Protein AF-0000000076643632 (afdb_homodimer)

Radius of gyration: 28.56 Å; Cα contacts (8 Å, |Δi|>4): 1925; chains: 2; bounding box: 53×102×61 Å

Structure (mmCIF, N/CA/C/O backbone):
data_AF-0000000076643632-model_v1
#
loop_
_entity.id
_entity.type
_entity.pdbx_description
1 polymer 'N5-carboxyaminoimidazole ribonucleotide synthase'
#
loop_
_atom_site.group_PDB
_atom_site.id
_atom_site.type_symbol
_atom_site.label_atom_id
_atom_site.label_alt_id
_atom_site.label_comp_id
_atom_site.label_asym_id
_atom_site.label_entity_id
_atom_site.label_seq_id
_atom_site.pdbx_PDB_ins_code
_atom_site.Cartn_x
_atom_site.Cartn_y
_atom_site.Cartn_z
_atom_site.occupancy
_atom_site.B_iso_or_equiv
_atom_site.auth_seq_id
_atom_site.auth_comp_id
_atom_site.auth_asym_id
_atom_site.auth_atom_id
_atom_site.pdbx_PDB_model_num
ATOM 1 N N . MET A 1 1 ? 15.383 3.119 -27.422 1 45 1 MET A N 1
ATOM 2 C CA . MET A 1 1 ? 15.836 2.93 -26.047 1 45 1 MET A CA 1
ATOM 3 C C . MET A 1 1 ? 14.664 2.641 -25.109 1 45 1 MET A C 1
ATOM 5 O O . MET A 1 1 ? 13.586 3.215 -25.281 1 45 1 MET A O 1
ATOM 9 N N . SER A 1 2 ? 14.633 1.534 -24.312 1 74.94 2 SER A N 1
ATOM 10 C CA . SER A 1 2 ? 13.508 1.12 -23.484 1 74.94 2 SER A CA 1
ATOM 11 C C . SER A 1 2 ? 13.109 2.215 -22.5 1 74.94 2 SER A C 1
ATOM 13 O O . SER A 1 2 ? 13.961 2.984 -22.047 1 74.94 2 SER A O 1
ATOM 15 N N . LYS A 1 3 ? 11.977 2.602 -22.516 1 87.62 3 LYS A N 1
ATOM 16 C CA . LYS A 1 3 ? 11.398 3.605 -21.641 1 87.62 3 LYS A CA 1
ATOM 17 C C . LYS A 1 3 ? 11.797 3.357 -20.188 1 87.62 3 LYS A C 1
ATOM 19 O O . LYS A 1 3 ? 11.82 2.211 -19.719 1 87.62 3 LYS A O 1
ATOM 24 N N . ASN A 1 4 ? 12.297 4.414 -19.5 1 95.31 4 ASN A N 1
ATOM 25 C CA . ASN A 1 4 ? 12.562 4.344 -18.062 1 95.31 4 ASN A CA 1
ATOM 26 C C . ASN A 1 4 ? 11.344 3.844 -17.297 1 95.31 4 ASN A C 1
ATOM 28 O O . ASN A 1 4 ? 10.281 4.461 -17.344 1 95.31 4 ASN A O 1
ATOM 32 N N . PRO A 1 5 ? 11.484 2.789 -16.672 1 96.81 5 PRO A N 1
ATOM 33 C CA . PRO A 1 5 ? 10.312 2.205 -16.031 1 96.81 5 PRO A CA 1
ATOM 34 C C . PRO A 1 5 ? 9.828 3.021 -14.828 1 96.81 5 PRO A C 1
ATOM 36 O O . PRO A 1 5 ? 8.734 2.779 -14.312 1 96.81 5 PRO A O 1
ATOM 39 N N . LEU A 1 6 ? 10.625 3.908 -14.344 1 97.5 6 LEU A N 1
ATOM 40 C CA . LEU A 1 6 ? 10.234 4.785 -13.25 1 97.5 6 LEU A CA 1
ATOM 41 C C . LEU A 1 6 ? 9.906 6.184 -13.766 1 97.5 6 LEU A C 1
ATOM 43 O O . LEU A 1 6 ? 10.453 7.176 -13.273 1 97.5 6 LEU A O 1
ATOM 47 N N . SER A 1 7 ? 9.016 6.195 -14.727 1 96.75 7 SER A N 1
ATOM 48 C CA . SER A 1 7 ? 8.477 7.422 -15.305 1 96.75 7 SER A CA 1
ATOM 49 C C . SER A 1 7 ? 6.98 7.547 -15.047 1 96.75 7 SER A C 1
ATOM 51 O O . SER A 1 7 ? 6.258 6.547 -15.055 1 96.75 7 SER A O 1
ATOM 53 N N . ALA A 1 8 ? 6.551 8.742 -14.914 1 94.12 8 ALA A N 1
ATOM 54 C CA . ALA A 1 8 ? 5.16 8.992 -14.547 1 94.12 8 ALA A CA 1
ATOM 55 C C . ALA A 1 8 ? 4.207 8.547 -15.648 1 94.12 8 ALA A C 1
ATOM 57 O O . ALA A 1 8 ? 3.029 8.297 -15.398 1 94.12 8 ALA A O 1
ATOM 58 N N . ASN A 1 9 ? 4.715 8.469 -16.875 1 94.19 9 ASN A N 1
ATOM 59 C CA . ASN A 1 9 ? 3.852 8.086 -17.984 1 94.19 9 ASN A CA 1
ATOM 60 C C . ASN A 1 9 ? 4.023 6.609 -18.344 1 94.19 9 ASN A C 1
ATOM 62 O O . ASN A 1 9 ? 3.523 6.156 -19.375 1 94.19 9 ASN A O 1
ATOM 66 N N . PHE A 1 10 ? 4.867 5.887 -17.578 1 97.88 10 PHE A N 1
ATOM 67 C CA . PHE A 1 10 ? 4.984 4.445 -17.75 1 97.88 10 PHE A CA 1
ATOM 68 C C . PHE A 1 10 ? 3.721 3.734 -17.297 1 97.88 10 PHE A C 1
ATOM 70 O O . PHE A 1 10 ? 3.197 4.031 -16.219 1 97.88 10 PHE A O 1
ATOM 77 N N . ARG A 1 11 ? 3.219 2.842 -18.125 1 98.38 11 ARG A N 1
ATOM 78 C CA . ARG A 1 11 ? 1.981 2.154 -17.75 1 98.38 11 ARG A CA 1
ATOM 79 C C . ARG A 1 11 ? 2.182 0.643 -17.734 1 98.38 11 ARG A C 1
ATOM 81 O O . ARG A 1 11 ? 2.543 0.044 -18.75 1 98.38 11 ARG A O 1
ATOM 88 N N . LEU A 1 12 ? 1.945 0.018 -16.562 1 98.75 12 LEU A N 1
ATOM 89 C CA . LEU A 1 12 ? 1.89 -1.43 -16.391 1 98.75 12 LEU A CA 1
ATOM 90 C C . LEU A 1 12 ? 0.476 -1.951 -16.625 1 98.75 12 LEU A C 1
ATOM 92 O O . LEU A 1 12 ? -0.462 -1.547 -15.938 1 98.75 12 LEU A O 1
ATOM 96 N N . GLY A 1 13 ? 0.336 -2.838 -17.578 1 98.75 13 GLY A N 1
ATOM 97 C CA . GLY A 1 13 ? -0.968 -3.406 -17.875 1 98.75 13 GLY A CA 1
ATOM 98 C C . GLY A 1 13 ? -1.181 -4.777 -17.266 1 98.75 13 GLY A C 1
ATOM 99 O O . GLY A 1 13 ? -0.26 -5.594 -17.219 1 98.75 13 GLY A O 1
ATOM 100 N N . PHE A 1 14 ? -2.383 -4.988 -16.797 1 98.44 14 PHE A N 1
ATOM 101 C CA . PHE A 1 14 ? -2.783 -6.293 -16.281 1 98.44 14 PHE A CA 1
ATOM 102 C C . PHE A 1 14 ? -3.814 -6.945 -17.188 1 98.44 14 PHE A C 1
ATOM 104 O O . PHE A 1 14 ? -4.812 -6.324 -17.547 1 98.44 14 PHE A O 1
ATOM 111 N N . LEU A 1 15 ? -3.568 -8.141 -17.578 1 97.88 15 LEU A N 1
ATOM 112 C CA . LEU A 1 15 ? -4.602 -8.977 -18.188 1 97.88 15 LEU A CA 1
ATOM 113 C C . LEU A 1 15 ? -5.418 -9.695 -17.109 1 97.88 15 LEU A C 1
ATOM 115 O O . LEU A 1 15 ? -4.996 -10.734 -16.594 1 97.88 15 LEU A O 1
ATOM 119 N N . GLY A 1 16 ? -6.566 -9.18 -16.859 1 96.19 16 GLY A N 1
ATOM 120 C CA . GLY A 1 16 ? -7.367 -9.555 -15.703 1 96.19 16 GLY A CA 1
ATOM 121 C C . GLY A 1 16 ? -7.418 -8.477 -14.641 1 96.19 16 GLY A C 1
ATOM 122 O O . GLY A 1 16 ? -6.422 -7.793 -14.391 1 96.19 16 GLY A O 1
ATOM 123 N N . GLY A 1 17 ? -8.508 -8.305 -13.961 1 95.25 17 GLY A N 1
ATOM 124 C CA . GLY A 1 17 ? -8.695 -7.191 -13.055 1 95.25 17 GLY A CA 1
ATOM 125 C C . GLY A 1 17 ? -9.086 -7.621 -11.648 1 95.25 17 GLY A C 1
ATOM 126 O O . GLY A 1 17 ? -9.742 -6.871 -10.922 1 95.25 17 GLY A O 1
ATOM 127 N N . GLY A 1 18 ? -8.727 -8.828 -11.227 1 94.69 18 GLY A N 1
ATOM 128 C CA . GLY A 1 18 ? -9.117 -9.375 -9.938 1 94.69 18 GLY A CA 1
ATOM 129 C C . GLY A 1 18 ? -8.242 -8.883 -8.789 1 94.69 18 GLY A C 1
ATOM 130 O O . GLY A 1 18 ? -7.648 -7.812 -8.875 1 94.69 18 GLY A O 1
ATOM 131 N N . GLN A 1 19 ? -8.25 -9.633 -7.684 1 95.31 19 GLN A N 1
ATOM 132 C CA . GLN A 1 19 ? -7.617 -9.203 -6.441 1 95.31 19 GLN A CA 1
ATOM 133 C C . GLN A 1 19 ? -6.098 -9.18 -6.574 1 95.31 19 GLN A C 1
ATOM 135 O O . GLN A 1 19 ? -5.426 -8.359 -5.945 1 95.31 19 GLN A O 1
ATOM 140 N N . LEU A 1 20 ? -5.516 -10.109 -7.359 1 96.94 20 LEU A N 1
ATOM 141 C CA . LEU A 1 20 ? -4.062 -10.156 -7.492 1 96.94 20 LEU A CA 1
ATOM 142 C C . LEU A 1 20 ? -3.551 -8.945 -8.266 1 96.94 20 LEU A C 1
ATOM 144 O O . LEU A 1 20 ? -2.549 -8.336 -7.887 1 96.94 20 LEU A O 1
ATOM 148 N N . ALA A 1 21 ? -4.293 -8.609 -9.359 1 97.12 21 ALA A N 1
ATOM 149 C CA . ALA A 1 21 ? -3.977 -7.387 -10.086 1 97.12 21 ALA A CA 1
ATOM 150 C C . ALA A 1 21 ? -4.137 -6.16 -9.188 1 97.12 21 ALA A C 1
ATOM 152 O O . ALA A 1 21 ? -3.324 -5.234 -9.242 1 97.12 21 ALA A O 1
ATOM 153 N N . ARG A 1 22 ? -5.148 -6.211 -8.391 1 97.25 22 ARG A N 1
ATOM 154 C CA . ARG A 1 22 ? -5.41 -5.102 -7.48 1 97.25 22 ARG A CA 1
ATOM 155 C C . ARG A 1 22 ? -4.238 -4.883 -6.531 1 97.25 22 ARG A C 1
ATOM 157 O O . ARG A 1 22 ? -3.727 -3.77 -6.414 1 97.25 22 ARG A O 1
ATOM 164 N N . MET A 1 23 ? -3.781 -5.906 -5.848 1 98.06 23 MET A N 1
ATOM 165 C CA . MET A 1 23 ? -2.707 -5.781 -4.867 1 98.06 23 MET A CA 1
ATOM 166 C C . MET A 1 23 ? -1.382 -5.457 -5.547 1 98.06 23 MET A C 1
ATOM 168 O O . MET A 1 23 ? -0.56 -4.723 -4.996 1 98.06 23 MET A O 1
ATOM 172 N N . SER A 1 24 ? -1.145 -5.93 -6.773 1 98.44 24 SER A N 1
ATOM 173 C CA . SER A 1 24 ? 0.034 -5.551 -7.547 1 98.44 24 SER A CA 1
ATOM 174 C C . SER A 1 24 ? -0.033 -4.09 -7.98 1 98.44 24 SER A C 1
ATOM 176 O O . SER A 1 24 ? 0.979 -3.389 -7.969 1 98.44 24 SER A O 1
ATOM 178 N N . ALA A 1 25 ? -1.226 -3.648 -8.367 1 98.38 25 ALA A N 1
ATOM 179 C CA . ALA A 1 25 ? -1.423 -2.266 -8.789 1 98.38 25 ALA A CA 1
ATOM 180 C C . ALA A 1 25 ? -1.061 -1.293 -7.672 1 98.38 25 ALA A C 1
ATOM 182 O O . ALA A 1 25 ? -0.483 -0.233 -7.922 1 98.38 25 ALA A O 1
ATOM 183 N N . LEU A 1 26 ? -1.394 -1.642 -6.461 1 98.19 26 LEU A N 1
ATOM 184 C CA . LEU A 1 26 ? -1.053 -0.796 -5.324 1 98.19 26 LEU A CA 1
ATOM 185 C C . LEU A 1 26 ? 0.45 -0.544 -5.262 1 98.19 26 LEU A C 1
ATOM 187 O O . LEU A 1 26 ? 0.886 0.565 -4.945 1 98.19 26 LEU A O 1
ATOM 191 N N . GLN A 1 27 ? 1.232 -1.574 -5.602 1 98.38 27 GLN A N 1
ATOM 192 C CA . GLN A 1 27 ? 2.686 -1.436 -5.582 1 98.38 27 GLN A CA 1
ATOM 193 C C . GLN A 1 27 ? 3.176 -0.637 -6.789 1 98.38 27 GLN A C 1
ATOM 195 O O . GLN A 1 27 ? 4.137 0.13 -6.68 1 98.38 27 GLN A O 1
ATOM 200 N N . ALA A 1 28 ? 2.529 -0.811 -7.906 1 98.44 28 ALA A N 1
ATOM 201 C CA . ALA A 1 28 ? 2.869 -0.026 -9.094 1 98.44 28 ALA A CA 1
ATOM 202 C C . ALA A 1 28 ? 2.674 1.466 -8.836 1 98.44 28 ALA A C 1
ATOM 204 O O . ALA A 1 28 ? 3.539 2.279 -9.172 1 98.44 28 ALA A O 1
ATOM 205 N N . PHE A 1 29 ? 1.564 1.8 -8.203 1 98.12 29 PHE A N 1
ATOM 206 C CA . PHE A 1 29 ? 1.277 3.189 -7.867 1 98.12 29 PHE A CA 1
ATOM 207 C C . PHE A 1 29 ? 2.354 3.762 -6.953 1 98.12 29 PHE A C 1
ATOM 209 O O . PHE A 1 29 ? 2.719 4.934 -7.07 1 98.12 29 PHE A O 1
ATOM 216 N N . ARG A 1 30 ? 2.861 2.98 -6.062 1 97.56 30 ARG A N 1
ATOM 217 C CA . ARG A 1 30 ? 3.914 3.424 -5.156 1 97.56 30 ARG A CA 1
ATOM 218 C C . ARG A 1 30 ? 5.152 3.865 -5.93 1 97.56 30 ARG A C 1
ATOM 220 O O . ARG A 1 30 ? 5.867 4.773 -5.5 1 97.56 30 ARG A O 1
ATOM 227 N N . TYR A 1 31 ? 5.355 3.285 -7.078 1 97.75 31 TYR A N 1
ATOM 228 C CA . TYR A 1 31 ? 6.516 3.617 -7.902 1 97.75 31 TYR A CA 1
ATOM 229 C C . TYR A 1 31 ? 6.184 4.734 -8.883 1 97.75 31 TYR A C 1
ATOM 231 O O . TYR A 1 31 ? 6.961 5.02 -9.797 1 97.75 31 TYR A O 1
ATOM 239 N N . GLY A 1 32 ? 5 5.301 -8.75 1 96.81 32 GLY A N 1
ATOM 240 C CA . GLY A 1 32 ? 4.645 6.504 -9.484 1 96.81 32 GLY A CA 1
ATOM 241 C C . GLY A 1 32 ? 4.207 6.23 -10.906 1 96.81 32 GLY A C 1
ATOM 242 O O . GLY A 1 32 ? 4.137 7.145 -11.727 1 96.81 32 GLY A O 1
ATOM 243 N N . ILE A 1 33 ? 3.941 4.969 -11.25 1 97.44 33 ILE A N 1
ATOM 244 C CA . ILE A 1 33 ? 3.59 4.648 -12.633 1 97.44 33 ILE A CA 1
ATOM 245 C C . ILE A 1 33 ? 2.084 4.418 -12.742 1 97.44 33 ILE A C 1
ATOM 247 O O . ILE A 1 33 ? 1.38 4.387 -11.727 1 97.44 33 ILE A O 1
ATOM 251 N N . GLN A 1 34 ? 1.634 4.344 -13.953 1 97.69 34 GLN A N 1
ATOM 252 C CA . GLN A 1 34 ? 0.212 4.16 -14.227 1 97.69 34 GLN A CA 1
ATOM 253 C C . GLN A 1 34 ? -0.124 2.686 -14.43 1 97.69 34 GLN A C 1
ATOM 255 O O . GLN A 1 34 ? 0.771 1.862 -14.633 1 97.69 34 GLN A O 1
ATOM 260 N N . VAL A 1 35 ? -1.426 2.381 -14.305 1 98.31 35 VAL A N 1
ATOM 261 C CA . VAL A 1 35 ? -1.893 1.002 -14.406 1 98.31 35 VAL A CA 1
ATOM 262 C C . VAL A 1 35 ? -3.006 0.912 -15.453 1 98.31 35 VAL A C 1
ATOM 264 O O . VAL A 1 35 ? -3.883 1.777 -15.508 1 98.31 35 VAL A O 1
ATOM 267 N N . GLY A 1 36 ? -2.914 -0.024 -16.328 1 98.12 36 GLY A N 1
ATOM 268 C CA . GLY A 1 36 ? -3.996 -0.414 -17.219 1 98.12 36 GLY A CA 1
ATOM 269 C C . GLY A 1 36 ? -4.555 -1.791 -16.906 1 98.12 36 GLY A C 1
ATOM 270 O O . GLY A 1 36 ? -3.842 -2.652 -16.391 1 98.12 36 GLY A O 1
ATOM 271 N N . VAL A 1 37 ? -5.84 -1.998 -17.266 1 98 37 VAL A N 1
ATOM 272 C CA . VAL A 1 37 ? -6.434 -3.301 -16.984 1 98 37 VAL A CA 1
ATOM 273 C C . VAL A 1 37 ? -7.301 -3.746 -18.156 1 98 37 VAL A C 1
ATOM 275 O O . VAL A 1 37 ? -8.023 -2.938 -18.75 1 98 37 VAL A O 1
ATOM 278 N N . PHE A 1 38 ? -7.125 -4.945 -18.562 1 97.69 38 PHE A N 1
ATOM 279 C CA . PHE A 1 38 ? -7.969 -5.613 -19.547 1 97.69 38 PHE A CA 1
ATOM 280 C C . PHE A 1 38 ? -8.859 -6.652 -18.875 1 97.69 38 PHE A C 1
ATOM 282 O O . PHE A 1 38 ? -8.383 -7.504 -18.125 1 97.69 38 PHE A O 1
ATOM 289 N N . SER A 1 39 ? -10.125 -6.539 -19.109 1 95.56 39 SER A N 1
ATOM 290 C CA . SER A 1 39 ? -11.078 -7.465 -18.5 1 95.56 39 SER A CA 1
ATOM 291 C C . SER A 1 39 ? -12.039 -8.031 -19.547 1 95.56 39 SER A C 1
ATOM 293 O O . SER A 1 39 ? -12.406 -7.332 -20.5 1 95.56 39 SER A O 1
ATOM 295 N N . ASP A 1 40 ? -12.406 -9.258 -19.359 1 94.19 40 ASP A N 1
ATOM 296 C CA . ASP A 1 40 ? -13.398 -9.859 -20.25 1 94.19 40 ASP A CA 1
ATOM 297 C C . ASP A 1 40 ? -14.789 -9.828 -19.609 1 94.19 40 ASP A C 1
ATOM 299 O O . ASP A 1 40 ? -15.727 -10.453 -20.125 1 94.19 40 ASP A O 1
ATOM 303 N N . ARG A 1 41 ? -14.914 -9.188 -18.5 1 91.25 41 ARG A N 1
ATOM 304 C CA . ARG A 1 41 ? -16.172 -9.156 -17.766 1 91.25 41 ARG A CA 1
ATOM 305 C C . ARG A 1 41 ? -16.953 -7.883 -18.062 1 91.25 41 ARG A C 1
ATOM 307 O O . ARG A 1 41 ? -16.359 -6.816 -18.234 1 91.25 41 ARG A O 1
ATOM 314 N N . PRO A 1 42 ? -18.234 -8.055 -18.016 1 86 42 PRO A N 1
ATOM 315 C CA . PRO A 1 42 ? -19.062 -6.855 -18.203 1 86 42 PRO A CA 1
ATOM 316 C C . PRO A 1 42 ? -19.078 -5.957 -16.969 1 86 42 PRO A C 1
ATOM 318 O O . PRO A 1 42 ? -19.125 -4.73 -17.094 1 86 42 PRO A O 1
ATOM 321 N N . GLU A 1 43 ? -19.125 -6.645 -15.836 1 85.69 43 GLU A N 1
ATOM 322 C CA . GLU A 1 43 ? -19.094 -5.875 -14.602 1 85.69 43 GLU A CA 1
ATOM 323 C C . GLU A 1 43 ? -17.656 -5.496 -14.227 1 85.69 43 GLU A C 1
ATOM 325 O O . GLU A 1 43 ? -16.719 -6.246 -14.508 1 85.69 43 GLU A O 1
ATOM 330 N N . ASN A 1 44 ? -17.594 -4.379 -13.5 1 87 44 ASN A N 1
ATOM 331 C CA . ASN A 1 44 ? -16.266 -3.922 -13.109 1 87 44 ASN A CA 1
ATOM 332 C C . ASN A 1 44 ? -15.633 -4.852 -12.078 1 87 44 ASN A C 1
ATOM 334 O O . ASN A 1 44 ? -16.266 -5.203 -11.086 1 87 44 ASN A O 1
ATOM 338 N N . GLU A 1 45 ? -14.445 -5.164 -12.398 1 92.06 45 GLU A N 1
ATOM 339 C CA . GLU A 1 45 ? -13.609 -5.91 -11.469 1 92.06 45 GLU A CA 1
ATOM 340 C C . GLU A 1 45 ? -12.859 -4.973 -10.531 1 92.06 45 GLU A C 1
ATOM 342 O O . GLU A 1 45 ? -12.844 -3.756 -10.742 1 92.06 45 GLU A O 1
ATOM 347 N N . PRO A 1 46 ? -12.297 -5.469 -9.5 1 92.31 46 PRO A N 1
ATOM 348 C CA . PRO A 1 46 ? -11.711 -4.656 -8.43 1 92.31 46 PRO A CA 1
ATOM 349 C C . PRO A 1 46 ? -10.75 -3.592 -8.953 1 92.31 46 PRO A C 1
ATOM 351 O O . PRO A 1 46 ? -10.828 -2.432 -8.547 1 92.31 46 PRO A O 1
ATOM 354 N N . VAL A 1 47 ? -9.914 -3.842 -9.914 1 94.44 47 VAL A N 1
ATOM 355 C CA . VAL A 1 47 ? -8.875 -2.914 -10.352 1 94.44 47 VAL A CA 1
ATOM 356 C C . VAL A 1 47 ? -9.492 -1.798 -11.188 1 94.44 47 VAL A C 1
ATOM 358 O O . VAL A 1 47 ? -8.945 -0.698 -11.273 1 94.44 47 VAL A O 1
ATOM 361 N N . GLN A 1 48 ? -10.602 -2.096 -11.773 1 94.56 48 GLN A N 1
ATOM 362 C CA . GLN A 1 48 ? -11.211 -1.107 -12.656 1 94.56 48 GLN A CA 1
ATOM 363 C C . GLN A 1 48 ? -11.703 0.106 -11.875 1 94.56 48 GLN A C 1
ATOM 365 O O . GLN A 1 48 ? -11.945 1.168 -12.453 1 94.56 48 GLN A O 1
ATOM 370 N N . PHE A 1 49 ? -11.82 -0.057 -10.609 1 95.12 49 PHE A N 1
ATOM 371 C CA . PHE A 1 49 ? -12.18 1.068 -9.758 1 95.12 49 PHE A CA 1
ATOM 372 C C . PHE A 1 49 ? -10.938 1.845 -9.336 1 95.12 49 PHE A C 1
ATOM 374 O O . PHE A 1 49 ? -11.039 2.863 -8.648 1 95.12 49 PHE A O 1
ATOM 381 N N . MET A 1 50 ? -9.742 1.412 -9.805 1 97.12 50 MET A N 1
ATOM 382 C CA . MET A 1 50 ? -8.484 1.996 -9.352 1 97.12 50 MET A CA 1
ATOM 383 C C . MET A 1 50 ? -7.691 2.568 -10.523 1 97.12 50 MET A C 1
ATOM 385 O O . MET A 1 50 ? -6.488 2.809 -10.414 1 97.12 50 MET A O 1
ATOM 389 N N . THR A 1 51 ? -8.25 2.707 -11.703 1 97 51 THR A N 1
ATOM 390 C CA . THR A 1 51 ? -7.566 3.281 -12.859 1 97 51 THR A CA 1
ATOM 391 C C . THR A 1 51 ? -8.578 3.789 -13.883 1 97 51 THR A C 1
ATOM 393 O O . THR A 1 51 ? -9.625 3.17 -14.094 1 97 51 THR A O 1
ATOM 396 N N . PRO A 1 52 ? -8.266 4.895 -14.578 1 95.56 52 PRO A N 1
ATOM 397 C CA . PRO A 1 52 ? -9.102 5.324 -15.703 1 95.56 52 PRO A CA 1
ATOM 398 C C . PRO A 1 52 ? -8.781 4.57 -16.984 1 95.56 52 PRO A C 1
ATOM 400 O O . PRO A 1 52 ? -9.445 4.785 -18.016 1 95.56 52 PRO A O 1
ATOM 403 N N . HIS A 1 53 ? -7.73 3.707 -17 1 96.44 53 HIS A N 1
ATOM 404 C CA . HIS A 1 53 ? -7.266 3 -18.188 1 96.44 53 HIS A CA 1
ATOM 405 C C . HIS A 1 53 ? -7.742 1.553 -18.188 1 96.44 53 HIS A C 1
ATOM 407 O O . HIS A 1 53 ? -6.965 0.638 -17.906 1 96.44 53 HIS A O 1
ATOM 413 N N . SER A 1 54 ? -9 1.378 -18.531 1 95.88 54 SER A N 1
ATOM 414 C CA . SER A 1 54 ? -9.617 0.057 -18.578 1 95.88 54 SER A CA 1
ATOM 415 C C . SER A 1 54 ? -10.164 -0.26 -19.969 1 95.88 54 SER A C 1
ATOM 417 O O . SER A 1 54 ? -10.711 0.615 -20.625 1 95.88 54 SER A O 1
ATOM 419 N N . GLN A 1 55 ? -9.93 -1.439 -20.422 1 95.62 55 GLN A N 1
ATOM 420 C CA . GLN A 1 55 ? -10.477 -1.924 -21.688 1 95.62 55 GLN A CA 1
ATOM 421 C C . GLN A 1 55 ? -11.141 -3.285 -21.516 1 95.62 55 GLN A C 1
ATOM 423 O O . GLN A 1 55 ? -10.68 -4.113 -20.734 1 95.62 55 GLN A O 1
ATOM 428 N N . THR A 1 56 ? -12.195 -3.496 -22.219 1 95.12 56 THR A N 1
ATOM 429 C CA . THR A 1 56 ? -12.906 -4.77 -22.203 1 95.12 56 THR A CA 1
ATOM 430 C C . THR A 1 56 ? -12.773 -5.48 -23.547 1 95.12 56 THR A C 1
ATOM 432 O O . THR A 1 56 ? -12.781 -4.84 -24.609 1 95.12 56 THR A O 1
ATOM 435 N N . GLY A 1 57 ? -12.664 -6.758 -23.531 1 96.06 57 GLY A N 1
ATOM 436 C CA . GLY A 1 57 ? -12.547 -7.605 -24.703 1 96.06 57 GLY A CA 1
ATOM 437 C C . GLY A 1 57 ? -12.461 -9.086 -24.359 1 96.06 57 GLY A C 1
ATOM 438 O O . GLY A 1 57 ? -12.867 -9.508 -23.281 1 96.06 57 GLY A O 1
ATOM 439 N N . SER A 1 58 ? -12.031 -9.852 -25.359 1 96.75 58 SER A N 1
ATOM 440 C CA . SER A 1 58 ? -11.945 -11.297 -25.172 1 96.75 58 SER A CA 1
ATOM 441 C C . SER A 1 58 ? -10.5 -11.742 -24.984 1 96.75 58 SER A C 1
ATOM 443 O O . SER A 1 58 ? -9.617 -11.344 -25.734 1 96.75 58 SER A O 1
ATOM 445 N N . PHE A 1 59 ? -10.305 -12.602 -24.031 1 95.88 59 PHE A N 1
ATOM 446 C CA . PHE A 1 59 ? -8.977 -13.172 -23.812 1 95.88 59 PHE A CA 1
ATOM 447 C C . PHE A 1 59 ? -8.594 -14.125 -24.922 1 95.88 59 PHE A C 1
ATOM 449 O O . PHE A 1 59 ? -7.43 -14.508 -25.062 1 95.88 59 PHE A O 1
ATOM 456 N N . GLU A 1 60 ? -9.547 -14.445 -25.734 1 95.94 60 GLU A N 1
ATOM 457 C CA . GLU A 1 60 ? -9.305 -15.359 -26.844 1 95.94 60 GLU A CA 1
ATOM 458 C C . GLU A 1 60 ? -8.906 -14.602 -28.109 1 95.94 60 GLU A C 1
ATOM 460 O O . GLU A 1 60 ? -8.523 -15.203 -29.109 1 95.94 60 GLU A O 1
ATOM 465 N N . SER A 1 61 ? -9.008 -13.32 -28.031 1 97.69 61 SER A N 1
ATOM 466 C CA . SER A 1 61 ? -8.734 -12.484 -29.203 1 97.69 61 SER A CA 1
ATOM 467 C C . SER A 1 61 ? -7.363 -11.828 -29.094 1 97.69 61 SER A C 1
ATOM 469 O O . SER A 1 61 ? -7.195 -10.836 -28.391 1 97.69 61 SER A O 1
ATOM 471 N N . ALA A 1 62 ? -6.469 -12.297 -29.906 1 97.94 62 ALA A N 1
ATOM 472 C CA . ALA A 1 62 ? -5.152 -11.672 -29.969 1 97.94 62 ALA A CA 1
ATOM 473 C C . ALA A 1 62 ? -5.254 -10.211 -30.375 1 97.94 62 ALA A C 1
ATOM 475 O O . ALA A 1 62 ? -4.469 -9.375 -29.906 1 97.94 62 ALA A O 1
ATOM 476 N N . ASP A 1 63 ? -6.23 -9.898 -31.156 1 98.25 63 ASP A N 1
ATOM 477 C CA . ASP A 1 63 ? -6.422 -8.523 -31.609 1 98.25 63 ASP A CA 1
ATOM 478 C C . ASP A 1 63 ? -6.848 -7.621 -30.453 1 98.25 63 ASP A C 1
ATOM 480 O O . ASP A 1 63 ? -6.34 -6.508 -30.297 1 98.25 63 ASP A O 1
ATOM 484 N N . ASP A 1 64 ? -7.77 -8.141 -29.672 1 98.19 64 ASP A N 1
ATOM 485 C CA . ASP A 1 64 ? -8.195 -7.375 -28.5 1 98.19 64 ASP A CA 1
ATOM 486 C C . ASP A 1 64 ? -7.023 -7.145 -27.547 1 98.19 64 ASP A C 1
ATOM 488 O O . ASP A 1 64 ? -6.828 -6.027 -27.062 1 98.19 64 ASP A O 1
ATOM 492 N N . LEU A 1 65 ? -6.281 -8.156 -27.344 1 98.19 65 LEU A N 1
ATOM 493 C CA . LEU A 1 65 ? -5.152 -8.062 -26.422 1 98.19 65 LEU A CA 1
ATOM 494 C C . LEU A 1 65 ? -4.078 -7.133 -26.969 1 98.19 65 LEU A C 1
ATOM 496 O O . LEU A 1 65 ? -3.467 -6.371 -26.219 1 98.19 65 LEU A O 1
ATOM 500 N N . SER A 1 66 ? -3.85 -7.211 -28.25 1 98.44 66 SER A N 1
ATOM 501 C CA . SER A 1 66 ? -2.84 -6.363 -28.891 1 98.44 66 SER A CA 1
ATOM 502 C C . SER A 1 66 ? -3.23 -4.891 -28.812 1 98.44 66 SER A C 1
ATOM 504 O O . SER A 1 66 ? -2.373 -4.023 -28.625 1 98.44 66 SER A O 1
ATOM 506 N N . ALA A 1 67 ? -4.473 -4.617 -29.031 1 98.5 67 ALA A N 1
ATOM 507 C CA . ALA A 1 67 ? -4.953 -3.242 -28.922 1 98.5 67 ALA A CA 1
ATOM 508 C C . ALA A 1 67 ? -4.715 -2.676 -27.531 1 98.5 67 ALA A C 1
ATOM 510 O O . ALA A 1 67 ? -4.258 -1.54 -27.391 1 98.5 67 ALA A O 1
ATOM 511 N N . PHE A 1 68 ? -5 -3.467 -26.547 1 98.38 68 PHE A N 1
ATOM 512 C CA . PHE A 1 68 ? -4.746 -3.059 -25.156 1 98.38 68 PHE A CA 1
ATOM 513 C C . PHE A 1 68 ? -3.252 -2.924 -24.906 1 98.38 68 PHE A C 1
ATOM 515 O O . PHE A 1 68 ? -2.807 -1.948 -24.297 1 98.38 68 PHE A O 1
ATOM 522 N N . ALA A 1 69 ? -2.51 -3.879 -25.359 1 98.5 69 ALA A N 1
ATOM 523 C CA . ALA A 1 69 ? -1.066 -3.924 -25.141 1 98.5 69 ALA A CA 1
ATOM 524 C C . ALA A 1 69 ? -0.395 -2.658 -25.672 1 98.5 69 ALA A C 1
ATOM 526 O O . ALA A 1 69 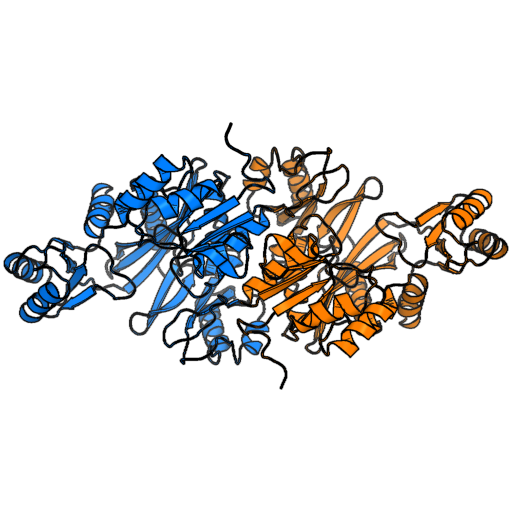? 0.532 -2.135 -25.047 1 98.5 69 ALA A O 1
ATOM 527 N N . ARG A 1 70 ? -0.836 -2.107 -26.781 1 98.25 70 ARG A N 1
ATOM 528 C CA . ARG A 1 70 ? -0.255 -0.925 -27.406 1 98.25 70 ARG A CA 1
ATOM 529 C C . ARG A 1 70 ? -0.41 0.3 -26.5 1 98.25 70 ARG A C 1
ATOM 531 O O . ARG A 1 70 ? 0.315 1.285 -26.656 1 98.25 70 ARG A O 1
ATOM 538 N N . SER A 1 71 ? -1.326 0.221 -25.578 1 98 71 SER A N 1
ATOM 539 C CA . SER A 1 71 ? -1.558 1.343 -24.672 1 98 71 SER A CA 1
ATOM 540 C C . SER A 1 71 ? -0.729 1.208 -23.406 1 98 71 SER A C 1
ATOM 542 O O . SER A 1 71 ? -0.827 2.041 -22.5 1 98 71 SER A O 1
ATOM 544 N N . CYS A 1 72 ? 0.078 0.149 -23.266 1 98.44 72 CYS A N 1
ATOM 545 C CA . CYS A 1 72 ? 0.887 -0.132 -22.094 1 98.44 72 CYS A CA 1
ATOM 546 C C . CYS A 1 72 ? 2.355 -0.298 -22.469 1 98.44 72 CYS A C 1
ATOM 548 O O . CYS A 1 72 ? 2.686 -0.498 -23.625 1 98.44 72 CYS A O 1
ATOM 550 N N . ASP A 1 73 ? 3.232 -0.154 -21.484 1 98.56 73 ASP A N 1
ATOM 551 C CA . ASP A 1 73 ? 4.664 -0.317 -21.719 1 98.56 73 ASP A CA 1
ATOM 552 C C . ASP A 1 73 ? 5.105 -1.754 -21.453 1 98.56 73 ASP A C 1
ATOM 554 O O . ASP A 1 73 ? 6.07 -2.236 -22.047 1 98.56 73 ASP A O 1
ATOM 558 N N . VAL A 1 74 ? 4.434 -2.426 -20.578 1 98.62 74 VAL A N 1
ATOM 559 C CA . VAL A 1 74 ? 4.637 -3.83 -20.234 1 98.62 74 VAL A CA 1
ATOM 560 C C . VAL A 1 74 ? 3.33 -4.434 -19.719 1 98.62 74 VAL A C 1
ATOM 562 O O . VAL A 1 74 ? 2.502 -3.73 -19.141 1 98.62 74 VAL A O 1
ATOM 565 N N . LEU A 1 75 ? 3.104 -5.715 -20.016 1 98.56 75 LEU A N 1
ATOM 566 C CA . LEU A 1 75 ? 1.925 -6.418 -19.531 1 98.56 75 LEU A CA 1
ATOM 567 C C . LEU A 1 75 ? 2.322 -7.551 -18.578 1 98.56 75 LEU A C 1
ATOM 569 O O . LEU A 1 75 ? 3.393 -8.141 -18.734 1 98.56 75 LEU A O 1
ATOM 573 N N . THR A 1 76 ? 1.524 -7.789 -17.656 1 98.38 76 THR A N 1
ATOM 574 C CA . THR A 1 76 ? 1.601 -9 -16.828 1 98.38 76 THR A CA 1
ATOM 575 C C . THR A 1 76 ? 0.219 -9.625 -16.672 1 98.38 76 THR A C 1
ATOM 577 O O . THR A 1 76 ? -0.759 -9.148 -17.25 1 98.38 76 THR A O 1
ATOM 580 N N . LEU A 1 77 ? 0.173 -10.719 -15.961 1 95.19 77 LEU A N 1
ATOM 581 C CA . LEU A 1 77 ? -1.055 -11.508 -15.945 1 95.19 77 LEU A CA 1
ATOM 582 C C . LEU A 1 77 ? -1.603 -11.633 -14.531 1 95.19 77 LEU A C 1
ATOM 584 O O . LEU A 1 77 ? -0.838 -11.812 -13.578 1 95.19 77 LEU A O 1
ATOM 588 N N . GLU A 1 78 ? -2.912 -11.555 -14.453 1 91 78 GLU A N 1
ATOM 589 C CA . GLU A 1 78 ? -3.646 -11.82 -13.219 1 91 78 GLU A CA 1
ATOM 590 C C . GLU A 1 78 ? -3.93 -13.312 -13.062 1 91 78 GLU A C 1
ATOM 592 O O . GLU A 1 78 ? -4.012 -13.82 -11.945 1 91 78 GLU A O 1
ATOM 597 N N . ASN A 1 79 ? -4.129 -13.93 -14.219 1 82.56 79 ASN A N 1
ATOM 598 C CA . ASN A 1 79 ? -4.539 -15.328 -14.18 1 82.56 79 ASN A CA 1
ATOM 599 C C . ASN A 1 79 ? -3.76 -16.156 -15.195 1 82.56 79 ASN A C 1
ATOM 601 O O . ASN A 1 79 ? -2.955 -15.633 -15.961 1 82.56 79 ASN A O 1
ATOM 605 N N . GLU A 1 80 ? -4.016 -17.438 -15.094 1 80.06 80 GLU A N 1
ATOM 606 C CA . GLU A 1 80 ? -3.264 -18.375 -15.922 1 80.06 80 GLU A CA 1
ATOM 607 C C . GLU A 1 80 ? -4.148 -18.969 -17 1 80.06 80 GLU A C 1
ATOM 609 O O . GLU A 1 80 ? -3.852 -20.062 -17.516 1 80.06 80 GLU A O 1
ATOM 614 N N . PHE A 1 81 ? -5.184 -18.297 -17.406 1 81.44 81 PHE A N 1
ATOM 615 C CA . PHE A 1 81 ? -6.168 -18.984 -18.234 1 81.44 81 PHE A CA 1
ATOM 616 C C . PHE A 1 81 ? -6.055 -18.516 -19.688 1 81.44 81 PHE A C 1
ATOM 618 O O . PHE A 1 81 ? -6.742 -19.047 -20.562 1 81.44 81 PHE A O 1
ATOM 625 N N . ILE A 1 82 ? -5.195 -17.594 -19.891 1 90.62 82 ILE A N 1
ATOM 626 C CA . ILE A 1 82 ? -5.039 -17.094 -21.266 1 90.62 82 ILE A CA 1
ATOM 627 C C . ILE A 1 82 ? -4.082 -18 -22.031 1 90.62 82 ILE A C 1
ATOM 629 O O . ILE A 1 82 ? -3.006 -18.344 -21.531 1 90.62 82 ILE A O 1
ATOM 633 N N . ASP A 1 83 ? -4.473 -18.344 -23.234 1 92.69 83 ASP A N 1
ATOM 634 C CA . ASP A 1 83 ? -3.674 -19.234 -24.078 1 92.69 83 ASP A CA 1
ATOM 635 C C . ASP A 1 83 ? -2.338 -18.594 -24.438 1 92.69 83 ASP A C 1
ATOM 637 O O . ASP A 1 83 ? -2.297 -17.453 -24.875 1 92.69 83 ASP A O 1
ATOM 641 N N . SER A 1 84 ? -1.281 -19.375 -24.297 1 94.62 84 SER A N 1
ATOM 642 C CA . SER A 1 84 ? 0.055 -18.859 -24.562 1 94.62 84 SER A CA 1
ATOM 643 C C . SER A 1 84 ? 0.205 -18.453 -26.016 1 94.62 84 SER A C 1
ATOM 645 O O . SER A 1 84 ? 0.928 -17.5 -26.328 1 94.62 84 SER A O 1
ATOM 647 N N . ASP A 1 85 ? -0.463 -19.141 -26.922 1 95.94 85 ASP A N 1
ATOM 648 C CA . ASP A 1 85 ? -0.411 -18.781 -28.328 1 95.94 85 ASP A CA 1
ATOM 649 C C . ASP A 1 85 ? -1.063 -17.422 -28.578 1 95.94 85 ASP A C 1
ATOM 651 O O . ASP A 1 85 ? -0.571 -16.625 -29.375 1 95.94 85 ASP A O 1
ATOM 655 N N . VAL A 1 86 ? -2.174 -17.188 -27.906 1 97.12 86 VAL A N 1
ATOM 656 C CA . VAL A 1 86 ? -2.855 -15.906 -28 1 97.12 86 VAL A CA 1
ATOM 657 C C . VAL A 1 86 ? -1.952 -14.797 -27.469 1 97.12 86 VAL A C 1
ATOM 659 O O . VAL A 1 86 ? -1.83 -13.734 -28.078 1 97.12 86 VAL A O 1
ATOM 662 N N . LEU A 1 87 ? -1.268 -15.078 -26.359 1 97.75 87 LEU A N 1
ATOM 663 C CA . LEU A 1 87 ? -0.348 -14.117 -25.766 1 97.75 87 LEU A CA 1
ATOM 664 C C . LEU A 1 87 ? 0.815 -13.82 -26.703 1 97.75 87 LEU A C 1
ATOM 666 O O . LEU A 1 87 ? 1.214 -12.664 -26.859 1 97.75 87 LEU A O 1
ATOM 670 N N . SER A 1 88 ? 1.32 -14.867 -27.312 1 98.25 88 SER A N 1
ATOM 671 C CA . SER A 1 88 ? 2.441 -14.711 -28.234 1 98.25 88 SER A CA 1
ATOM 672 C C . SER A 1 88 ? 2.064 -13.836 -29.422 1 98.25 88 SER A C 1
ATOM 674 O O . SER A 1 88 ? 2.816 -12.938 -29.812 1 98.25 88 SER A O 1
ATOM 676 N N . ARG A 1 89 ? 0.958 -14.094 -29.953 1 98.44 89 ARG A N 1
ATOM 677 C CA . ARG A 1 89 ? 0.483 -13.32 -31.094 1 98.44 89 ARG A CA 1
ATOM 678 C C . ARG A 1 89 ? 0.246 -11.859 -30.703 1 98.44 89 ARG A C 1
ATOM 680 O O . ARG A 1 89 ? 0.582 -10.953 -31.469 1 98.44 89 ARG A O 1
ATOM 687 N N . ALA A 1 90 ? -0.341 -11.664 -29.562 1 98.38 90 ALA A N 1
ATOM 688 C CA . ALA A 1 90 ? -0.585 -10.305 -29.094 1 98.38 90 ALA A CA 1
ATOM 689 C C . ALA A 1 90 ? 0.726 -9.547 -28.906 1 98.38 90 ALA A C 1
ATOM 691 O O . ALA A 1 90 ? 0.831 -8.375 -29.266 1 98.38 90 ALA A O 1
ATOM 692 N N . GLN A 1 91 ? 1.667 -10.25 -28.297 1 98.38 91 GLN A N 1
ATOM 693 C CA . GLN A 1 91 ? 2.975 -9.641 -28.078 1 98.38 91 GLN A CA 1
ATOM 694 C C . GLN A 1 91 ? 3.637 -9.258 -29.391 1 98.38 91 GLN A C 1
ATOM 696 O O . GLN A 1 91 ? 4.184 -8.164 -29.531 1 98.38 91 GLN A O 1
ATOM 701 N N . GLU A 1 92 ? 3.635 -10.133 -30.312 1 98.31 92 GLU A N 1
ATOM 702 C CA . GLU A 1 92 ? 4.246 -9.891 -31.609 1 98.31 92 GLU A CA 1
ATOM 703 C C . GLU A 1 92 ? 3.57 -8.727 -32.344 1 98.31 92 GLU A C 1
ATOM 705 O O . GLU A 1 92 ? 4.246 -7.859 -32.875 1 98.31 92 GLU A O 1
ATOM 710 N N . ALA A 1 93 ? 2.301 -8.711 -32.281 1 98.38 93 ALA A N 1
ATOM 711 C CA . ALA A 1 93 ? 1.529 -7.715 -33 1 98.38 93 ALA A CA 1
ATOM 712 C C . ALA A 1 93 ? 1.685 -6.332 -32.375 1 98.38 93 ALA A C 1
ATOM 714 O O . ALA A 1 93 ? 1.679 -5.316 -33.094 1 98.38 93 ALA A O 1
ATOM 715 N N . SER A 1 94 ? 1.825 -6.254 -31.094 1 98.19 94 SER A N 1
ATOM 716 C CA . SER A 1 94 ? 1.852 -4.977 -30.391 1 98.19 94 SER A CA 1
ATOM 717 C C . SER A 1 94 ? 3.281 -4.492 -30.172 1 98.19 94 SER A C 1
ATOM 719 O O . SER A 1 94 ? 3.52 -3.291 -30.016 1 98.19 94 SER A O 1
ATOM 721 N N . GLY A 1 95 ? 4.203 -5.414 -30.078 1 97.94 95 GLY A N 1
ATOM 722 C CA . GLY A 1 95 ? 5.566 -5.086 -29.703 1 97.94 95 GLY A CA 1
ATOM 723 C C . GLY A 1 95 ? 5.73 -4.848 -28.203 1 97.94 95 GLY A C 1
ATOM 724 O O . GLY A 1 95 ? 6.82 -4.508 -27.75 1 97.94 95 GLY A O 1
ATOM 725 N N . THR A 1 96 ? 4.688 -5.039 -27.406 1 98.31 96 THR A N 1
ATOM 726 C CA . THR A 1 96 ? 4.711 -4.816 -25.969 1 98.31 96 THR A CA 1
ATOM 727 C C . THR A 1 96 ? 5.125 -6.086 -25.234 1 98.31 96 THR A C 1
ATOM 729 O O . THR A 1 96 ? 4.523 -7.148 -25.422 1 98.31 96 THR A O 1
ATOM 732 N N . PRO A 1 97 ? 6.148 -6.012 -24.422 1 98.19 97 PRO A N 1
ATOM 733 C CA . PRO A 1 97 ? 6.555 -7.207 -23.672 1 98.19 97 PRO A CA 1
ATOM 734 C C . PRO A 1 97 ? 5.488 -7.684 -22.703 1 98.19 97 PRO A C 1
ATOM 736 O O . PRO A 1 97 ? 4.805 -6.867 -22.078 1 98.19 97 PRO A O 1
ATOM 739 N N . ILE A 1 98 ? 5.379 -9 -22.578 1 98.25 98 ILE A N 1
ATOM 740 C CA . ILE A 1 98 ? 4.496 -9.656 -21.609 1 98.25 98 ILE A CA 1
ATOM 741 C C . ILE A 1 98 ? 5.324 -10.531 -20.672 1 98.25 98 ILE A C 1
ATOM 743 O O . ILE A 1 98 ? 6.152 -11.328 -21.125 1 98.25 98 ILE A O 1
ATOM 747 N N . TYR A 1 99 ? 5.117 -10.383 -19.328 1 98.19 99 TYR A N 1
ATOM 748 C CA . TYR A 1 99 ? 5.805 -11.219 -18.359 1 98.19 99 TYR A CA 1
ATOM 749 C C . TYR A 1 99 ? 4.824 -11.797 -17.344 1 98.19 99 TYR A C 1
ATOM 751 O O . TYR A 1 99 ? 3.939 -11.086 -16.859 1 98.19 99 TYR A O 1
ATOM 759 N N . PRO A 1 100 ? 5.035 -13.07 -16.969 1 96.94 100 PRO A N 1
ATOM 760 C CA . PRO A 1 100 ? 5.996 -13.984 -17.594 1 96.94 100 PRO A CA 1
ATOM 761 C C . PRO A 1 100 ? 5.785 -14.133 -19.094 1 96.94 100 PRO A C 1
ATOM 763 O O . PRO A 1 100 ? 4.668 -13.945 -19.594 1 96.94 100 PRO A O 1
ATOM 766 N N . SER A 1 101 ? 6.832 -14.477 -19.812 1 97.81 101 SER A N 1
ATOM 767 C CA . SER A 1 101 ? 6.746 -14.547 -21.266 1 97.81 101 SER A CA 1
ATOM 768 C C . SER A 1 101 ? 5.773 -15.633 -21.703 1 97.81 101 SER A C 1
ATOM 770 O O . SER A 1 101 ? 5.547 -16.609 -20.984 1 97.81 101 SER A O 1
ATOM 772 N N . PRO A 1 102 ? 5.203 -15.422 -22.922 1 97.12 102 PRO A N 1
ATOM 773 C CA . PRO A 1 102 ? 4.363 -16.484 -23.469 1 97.12 102 PRO A CA 1
ATOM 774 C C . PRO A 1 102 ? 5.082 -17.844 -23.516 1 97.12 102 PRO A C 1
ATOM 776 O O . PRO A 1 102 ? 4.461 -18.875 -23.297 1 97.12 102 PRO A O 1
ATOM 779 N N . GLN A 1 103 ? 6.352 -17.828 -23.719 1 96.81 103 GLN A N 1
ATOM 780 C CA . GLN A 1 103 ? 7.137 -19.062 -23.719 1 96.81 103 GLN A CA 1
ATOM 781 C C . GLN A 1 103 ? 7.172 -19.703 -22.344 1 96.81 103 GLN A C 1
ATOM 783 O O . GLN A 1 103 ? 7.035 -20.922 -22.219 1 96.81 103 GLN A O 1
ATOM 788 N N . THR A 1 104 ? 7.402 -18.891 -21.328 1 96.5 104 THR A N 1
ATOM 789 C CA . THR A 1 104 ? 7.367 -19.375 -19.953 1 96.5 104 THR A CA 1
ATOM 790 C C . THR A 1 104 ? 5.984 -19.922 -19.609 1 96.5 104 THR A C 1
ATOM 792 O O . THR A 1 104 ? 5.867 -21 -19.016 1 96.5 104 THR A O 1
ATOM 795 N N . PHE A 1 105 ? 5.016 -19.188 -20.031 1 94.31 105 PHE A N 1
ATOM 796 C CA . PHE A 1 105 ? 3.639 -19.578 -19.75 1 94.31 105 PHE A CA 1
ATOM 797 C C . PHE A 1 105 ? 3.312 -20.922 -20.406 1 94.31 105 PHE A C 1
ATOM 799 O O . PHE A 1 105 ? 2.58 -21.734 -19.828 1 94.31 105 PHE A O 1
ATOM 806 N N . ALA A 1 106 ? 3.814 -21.156 -21.547 1 94.06 106 ALA A N 1
ATOM 807 C CA . ALA A 1 106 ? 3.559 -22.391 -22.297 1 94.06 106 ALA A CA 1
ATOM 808 C C . ALA A 1 106 ? 4.07 -23.609 -21.547 1 94.06 106 ALA A C 1
ATOM 810 O O . ALA A 1 106 ? 3.578 -24.719 -21.75 1 94.06 106 ALA A O 1
ATOM 811 N N . LEU A 1 107 ? 4.965 -23.375 -20.656 1 94.44 107 LEU A N 1
ATOM 812 C CA . LEU A 1 107 ? 5.555 -24.484 -19.906 1 94.44 107 LEU A CA 1
ATOM 813 C C . LEU A 1 107 ? 4.703 -24.828 -18.688 1 94.44 107 LEU A C 1
ATOM 815 O O . LEU A 1 107 ? 4.879 -25.891 -18.094 1 94.44 107 LEU A O 1
ATOM 819 N N . ILE A 1 108 ? 3.764 -23.984 -18.328 1 91.5 108 ILE A N 1
ATOM 820 C CA . ILE A 1 108 ? 3.096 -24.172 -17.047 1 91.5 108 ILE A CA 1
ATOM 821 C C . ILE A 1 108 ? 1.585 -24.25 -17.25 1 91.5 108 ILE A C 1
ATOM 823 O O . ILE A 1 108 ? 0.852 -24.719 -16.391 1 91.5 108 ILE A O 1
ATOM 827 N N . GLU A 1 109 ? 1.042 -23.703 -18.375 1 87.81 109 GLU A N 1
ATOM 828 C CA . GLU A 1 109 ? -0.398 -23.609 -18.594 1 87.81 109 GLU A CA 1
ATOM 829 C C . GLU A 1 109 ? -1.033 -24.984 -18.734 1 87.81 109 GLU A C 1
ATOM 831 O O . GLU A 1 109 ? -2.217 -25.172 -18.438 1 87.81 109 GLU A O 1
ATOM 836 N N . ASN A 1 110 ? -0.278 -25.953 -19.219 1 89.06 110 ASN A N 1
ATOM 837 C CA . ASN A 1 110 ? -0.674 -27.344 -19.359 1 89.06 110 ASN A CA 1
ATOM 838 C C . ASN A 1 110 ? -0.063 -28.203 -18.25 1 89.06 110 ASN A C 1
ATOM 840 O O . ASN A 1 110 ? 1.159 -28.328 -18.156 1 89.06 110 ASN A O 1
ATOM 844 N N . LYS A 1 111 ? -0.942 -28.859 -17.531 1 91.25 111 LYS A N 1
ATOM 845 C CA . LYS A 1 111 ? -0.488 -29.562 -16.328 1 91.25 111 LYS A CA 1
ATOM 846 C C . LYS A 1 111 ? 0.478 -30.688 -16.703 1 91.25 111 LYS A C 1
ATOM 848 O O . LYS A 1 111 ? 1.399 -31 -15.938 1 91.25 111 LYS A O 1
ATOM 853 N N . LEU A 1 112 ? 0.189 -31.312 -17.812 1 92.62 112 LEU A N 1
ATOM 854 C CA . LEU A 1 112 ? 1.097 -32.375 -18.25 1 92.62 112 LEU A CA 1
ATOM 855 C C . LEU A 1 112 ? 2.471 -31.797 -18.594 1 92.62 112 LEU A C 1
ATOM 857 O O . LEU A 1 112 ? 3.492 -32.312 -18.141 1 92.62 112 LEU A O 1
ATOM 861 N N . ILE A 1 113 ? 2.49 -30.75 -19.328 1 93.81 113 ILE A N 1
ATOM 862 C CA . ILE A 1 113 ? 3.736 -30.109 -19.719 1 93.81 113 ILE A CA 1
ATOM 863 C C . ILE A 1 113 ? 4.453 -29.562 -18.484 1 93.81 113 ILE A C 1
ATOM 865 O O . ILE A 1 113 ? 5.676 -29.672 -18.375 1 93.81 113 ILE A O 1
ATOM 869 N N . GLU A 1 114 ? 3.713 -29.031 -17.594 1 95.25 114 GLU A N 1
ATOM 870 C CA . GLU A 1 114 ? 4.27 -28.5 -16.344 1 95.25 114 GLU A CA 1
ATOM 871 C C . GLU A 1 114 ? 5.02 -29.594 -15.578 1 95.25 114 GLU A C 1
ATOM 873 O O . GLU A 1 114 ? 6.176 -29.406 -15.203 1 95.25 114 GLU A O 1
ATOM 878 N N . LYS A 1 115 ? 4.371 -30.719 -15.367 1 95.56 115 LYS A N 1
ATOM 879 C CA . LYS A 1 115 ? 4.98 -31.828 -14.625 1 95.56 115 LYS A CA 1
ATOM 880 C C . LYS A 1 115 ? 6.23 -32.344 -15.344 1 95.56 115 LYS A C 1
ATOM 882 O O . LYS A 1 115 ? 7.258 -32.594 -14.703 1 95.56 115 LYS A O 1
ATOM 887 N N . MET A 1 116 ? 6.125 -32.438 -16.609 1 96.44 116 MET A N 1
ATOM 888 C CA . MET A 1 116 ? 7.266 -32.906 -17.391 1 96.44 116 MET A CA 1
ATOM 889 C C . MET A 1 116 ? 8.43 -31.922 -17.297 1 96.44 116 MET A C 1
ATOM 891 O O . MET A 1 116 ? 9.586 -32.344 -17.188 1 96.44 116 MET A O 1
ATOM 895 N N . THR A 1 117 ? 8.102 -30.672 -17.359 1 97.44 117 THR A N 1
ATOM 896 C CA . THR A 1 117 ? 9.109 -29.625 -17.297 1 97.44 117 THR A CA 1
ATOM 897 C C . THR A 1 117 ? 9.875 -29.703 -15.977 1 97.44 117 THR A C 1
ATOM 899 O O . THR A 1 117 ? 11.109 -29.672 -15.969 1 97.44 117 THR A O 1
ATOM 902 N N . PHE A 1 118 ? 9.203 -29.844 -14.883 1 98.12 118 PHE A N 1
ATOM 903 C CA . PHE A 1 118 ? 9.844 -29.859 -13.578 1 98.12 118 PHE A CA 1
ATOM 904 C C . PHE A 1 118 ? 10.586 -31.188 -13.367 1 98.12 118 PHE A C 1
ATOM 906 O O . PHE A 1 118 ? 11.672 -31.203 -12.797 1 98.12 118 PHE A O 1
ATOM 913 N N . GLU A 1 119 ? 10.023 -32.25 -13.875 1 97.5 119 GLU A N 1
ATOM 914 C CA . GLU A 1 119 ? 10.719 -33.531 -13.797 1 97.5 119 GLU A CA 1
ATOM 915 C C . GLU A 1 119 ? 12.047 -33.5 -14.555 1 97.5 119 GLU A C 1
ATOM 917 O O . GLU A 1 119 ? 13.055 -34 -14.07 1 97.5 119 GLU A O 1
ATOM 922 N N . GLN A 1 120 ? 11.961 -32.969 -15.695 1 97.44 120 GLN A N 1
ATOM 923 C CA . GLN A 1 120 ? 13.164 -32.875 -16.516 1 97.44 120 GLN A CA 1
ATOM 924 C C . GLN A 1 120 ? 14.227 -32.031 -15.82 1 97.44 120 GLN A C 1
ATOM 926 O O . GLN A 1 120 ? 15.422 -32.219 -16.047 1 97.44 120 GLN A O 1
ATOM 931 N N . ALA A 1 121 ? 13.797 -31.156 -15.008 1 98.06 121 ALA A N 1
ATOM 932 C CA . ALA A 1 121 ? 14.719 -30.297 -14.266 1 98.06 121 ALA A CA 1
ATOM 933 C C . ALA A 1 121 ? 15.219 -30.984 -13 1 98.06 121 ALA A C 1
ATOM 935 O O . ALA A 1 121 ? 15.93 -30.391 -12.195 1 98.06 121 ALA A O 1
ATOM 936 N N . GLY A 1 122 ? 14.805 -32.219 -12.758 1 98.19 122 GLY A N 1
ATOM 937 C CA . GLY A 1 122 ? 15.258 -32.969 -11.609 1 98.19 122 GLY A CA 1
ATOM 938 C C . GLY A 1 122 ? 14.43 -32.75 -10.359 1 98.19 122 GLY A C 1
ATOM 939 O O . GLY A 1 122 ? 14.875 -33.031 -9.25 1 98.19 122 GLY A O 1
ATOM 940 N N . ILE A 1 123 ? 13.289 -32.219 -10.516 1 98.62 123 ILE A N 1
ATOM 941 C CA . ILE A 1 123 ? 12.422 -31.906 -9.383 1 98.62 123 ILE A CA 1
ATOM 942 C C . ILE A 1 123 ? 11.375 -33.031 -9.234 1 98.62 123 ILE A C 1
ATOM 944 O O . ILE A 1 123 ? 10.719 -33.406 -10.203 1 98.62 123 ILE A O 1
ATOM 948 N N . ALA A 1 124 ? 11.281 -33.562 -8.055 1 98.25 124 ALA A N 1
ATOM 949 C CA . ALA A 1 124 ? 10.273 -34.594 -7.793 1 98.25 124 ALA A CA 1
ATOM 950 C C . ALA A 1 124 ? 8.867 -34 -7.852 1 98.25 124 ALA A C 1
ATOM 952 O O . ALA A 1 124 ? 8.594 -32.969 -7.227 1 98.25 124 ALA A O 1
ATOM 953 N N . VAL A 1 125 ? 8.008 -34.625 -8.602 1 97.62 125 VAL A N 1
ATOM 954 C CA . VAL A 1 125 ? 6.617 -34.188 -8.703 1 97.62 125 VAL A CA 1
ATOM 955 C C . VAL A 1 125 ? 5.691 -35.344 -8.281 1 97.62 125 VAL A C 1
ATOM 957 O O . VAL A 1 125 ? 6.133 -36.469 -8.133 1 97.62 125 VAL A O 1
ATOM 960 N N . THR A 1 126 ? 4.449 -35.031 -8.047 1 95.31 126 THR A N 1
ATOM 961 C CA . THR A 1 126 ? 3.475 -36.062 -7.793 1 95.31 126 THR A CA 1
ATOM 962 C C . THR A 1 126 ? 3.398 -37.031 -8.977 1 95.31 126 THR A C 1
ATOM 964 O O . THR A 1 126 ? 3.387 -36.594 -10.133 1 95.31 126 THR A O 1
ATOM 967 N N . PRO A 1 127 ? 3.299 -38.281 -8.695 1 95.5 127 PRO A N 1
ATOM 968 C CA . PRO A 1 127 ? 3.211 -39.219 -9.805 1 95.5 127 PRO A CA 1
ATOM 969 C C . PRO A 1 127 ? 2.006 -38.969 -10.711 1 95.5 127 PRO A C 1
ATOM 971 O O . PRO A 1 127 ? 0.909 -38.688 -10.211 1 95.5 127 PRO A O 1
ATOM 974 N N . TYR A 1 128 ? 2.254 -39.062 -11.977 1 96.12 128 TYR A N 1
ATOM 975 C CA . TYR A 1 128 ? 1.211 -38.75 -12.938 1 96.12 128 TYR A CA 1
ATOM 976 C C . TYR A 1 128 ? 1.362 -39.562 -14.211 1 96.12 128 TYR A C 1
ATOM 978 O O . TYR A 1 128 ? 2.383 -40.219 -14.414 1 96.12 128 TYR A O 1
ATOM 986 N N . ALA A 1 129 ? 0.226 -39.562 -15.016 1 95.81 129 ALA A N 1
ATOM 987 C CA . ALA A 1 129 ? 0.266 -40.156 -16.344 1 95.81 129 ALA A CA 1
ATOM 988 C C . ALA A 1 129 ? -0.804 -39.562 -17.25 1 95.81 129 ALA A C 1
ATOM 990 O O . ALA A 1 129 ? -1.894 -39.219 -16.797 1 95.81 129 ALA A O 1
ATOM 991 N N . LEU A 1 130 ? -0.419 -39.406 -18.5 1 95.44 130 LEU A N 1
ATOM 992 C CA . LEU A 1 130 ? -1.44 -39.125 -19.5 1 95.44 130 LEU A CA 1
ATOM 993 C C . LEU A 1 130 ? -2.377 -40.312 -19.672 1 95.44 130 LEU A C 1
ATOM 995 O O . LEU A 1 130 ? -1.924 -41.469 -19.75 1 95.44 130 LEU A O 1
ATOM 999 N N . VAL A 1 131 ? -3.639 -40.031 -19.672 1 95.81 131 VAL A N 1
ATOM 1000 C CA . VAL A 1 131 ? -4.641 -41.062 -19.859 1 95.81 131 VAL A CA 1
ATOM 1001 C C . VAL A 1 131 ? -5.32 -40.906 -21.219 1 95.81 131 VAL A C 1
ATOM 1003 O O . VAL A 1 131 ? -6.004 -39.906 -21.453 1 95.81 131 VAL A O 1
ATOM 1006 N N . GLU A 1 132 ? -5.141 -41.844 -22 1 92.94 132 GLU A N 1
ATOM 1007 C CA . GLU A 1 132 ? -5.707 -41.75 -23.344 1 92.94 132 GLU A CA 1
ATOM 1008 C C . GLU A 1 132 ? -6.906 -42.688 -23.5 1 92.94 132 GLU A C 1
ATOM 1010 O O . GLU A 1 132 ? -7.746 -42.469 -24.375 1 92.94 132 GLU A O 1
ATOM 1015 N N . ASP A 1 133 ? -6.879 -43.75 -22.703 1 91.94 133 ASP A N 1
ATOM 1016 C CA . ASP A 1 133 ? -7.961 -44.719 -22.797 1 91.94 133 ASP A CA 1
ATOM 1017 C C . ASP A 1 133 ? -8.133 -45.469 -21.484 1 91.94 133 ASP A C 1
ATOM 1019 O O . ASP A 1 133 ? -7.477 -45.125 -20.484 1 91.94 133 ASP A O 1
ATOM 1023 N N . GLU A 1 134 ? -9.062 -46.344 -21.516 1 93.06 134 GLU A N 1
ATOM 1024 C CA . GLU A 1 134 ? -9.398 -47.094 -20.312 1 93.06 134 GLU A CA 1
ATOM 1025 C C . GLU A 1 134 ? -8.211 -47.906 -19.828 1 93.06 134 GLU A C 1
ATOM 1027 O O . GLU A 1 134 ? -8.023 -48.094 -18.609 1 93.06 134 GLU A O 1
ATOM 1032 N N . GLU A 1 135 ? -7.453 -48.438 -20.719 1 95.81 135 GLU A N 1
ATOM 1033 C CA . GLU A 1 135 ? -6.297 -49.25 -20.328 1 95.81 135 GLU A CA 1
ATOM 1034 C C . GLU A 1 135 ? -5.309 -48.438 -19.516 1 95.81 135 GLU A C 1
ATOM 1036 O O . GLU A 1 135 ? -4.703 -48.938 -18.562 1 95.81 135 GLU A O 1
ATOM 1041 N N . ASP A 1 136 ? -5.168 -47.25 -19.891 1 96.69 136 ASP A N 1
ATOM 1042 C CA . ASP A 1 136 ? -4.305 -46.344 -19.141 1 96.69 136 ASP A CA 1
ATOM 1043 C C . ASP A 1 136 ? -4.836 -46.125 -17.719 1 96.69 136 ASP A C 1
ATOM 1045 O O . ASP A 1 136 ? -4.062 -46.062 -16.766 1 96.69 136 ASP A O 1
ATOM 1049 N N . LEU A 1 137 ? -6.133 -45.969 -17.594 1 96.5 137 LEU A N 1
ATOM 1050 C CA . LEU A 1 137 ? -6.762 -45.812 -16.297 1 96.5 137 LEU A CA 1
ATOM 1051 C C . LEU A 1 137 ? -6.5 -47.031 -15.414 1 96.5 137 LEU A C 1
ATOM 1053 O O . LEU A 1 137 ? -6.141 -46.875 -14.242 1 96.5 137 LEU A O 1
ATOM 1057 N N . LYS A 1 138 ? -6.723 -48.156 -16.047 1 96.25 138 LYS A N 1
ATOM 1058 C CA . LYS A 1 138 ? -6.516 -49.406 -15.328 1 96.25 138 LYS A CA 1
ATOM 1059 C C . LYS A 1 138 ? -5.07 -49.531 -14.859 1 96.25 138 LYS A C 1
ATOM 1061 O O . LYS A 1 138 ? -4.82 -49.906 -13.711 1 96.25 138 LYS A O 1
ATOM 1066 N N . SER A 1 139 ? -4.223 -49.344 -15.758 1 97.06 139 SER A N 1
ATOM 1067 C CA . SER A 1 139 ? -2.799 -49.438 -15.445 1 97.06 139 SER A CA 1
ATOM 1068 C C . SER A 1 139 ? -2.396 -48.5 -14.336 1 97.06 139 SER A C 1
ATOM 1070 O O . SER A 1 139 ? -1.646 -48.844 -13.43 1 97.06 139 SER A O 1
ATOM 1072 N N . PHE A 1 140 ? -2.816 -47.25 -14.445 1 97.06 140 PHE A N 1
ATOM 1073 C CA . PHE A 1 140 ? -2.475 -46.25 -13.438 1 97.06 140 PHE A CA 1
ATOM 1074 C C . PHE A 1 140 ? -3.01 -46.656 -12.07 1 97.06 140 PHE A C 1
ATOM 1076 O O . PHE A 1 140 ? -2.305 -46.562 -11.062 1 97.06 140 PHE A O 1
ATOM 1083 N N . GLY A 1 141 ? -4.234 -47.094 -12.016 1 96.19 141 GLY A N 1
ATOM 1084 C CA . GLY A 1 141 ? -4.82 -47.562 -10.773 1 96.19 141 GLY A CA 1
ATOM 1085 C C . GLY A 1 141 ? -4.066 -48.75 -10.172 1 96.19 141 GLY A C 1
ATOM 1086 O O . GLY A 1 141 ? -3.934 -48.844 -8.953 1 96.19 141 GLY A O 1
ATOM 1087 N N . THR A 1 142 ? -3.656 -49.594 -11.031 1 95.94 142 THR A N 1
ATOM 1088 C CA . THR A 1 142 ? -2.906 -50.75 -10.586 1 95.94 142 THR A CA 1
ATOM 1089 C C . THR A 1 142 ? -1.557 -50.344 -10 1 95.94 142 THR A C 1
ATOM 1091 O O . THR A 1 142 ? -1.146 -50.844 -8.953 1 95.94 142 THR A O 1
ATOM 1094 N N . ASP A 1 143 ? -0.91 -49.469 -10.617 1 95.94 143 ASP A N 1
ATOM 1095 C CA . ASP A 1 143 ? 0.443 -49.062 -10.25 1 95.94 143 ASP A CA 1
ATOM 1096 C C . ASP A 1 143 ? 0.43 -48.156 -9.008 1 95.94 143 ASP A C 1
ATOM 1098 O O . ASP A 1 143 ? 1.354 -48.219 -8.195 1 95.94 143 ASP A O 1
ATOM 1102 N N . HIS A 1 144 ? -0.532 -47.281 -8.852 1 95.69 144 HIS A N 1
ATOM 1103 C CA . HIS A 1 144 ? -0.488 -46.25 -7.828 1 95.69 144 HIS A CA 1
ATOM 1104 C C . HIS A 1 144 ? -1.626 -46.406 -6.828 1 95.69 144 HIS A C 1
ATOM 1106 O O . HIS A 1 144 ? -1.643 -45.719 -5.789 1 95.69 144 HIS A O 1
ATOM 1112 N N . GLY A 1 145 ? -2.518 -47.219 -7.203 1 94 145 GLY A N 1
ATOM 1113 C CA . GLY A 1 145 ? -3.648 -47.469 -6.32 1 94 145 GLY A CA 1
ATOM 1114 C C . GLY A 1 145 ? -4.766 -46.469 -6.492 1 94 145 GLY A C 1
ATOM 1115 O O . GLY A 1 145 ? -4.629 -45.5 -7.25 1 94 145 GLY A O 1
ATOM 1116 N N . TRP A 1 146 ? -5.918 -46.781 -5.836 1 94.88 146 TRP A N 1
ATOM 1117 C CA . TRP A 1 146 ? -7.066 -45.875 -5.723 1 94.88 146 TRP A CA 1
ATOM 1118 C C . TRP A 1 146 ? -7.188 -45.312 -4.309 1 94.88 146 TRP A C 1
ATOM 1120 O O . TRP A 1 146 ? -6.836 -46 -3.336 1 94.88 146 TRP A O 1
ATOM 1130 N N . PRO A 1 147 ? -7.648 -44.125 -4.02 1 94.88 147 PRO A N 1
ATOM 1131 C CA . PRO A 1 147 ? -8.148 -43.219 -5.043 1 94.88 147 PRO A CA 1
ATOM 1132 C C . PRO A 1 147 ? -7.02 -42.531 -5.824 1 94.88 147 PRO A C 1
ATOM 1134 O O . PRO A 1 147 ? -5.859 -42.594 -5.414 1 94.88 147 PRO A O 1
ATOM 1137 N N . CYS A 1 148 ? -7.344 -42 -6.977 1 94.94 148 CYS A N 1
ATOM 1138 C CA . CYS A 1 148 ? -6.469 -41.125 -7.746 1 94.94 148 CYS A CA 1
ATOM 1139 C C . CYS A 1 148 ? -7.238 -39.938 -8.281 1 94.94 148 CYS A C 1
ATOM 1141 O O . CYS A 1 148 ? -8.461 -39.844 -8.125 1 94.94 148 CYS A O 1
ATOM 1143 N N . LEU A 1 149 ? -6.508 -38.969 -8.758 1 92.94 149 LEU A N 1
ATOM 1144 C CA . LEU A 1 149 ? -7.109 -37.75 -9.281 1 92.94 149 LEU A CA 1
ATOM 1145 C C . LEU A 1 149 ? -7.027 -37.688 -10.805 1 92.94 149 LEU A C 1
ATOM 1147 O O . LEU A 1 149 ? -5.961 -37.938 -11.375 1 92.94 149 LEU A O 1
ATOM 1151 N N . LEU A 1 150 ? -8.172 -37.469 -11.414 1 93.56 150 LEU A N 1
ATOM 1152 C CA . LEU A 1 150 ? -8.188 -37.188 -12.844 1 93.56 150 LEU A CA 1
ATOM 1153 C C . LEU A 1 150 ? -8.398 -35.688 -13.094 1 93.56 150 LEU A C 1
ATOM 1155 O O . LEU A 1 150 ? -9.227 -35.062 -12.43 1 93.56 150 LEU A O 1
ATOM 1159 N N . LYS A 1 151 ? -7.523 -35.156 -13.938 1 91.44 151 LYS A N 1
ATOM 1160 C CA . LYS A 1 151 ? -7.578 -33.719 -14.234 1 91.44 151 LYS A CA 1
ATOM 1161 C C . LYS A 1 151 ? -7.477 -33.469 -15.734 1 91.44 151 LYS A C 1
ATOM 1163 O O . LYS A 1 151 ? -6.738 -34.156 -16.438 1 91.44 151 LYS A O 1
ATOM 1168 N N . SER A 1 152 ? -8.305 -32.531 -16.109 1 88.69 152 SER A N 1
ATOM 1169 C CA . SER A 1 152 ? -7.992 -31.984 -17.438 1 88.69 152 SER A CA 1
ATOM 1170 C C . SER A 1 152 ? -6.637 -31.297 -17.438 1 88.69 152 SER A C 1
ATOM 1172 O O . SER A 1 152 ? -6.273 -30.609 -16.484 1 88.69 152 SER A O 1
ATOM 1174 N N . SER A 1 153 ? -5.93 -31.453 -18.531 1 87.12 153 SER A N 1
ATOM 1175 C CA . SER A 1 153 ? -4.59 -30.875 -18.594 1 87.12 153 SER A CA 1
ATOM 1176 C C . SER A 1 153 ? -4.648 -29.359 -18.703 1 87.12 153 SER A C 1
ATOM 1178 O O . SER A 1 153 ? -3.672 -28.672 -18.391 1 87.12 153 SER A O 1
ATOM 1180 N N . LYS A 1 154 ? -5.746 -28.781 -19.219 1 81.38 154 LYS A N 1
ATOM 1181 C CA . LYS A 1 154 ? -5.934 -27.344 -19.344 1 81.38 154 LYS A CA 1
ATOM 1182 C C . LYS A 1 154 ? -7.273 -26.906 -18.75 1 81.38 154 LYS A C 1
ATOM 1184 O O . LYS A 1 154 ? -8.219 -27.703 -18.703 1 81.38 154 LYS A O 1
ATOM 1189 N N . GLY A 1 155 ? -7.293 -25.688 -18.359 1 66.69 155 GLY A N 1
ATOM 1190 C CA . GLY A 1 155 ? -8.555 -25.047 -18.031 1 66.69 155 GLY A CA 1
ATOM 1191 C C . GLY A 1 155 ? -9.062 -25.406 -16.641 1 66.69 155 GLY A C 1
ATOM 1192 O O . GLY A 1 155 ? -10.125 -24.953 -16.219 1 66.69 155 GLY A O 1
ATOM 1193 N N . GLY A 1 156 ? -8.375 -26.297 -15.977 1 61.53 156 GLY A N 1
ATOM 1194 C CA . GLY A 1 156 ? -8.828 -26.641 -14.641 1 61.53 156 GLY A CA 1
ATOM 1195 C C . GLY A 1 156 ? -8.414 -25.625 -13.586 1 61.53 156 GLY A C 1
ATOM 1196 O O . GLY A 1 156 ? -7.305 -25.094 -13.641 1 61.53 156 GLY A O 1
ATOM 1197 N N . TYR A 1 157 ? -9.469 -25.125 -12.891 1 56.88 157 TYR A N 1
ATOM 1198 C CA . TYR A 1 157 ? -9.18 -24.25 -11.758 1 56.88 157 TYR A CA 1
ATOM 1199 C C . TYR A 1 157 ? -10.102 -24.562 -10.586 1 56.88 157 TYR A C 1
ATOM 1201 O O . TYR A 1 157 ? -11.219 -25.047 -10.781 1 56.88 157 TYR A O 1
ATOM 1209 N N . ASP A 1 158 ? -9.625 -24.266 -9.32 1 50.06 158 ASP A N 1
ATOM 1210 C CA . ASP A 1 158 ? -10.383 -24.328 -8.07 1 50.06 158 ASP A CA 1
ATOM 1211 C C . ASP A 1 158 ? -11.297 -25.547 -8.039 1 50.06 158 ASP A C 1
ATOM 1213 O O . ASP A 1 158 ? -12.484 -25.438 -7.73 1 50.06 158 ASP A O 1
ATOM 1217 N N . GLY A 1 159 ? -10.781 -26.688 -8.547 1 54.59 159 GLY A N 1
ATOM 1218 C CA . GLY A 1 159 ? -11.578 -27.891 -8.469 1 54.59 159 GLY A CA 1
ATOM 1219 C C . GLY A 1 159 ? -12.289 -28.234 -9.766 1 54.59 159 GLY A C 1
ATOM 1220 O O . GLY A 1 159 ? -12.672 -29.375 -9.984 1 54.59 159 GLY A O 1
ATOM 1221 N N . PHE A 1 160 ? -12.43 -27.109 -10.484 1 61.41 160 PHE A N 1
ATOM 1222 C CA . PHE A 1 160 ? -13.016 -27.359 -11.789 1 61.41 160 PHE A CA 1
ATOM 1223 C C . PHE A 1 160 ? -12.031 -28.094 -12.688 1 61.41 160 PHE A C 1
ATOM 1225 O O . PHE A 1 160 ? -10.836 -27.797 -12.688 1 61.41 160 PHE A O 1
ATOM 1232 N N . GLY A 1 161 ? -12.477 -29.172 -13.195 1 71.25 161 GLY A N 1
ATOM 1233 C CA . GLY A 1 161 ? -11.672 -29.953 -14.125 1 71.25 161 GLY A CA 1
ATO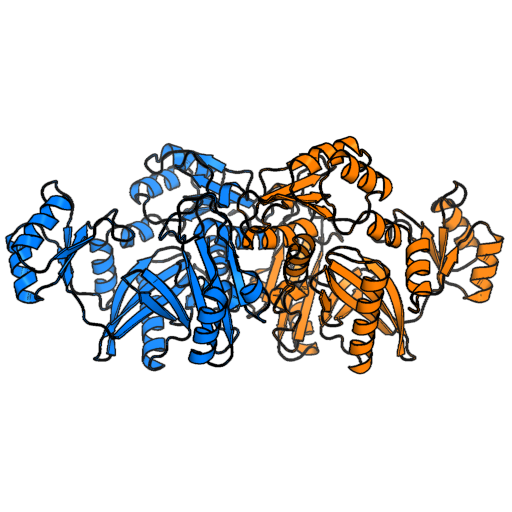M 1234 C C . GLY A 1 161 ? -10.883 -31.047 -13.453 1 71.25 161 GLY A C 1
ATOM 1235 O O . GLY A 1 161 ? -9.93 -31.578 -1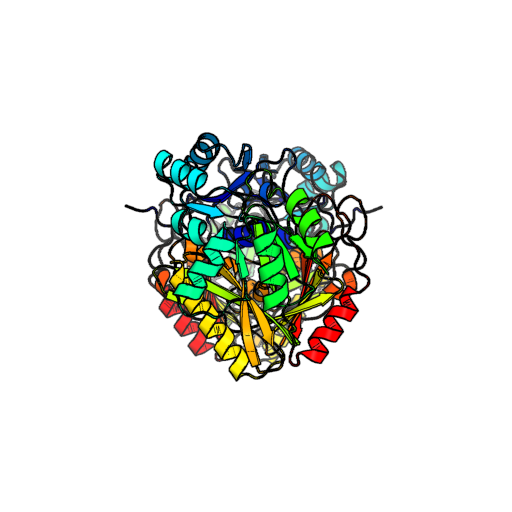4.031 1 71.25 161 GLY A O 1
ATOM 1236 N N . ASN A 1 162 ? -11.133 -31.172 -12.156 1 82.69 162 ASN A N 1
ATOM 1237 C CA . ASN A 1 162 ? -10.477 -32.25 -11.445 1 82.69 162 ASN A CA 1
ATOM 1238 C C . ASN A 1 162 ? -11.477 -33.125 -10.703 1 82.69 162 ASN A C 1
ATOM 1240 O O . ASN A 1 162 ? -12.492 -32.625 -10.195 1 82.69 162 ASN A O 1
ATOM 1244 N N . GLU A 1 163 ? -11.281 -34.438 -10.695 1 88.44 163 GLU A N 1
ATOM 1245 C CA . GLU A 1 163 ? -12.148 -35.375 -10 1 88.44 163 GLU A CA 1
ATOM 1246 C C . GLU A 1 163 ? -11.344 -36.438 -9.297 1 88.44 163 GLU A C 1
ATOM 1248 O O . GLU A 1 163 ? -10.461 -37.062 -9.898 1 88.44 163 GLU A O 1
ATOM 1253 N N . THR A 1 164 ? -11.711 -36.594 -8.055 1 91.44 164 THR A N 1
ATOM 1254 C CA . THR A 1 164 ? -11.164 -37.75 -7.34 1 91.44 164 THR A CA 1
ATOM 1255 C C . THR A 1 164 ? -11.953 -39 -7.66 1 91.44 164 THR A C 1
ATOM 1257 O O . THR A 1 164 ? -13.18 -39.031 -7.551 1 91.44 164 THR A O 1
ATOM 1260 N N . VAL A 1 165 ? -11.242 -40.062 -8.055 1 95.06 165 VAL A N 1
ATOM 1261 C CA . VAL A 1 165 ? -11.883 -41.312 -8.453 1 95.06 165 VAL A CA 1
ATOM 1262 C C . VAL A 1 165 ? -11.375 -42.438 -7.578 1 95.06 165 VAL A C 1
ATOM 1264 O O . VAL A 1 165 ? -10.188 -42.531 -7.27 1 95.06 165 VAL A O 1
ATOM 1267 N N . ARG A 1 166 ? -12.297 -43.406 -7.102 1 94.38 166 ARG A N 1
ATOM 1268 C CA . ARG A 1 166 ? -11.977 -44.406 -6.082 1 94.38 166 ARG A CA 1
ATOM 1269 C C . ARG A 1 166 ? -11.844 -45.781 -6.695 1 94.38 166 ARG A C 1
ATOM 1271 O O . ARG A 1 166 ? -11.391 -46.719 -6.031 1 94.38 166 ARG A O 1
ATOM 1278 N N . ASP A 1 167 ? -12.227 -45.812 -8.016 1 96.31 167 ASP A N 1
ATOM 1279 C CA . ASP A 1 167 ? -12.094 -47.062 -8.734 1 96.31 167 ASP A CA 1
ATOM 1280 C C . ASP A 1 167 ? -12.164 -46.844 -10.242 1 96.31 167 ASP A C 1
ATOM 1282 O O . ASP A 1 167 ? -12.281 -45.719 -10.711 1 96.31 167 ASP A O 1
ATOM 1286 N N . LEU A 1 168 ? -12.016 -48 -10.906 1 96.38 168 LEU A N 1
ATOM 1287 C CA . LEU A 1 168 ? -11.953 -47.938 -12.367 1 96.38 168 LEU A CA 1
ATOM 1288 C C . LEU A 1 168 ? -13.273 -47.438 -12.945 1 96.38 168 LEU A C 1
ATOM 1290 O O . LEU A 1 168 ? -13.281 -46.688 -13.938 1 96.38 168 LEU A O 1
ATOM 1294 N N . GLU A 1 169 ? -14.344 -47.781 -12.398 1 96.81 169 GLU A N 1
ATOM 1295 C CA . GLU A 1 169 ? -15.656 -47.375 -12.883 1 96.81 169 GLU A CA 1
ATOM 1296 C C . GLU A 1 169 ? -15.828 -45.875 -12.758 1 96.81 169 GLU A C 1
ATOM 1298 O O . GLU A 1 169 ? -16.266 -45.188 -13.703 1 96.81 169 GLU A O 1
ATOM 1303 N N . GLU A 1 170 ? -15.422 -45.344 -11.609 1 96.69 170 GLU A N 1
ATOM 1304 C CA . GLU A 1 170 ? -15.477 -43.906 -11.414 1 96.69 170 GLU A CA 1
ATOM 1305 C C . GLU A 1 170 ? -14.516 -43.188 -12.359 1 96.69 170 GLU A C 1
ATOM 1307 O O . GLU A 1 170 ? -14.812 -42.094 -12.844 1 96.69 170 GLU A O 1
ATOM 1312 N N . ALA A 1 171 ? -13.414 -43.812 -12.539 1 96.44 171 ALA A N 1
ATOM 1313 C CA . ALA A 1 171 ? -12.398 -43.219 -13.398 1 96.44 171 ALA A CA 1
ATOM 1314 C C . ALA A 1 171 ? -12.891 -43.094 -14.836 1 96.44 171 ALA A C 1
ATOM 1316 O O . ALA A 1 171 ? -12.656 -42.094 -15.508 1 96.44 171 ALA A O 1
ATOM 1317 N N . ARG A 1 172 ? -13.539 -44.125 -15.258 1 95.38 172 ARG A N 1
ATOM 1318 C CA . ARG A 1 172 ? -14.102 -44.125 -16.609 1 95.38 172 ARG A CA 1
ATOM 1319 C C . ARG A 1 172 ? -15.117 -43 -16.781 1 95.38 172 ARG A C 1
ATOM 1321 O O . ARG A 1 172 ? -15.094 -42.281 -17.781 1 95.38 172 ARG A O 1
ATOM 1328 N N . ALA A 1 173 ? -15.93 -42.906 -15.852 1 95.75 173 ALA A N 1
ATOM 1329 C CA . ALA A 1 173 ? -16.969 -41.875 -15.898 1 95.75 173 ALA A CA 1
ATOM 1330 C C . ALA A 1 173 ? -16.359 -40.469 -15.867 1 95.75 173 ALA A C 1
ATOM 1332 O O . ALA A 1 173 ? -16.781 -39.594 -16.609 1 95.75 173 ALA A O 1
ATOM 1333 N N . ALA A 1 174 ? -15.398 -40.344 -15 1 95.06 174 ALA A N 1
ATOM 1334 C CA . ALA A 1 174 ? -14.727 -39.062 -14.875 1 95.06 174 ALA A CA 1
ATOM 1335 C C . ALA A 1 174 ? -13.977 -38.688 -16.156 1 95.06 174 ALA A C 1
ATOM 1337 O O . ALA A 1 174 ? -13.953 -37.531 -16.562 1 95.06 174 ALA A O 1
ATOM 1338 N N . PHE A 1 175 ? -13.352 -39.656 -16.703 1 94.56 175 PHE A N 1
ATOM 1339 C CA . PHE A 1 175 ? -12.625 -39.469 -17.953 1 94.56 175 PHE A CA 1
ATOM 1340 C C . PHE A 1 175 ? -13.555 -38.906 -19.031 1 94.56 175 PHE A C 1
ATOM 1342 O O . PHE A 1 175 ? -13.18 -37.969 -19.75 1 94.56 175 PHE A O 1
ATOM 1349 N N . ASP A 1 176 ? -14.703 -39.469 -19.078 1 92.94 176 ASP A N 1
ATOM 1350 C CA . ASP A 1 176 ? -15.703 -39 -20.031 1 92.94 176 ASP A CA 1
ATOM 1351 C C . ASP A 1 176 ? -16.172 -37.594 -19.719 1 92.94 176 ASP A C 1
ATOM 1353 O O . ASP A 1 176 ? -16.219 -36.75 -20.594 1 92.94 176 ASP A O 1
ATOM 1357 N N . ARG A 1 177 ? -16.406 -37.312 -18.484 1 92 177 ARG A N 1
ATOM 1358 C CA . ARG A 1 177 ? -16.938 -36.031 -18.047 1 92 177 ARG A CA 1
ATOM 1359 C C . ARG A 1 177 ? -15.914 -34.906 -18.25 1 92 177 ARG A C 1
ATOM 1361 O O . ARG A 1 177 ? -16.281 -33.781 -18.547 1 92 177 ARG A O 1
ATOM 1368 N N . LEU A 1 178 ? -14.719 -35.312 -18.125 1 91.38 178 LEU A N 1
ATOM 1369 C CA . LEU A 1 178 ? -13.648 -34.312 -18.234 1 91.38 178 LEU A CA 1
ATOM 1370 C C . LEU A 1 178 ? -13.273 -34.094 -19.703 1 91.38 178 LEU A C 1
ATOM 1372 O O . LEU A 1 178 ? -12.422 -33.25 -20 1 91.38 178 LEU A O 1
ATOM 1376 N N . GLY A 1 179 ? -13.891 -34.875 -20.547 1 88.44 179 GLY A N 1
ATOM 1377 C CA . GLY A 1 179 ? -13.734 -34.625 -21.984 1 88.44 179 GLY A CA 1
ATOM 1378 C C . GLY A 1 179 ? -12.68 -35.531 -22.609 1 88.44 179 GLY A C 1
ATOM 1379 O O . GLY A 1 179 ? -12.195 -35.219 -23.703 1 88.44 179 GLY A O 1
ATOM 1380 N N . GLY A 1 180 ? -12.297 -36.5 -21.953 1 88.75 180 GLY A N 1
ATOM 1381 C CA . GLY A 1 180 ? -11.297 -37.375 -22.5 1 88.75 180 GLY A CA 1
ATOM 1382 C C . GLY A 1 180 ? -11.703 -38 -23.828 1 88.75 180 GLY A C 1
ATOM 1383 O O . GLY A 1 180 ? -10.898 -38.062 -24.766 1 88.75 180 GLY A O 1
ATOM 1384 N N . ASN A 1 181 ? -12.914 -38.281 -23.938 1 89.06 181 ASN A N 1
ATOM 1385 C CA . ASN A 1 181 ? -13.422 -38.875 -25.172 1 89.06 181 ASN A CA 1
ATOM 1386 C C . ASN A 1 181 ? -13.602 -37.812 -26.266 1 89.06 181 ASN A C 1
ATOM 1388 O O . ASN A 1 181 ? -13.781 -38.188 -27.438 1 89.06 181 ASN A O 1
ATOM 1392 N N . GLU A 1 182 ? -13.562 -36.625 -25.844 1 88.25 182 GLU A N 1
ATOM 1393 C CA . GLU A 1 182 ? -13.719 -35.562 -26.797 1 88.25 182 GLU A CA 1
ATOM 1394 C C . GLU A 1 182 ? -12.359 -35 -27.219 1 88.25 182 GLU A C 1
ATOM 1396 O O . GLU A 1 182 ? -12.289 -33.938 -27.875 1 88.25 182 GLU A O 1
ATOM 1401 N N . GLY A 1 183 ? -11.375 -35.688 -26.812 1 83.62 183 GLY A N 1
ATOM 1402 C CA . GLY A 1 183 ? -10.055 -35.312 -27.297 1 83.62 183 GLY A CA 1
ATOM 1403 C C . GLY A 1 183 ? -9.273 -34.469 -26.328 1 83.62 183 GLY A C 1
ATOM 1404 O O . GLY A 1 183 ? -8.141 -34.062 -26.609 1 83.62 183 GLY A O 1
ATOM 1405 N N . ARG A 1 184 ? -9.766 -34.219 -25.172 1 87.5 184 ARG A N 1
ATOM 1406 C CA . ARG A 1 184 ? -9.016 -33.438 -24.188 1 87.5 184 ARG A CA 1
ATOM 1407 C C . ARG A 1 184 ? -7.969 -34.312 -23.5 1 87.5 184 ARG A C 1
ATOM 1409 O O . ARG A 1 184 ? -8.219 -35.5 -23.219 1 87.5 184 ARG A O 1
ATOM 1416 N N . ASP A 1 185 ? -6.863 -33.781 -23.328 1 90.62 185 ASP A N 1
ATOM 1417 C CA . ASP A 1 185 ? -5.832 -34.469 -22.578 1 90.62 185 ASP A CA 1
ATOM 1418 C C . ASP A 1 185 ? -6.191 -34.562 -21.094 1 90.62 185 ASP A C 1
ATOM 1420 O O . ASP A 1 185 ? -6.402 -33.562 -20.438 1 90.62 185 ASP A O 1
ATOM 1424 N N . ILE A 1 186 ? -6.293 -35.781 -20.641 1 93.5 186 ILE A N 1
ATOM 1425 C CA . ILE A 1 186 ? -6.598 -36.062 -19.25 1 93.5 186 ILE A CA 1
ATOM 1426 C C . ILE A 1 186 ? -5.375 -36.656 -18.547 1 93.5 186 ILE A C 1
ATOM 1428 O O . ILE A 1 186 ? -4.703 -37.531 -19.109 1 93.5 186 ILE A O 1
ATOM 1432 N N . ILE A 1 187 ? -5.125 -36.156 -17.406 1 94.94 187 ILE A N 1
ATOM 1433 C CA . ILE A 1 187 ? -4.004 -36.656 -16.625 1 94.94 187 ILE A CA 1
ATOM 1434 C C . ILE A 1 187 ? -4.523 -37.344 -15.359 1 94.94 187 ILE A C 1
ATOM 1436 O O . ILE A 1 187 ? -5.484 -36.875 -14.742 1 94.94 187 ILE A O 1
ATOM 1440 N N . ALA A 1 188 ? -3.945 -38.469 -15.086 1 95.38 188 ALA A N 1
ATOM 1441 C CA . ALA A 1 188 ? -4.148 -39.094 -13.789 1 95.38 188 ALA A CA 1
ATOM 1442 C C . ALA A 1 188 ? -3.004 -38.781 -12.836 1 95.38 188 ALA A C 1
ATOM 1444 O O . ALA A 1 188 ? -1.837 -38.781 -13.234 1 95.38 188 ALA A O 1
ATOM 1445 N N . GLU A 1 189 ? -3.355 -38.438 -11.633 1 94.94 189 GLU A N 1
ATOM 1446 C CA . GLU A 1 189 ? -2.375 -38.188 -10.578 1 94.94 189 GLU A CA 1
ATOM 1447 C C . GLU A 1 189 ? -2.635 -39.094 -9.375 1 94.94 189 GLU A C 1
ATOM 1449 O O . GLU A 1 189 ? -3.785 -39.281 -8.984 1 94.94 189 GLU A O 1
ATOM 1454 N N . ALA A 1 190 ? -1.563 -39.625 -8.875 1 94.88 190 ALA A N 1
ATOM 1455 C CA . ALA A 1 190 ? -1.695 -40.469 -7.688 1 94.88 190 ALA A CA 1
ATOM 1456 C C . ALA A 1 190 ? -2.098 -39.625 -6.477 1 94.88 190 ALA A C 1
ATOM 1458 O O . ALA A 1 190 ? -1.674 -38.469 -6.336 1 94.88 190 ALA A O 1
ATOM 1459 N N . PHE A 1 191 ? -2.912 -40.219 -5.723 1 92.06 191 PHE A N 1
ATOM 1460 C CA . PHE A 1 191 ? -3.182 -39.625 -4.426 1 92.06 191 PHE A CA 1
ATOM 1461 C C . PHE A 1 191 ? -1.986 -39.781 -3.494 1 92.06 191 PHE A C 1
ATOM 1463 O O . PHE A 1 191 ? -1.583 -40.906 -3.182 1 92.06 191 PHE A O 1
ATOM 1470 N N . VAL A 1 192 ? -1.428 -38.75 -3.02 1 91.5 192 VAL A N 1
ATOM 1471 C CA . VAL A 1 192 ? -0.226 -38.781 -2.193 1 91.5 192 VAL A CA 1
ATOM 1472 C C . VAL A 1 192 ? -0.589 -38.469 -0.742 1 91.5 192 VAL A C 1
ATOM 1474 O O . VAL A 1 192 ? -1.076 -37.375 -0.43 1 91.5 192 VAL A O 1
ATOM 1477 N N . PRO A 1 193 ? -0.419 -39.438 0.116 1 92.38 193 PRO A N 1
ATOM 1478 C CA . PRO A 1 193 ? -0.521 -39.094 1.53 1 92.38 193 PRO A CA 1
ATOM 1479 C C . PRO A 1 193 ? 0.543 -38.062 1.956 1 92.38 193 PRO A C 1
ATOM 1481 O O . PRO A 1 193 ? 1.719 -38.219 1.617 1 92.38 193 PRO A O 1
ATOM 1484 N N . PHE A 1 194 ? 0.126 -37.031 2.592 1 94.69 194 PHE A N 1
ATOM 1485 C CA . PHE A 1 194 ? 1.075 -36 3.01 1 94.69 194 PHE A CA 1
ATOM 1486 C C . PHE A 1 194 ? 0.774 -35.531 4.43 1 94.69 194 PHE A C 1
ATOM 1488 O O . PHE A 1 194 ? -0.323 -35.75 4.941 1 94.69 194 PHE A O 1
ATOM 1495 N N . THR A 1 195 ? 1.762 -34.938 5.07 1 96.25 195 THR A N 1
ATOM 1496 C CA . THR A 1 195 ? 1.607 -34.375 6.414 1 96.25 195 THR A CA 1
ATOM 1497 C C . THR A 1 195 ? 1.327 -32.875 6.359 1 96.25 195 THR A C 1
ATOM 1499 O O . THR A 1 195 ? 0.572 -32.344 7.18 1 96.25 195 THR A O 1
ATOM 1502 N N . HIS A 1 196 ? 1.998 -32.219 5.379 1 96.75 196 HIS A N 1
ATOM 1503 C CA . HIS A 1 196 ? 1.842 -30.766 5.219 1 96.75 196 HIS A CA 1
ATOM 1504 C C . HIS A 1 196 ? 1.713 -30.375 3.748 1 96.75 196 HIS A C 1
ATOM 1506 O O . HIS A 1 196 ? 2.279 -31.047 2.877 1 96.75 196 HIS A O 1
ATOM 1512 N N . GLU A 1 197 ? 0.957 -29.406 3.529 1 97.12 197 GLU A N 1
ATOM 1513 C CA . GLU A 1 197 ? 1.02 -28.672 2.271 1 97.12 197 GLU A CA 1
ATOM 1514 C C . GLU A 1 197 ? 1.825 -27.375 2.426 1 97.12 197 GLU A C 1
ATOM 1516 O O . GLU A 1 197 ? 1.555 -26.578 3.32 1 97.12 197 GLU A O 1
ATOM 1521 N N . LEU A 1 198 ? 2.832 -27.266 1.625 1 98.56 198 LEU A N 1
ATOM 1522 C CA . LEU A 1 198 ? 3.746 -26.125 1.728 1 98.56 198 LEU A CA 1
ATOM 1523 C C . LEU A 1 198 ? 3.701 -25.281 0.463 1 98.56 198 LEU A C 1
ATOM 1525 O O . LEU A 1 198 ? 3.26 -25.75 -0.589 1 98.56 198 LEU A O 1
ATOM 1529 N N . ALA A 1 199 ? 4.098 -24.062 0.582 1 98.62 199 ALA A N 1
ATOM 1530 C CA . ALA A 1 199 ? 4.191 -23.156 -0.561 1 98.62 199 ALA A CA 1
ATOM 1531 C C . ALA A 1 199 ? 5.395 -22.234 -0.43 1 98.62 199 ALA A C 1
ATOM 1533 O O . ALA A 1 199 ? 5.781 -21.859 0.68 1 98.62 199 ALA A O 1
ATOM 1534 N N . VAL A 1 200 ? 6.008 -21.938 -1.506 1 98.88 200 VAL A N 1
ATOM 1535 C CA . VAL A 1 200 ? 7.121 -21 -1.596 1 98.88 200 VAL A CA 1
ATOM 1536 C C . VAL A 1 200 ? 6.938 -20.094 -2.812 1 98.88 200 VAL A C 1
ATOM 1538 O O . VAL A 1 200 ? 6.652 -20.578 -3.914 1 98.88 200 VAL A O 1
ATOM 1541 N N . GLN A 1 201 ? 7.062 -18.812 -2.602 1 98.88 201 GLN A N 1
ATOM 1542 C CA . GLN A 1 201 ? 7.062 -17.844 -3.703 1 98.88 201 GLN A CA 1
ATOM 1543 C C . GLN A 1 201 ? 8.484 -17.5 -4.129 1 98.88 201 GLN A C 1
ATOM 1545 O O . GLN A 1 201 ? 9.391 -17.406 -3.291 1 98.88 201 GLN A O 1
ATOM 1550 N N . VAL A 1 202 ? 8.672 -17.266 -5.391 1 98.94 202 VAL A N 1
ATOM 1551 C CA . VAL A 1 202 ? 9.953 -16.859 -5.945 1 98.94 202 VAL A CA 1
ATOM 1552 C C . VAL A 1 202 ? 9.742 -15.688 -6.91 1 98.94 202 VAL A C 1
ATOM 1554 O O . VAL A 1 202 ? 8.922 -15.773 -7.828 1 98.94 202 VAL A O 1
ATOM 1557 N N . ALA A 1 203 ? 10.414 -14.641 -6.672 1 98.88 203 ALA A N 1
ATOM 1558 C CA . ALA A 1 203 ? 10.523 -13.57 -7.656 1 98.88 203 ALA A CA 1
ATOM 1559 C C . ALA A 1 203 ? 11.836 -13.656 -8.43 1 98.88 203 ALA A C 1
ATOM 1561 O O . ALA A 1 203 ? 12.883 -13.961 -7.852 1 98.88 203 ALA A O 1
ATOM 1562 N N . ARG A 1 204 ? 11.758 -13.383 -9.711 1 98.81 204 ARG A N 1
ATOM 1563 C CA . ARG A 1 204 ? 12.961 -13.523 -10.523 1 98.81 204 ARG A CA 1
ATOM 1564 C C . ARG A 1 204 ? 12.922 -12.586 -11.727 1 98.81 204 ARG A C 1
ATOM 1566 O O . ARG A 1 204 ? 11.859 -12.367 -12.312 1 98.81 204 ARG A O 1
ATOM 1573 N N . ASN A 1 205 ? 13.992 -12.023 -12.039 1 98.25 205 ASN A N 1
ATOM 1574 C CA . ASN A 1 205 ? 14.258 -11.328 -13.297 1 98.25 205 ASN A CA 1
ATOM 1575 C C . ASN A 1 205 ? 15.742 -11.328 -13.641 1 98.25 205 ASN A C 1
ATOM 1577 O O . ASN A 1 205 ? 16.5 -12.164 -13.148 1 98.25 205 ASN A O 1
ATOM 1581 N N . GLU A 1 206 ? 16.188 -10.469 -14.562 1 97 206 GLU A N 1
ATOM 1582 C CA . GLU A 1 206 ? 17.562 -10.453 -15.047 1 97 206 GLU A CA 1
ATOM 1583 C C . GLU A 1 206 ? 18.531 -10.023 -13.945 1 97 206 GLU A C 1
ATOM 1585 O O . GLU A 1 206 ? 19.75 -10.227 -14.055 1 97 206 GLU A O 1
ATOM 1590 N N . THR A 1 207 ? 17.953 -9.43 -12.844 1 95.81 207 THR A N 1
ATOM 1591 C CA . THR A 1 207 ? 18.828 -8.938 -11.781 1 95.81 207 THR A CA 1
ATOM 1592 C C . THR A 1 207 ? 19.078 -10.031 -10.742 1 95.81 207 THR A C 1
ATOM 1594 O O . THR A 1 207 ? 19.969 -9.898 -9.898 1 95.81 207 THR A O 1
ATOM 1597 N N . GLY A 1 208 ? 18.312 -11.062 -10.742 1 97.06 208 GLY A N 1
ATOM 1598 C CA . GLY A 1 208 ? 18.469 -12.156 -9.797 1 97.06 208 GLY A CA 1
ATOM 1599 C C . GLY A 1 208 ? 17.141 -12.766 -9.375 1 97.06 208 GLY A C 1
ATOM 1600 O O . GLY A 1 208 ? 16.172 -12.742 -10.125 1 97.06 208 GLY A O 1
ATOM 1601 N N . HIS A 1 209 ? 17.188 -13.523 -8.266 1 98.44 209 HIS A N 1
ATOM 1602 C CA . HIS A 1 209 ? 15.953 -14.07 -7.715 1 98.44 209 HIS A CA 1
ATOM 1603 C C . HIS A 1 209 ? 15.891 -13.898 -6.203 1 98.44 209 HIS A C 1
ATOM 1605 O O . HIS A 1 209 ? 16.922 -13.711 -5.555 1 98.44 209 HIS A O 1
ATOM 1611 N N . VAL A 1 210 ? 14.75 -13.789 -5.703 1 98.62 210 VAL A N 1
ATOM 1612 C CA . VAL A 1 210 ? 14.43 -13.727 -4.281 1 98.62 210 VAL A CA 1
ATOM 1613 C C . VAL A 1 210 ? 13.445 -14.836 -3.924 1 98.62 210 VAL A C 1
ATOM 1615 O O . VAL A 1 210 ? 12.461 -15.047 -4.637 1 98.62 210 VAL A O 1
ATOM 1618 N N . VAL A 1 211 ? 13.758 -15.594 -2.877 1 98.94 211 VAL A N 1
ATOM 1619 C CA . VAL A 1 211 ? 12.914 -16.703 -2.439 1 98.94 211 VAL A CA 1
ATOM 1620 C C . VAL A 1 211 ? 12.281 -16.359 -1.092 1 98.94 211 VAL A C 1
ATOM 1622 O O . VAL A 1 211 ? 12.977 -16 -0.142 1 98.94 211 VAL A O 1
ATOM 1625 N N . TYR A 1 212 ? 11.039 -16.438 -0.996 1 98.94 212 TYR A N 1
ATOM 1626 C CA . TYR A 1 212 ? 10.305 -16.141 0.229 1 98.94 212 TYR A CA 1
ATOM 1627 C C . TYR A 1 212 ? 10.336 -17.312 1.189 1 98.94 212 TYR A C 1
ATOM 1629 O O . TYR A 1 212 ? 10.703 -18.438 0.802 1 98.94 212 TYR A O 1
ATOM 1637 N N . PRO A 1 213 ? 9.977 -17.125 2.455 1 98.81 213 PRO A N 1
ATOM 1638 C CA . PRO A 1 213 ? 9.914 -18.219 3.422 1 98.81 213 PRO A CA 1
ATOM 1639 C C . PRO A 1 213 ? 8.938 -19.328 3.008 1 98.81 213 PRO A C 1
ATOM 1641 O O . PRO A 1 213 ? 7.926 -19.047 2.365 1 98.81 213 PRO A O 1
ATOM 1644 N N . CYS A 1 214 ? 9.297 -20.5 3.367 1 98.88 214 CYS A N 1
ATOM 1645 C CA . CYS A 1 214 ? 8.367 -21.625 3.207 1 98.88 214 CYS A CA 1
ATOM 1646 C C . CYS A 1 214 ? 7.199 -21.516 4.176 1 98.88 214 CYS A C 1
ATOM 1648 O O . CYS A 1 214 ? 7.402 -21.344 5.383 1 98.88 214 CYS A O 1
ATOM 1650 N N . CYS A 1 215 ? 6.027 -21.547 3.67 1 98.69 215 CYS A N 1
ATOM 1651 C CA . CYS A 1 215 ? 4.848 -21.453 4.527 1 98.69 215 CYS A CA 1
ATOM 1652 C C . CYS A 1 215 ? 4.012 -22.734 4.434 1 98.69 215 CYS A C 1
ATOM 1654 O O . CYS A 1 215 ? 4.207 -23.547 3.525 1 98.69 215 CYS A O 1
ATOM 1656 N N . GLU A 1 216 ? 3.182 -22.922 5.395 1 98.69 216 GLU A N 1
ATOM 1657 C CA . GLU A 1 216 ? 2.182 -24 5.391 1 98.69 216 GLU A CA 1
ATOM 1658 C C . GLU A 1 216 ? 0.799 -23.453 5.047 1 98.69 216 GLU A C 1
ATOM 1660 O O . GLU A 1 216 ? 0.366 -22.438 5.609 1 98.69 216 GLU A O 1
ATOM 1665 N N . THR A 1 217 ? 0.15 -24.078 4.137 1 97.5 217 THR A N 1
ATOM 1666 C CA . THR A 1 217 ? -1.248 -23.766 3.861 1 97.5 217 THR A CA 1
ATOM 1667 C C . THR A 1 217 ? -2.174 -24.688 4.641 1 97.5 217 THR A C 1
ATOM 1669 O O . THR A 1 217 ? -2.09 -25.922 4.516 1 97.5 217 THR A O 1
ATOM 1672 N N . VAL A 1 218 ? -2.99 -24.094 5.406 1 95.94 218 VAL A N 1
ATOM 1673 C CA . VAL A 1 218 ? -3.936 -24.859 6.215 1 95.94 218 VAL A CA 1
ATOM 1674 C C . VAL A 1 218 ? -5.223 -25.094 5.426 1 95.94 218 VAL A C 1
ATOM 1676 O O . VAL A 1 218 ? -5.887 -24.125 5.023 1 95.94 218 VAL A O 1
ATOM 1679 N N . GLN A 1 219 ? -5.527 -26.359 5.293 1 90.5 219 GLN A N 1
ATOM 1680 C CA . GLN A 1 219 ? -6.695 -26.719 4.5 1 90.5 219 GLN A CA 1
ATOM 1681 C C . GLN A 1 219 ? -7.82 -27.25 5.383 1 90.5 219 GLN A C 1
ATOM 1683 O O . GLN A 1 219 ? -7.582 -28.062 6.285 1 90.5 219 GLN A O 1
ATOM 1688 N N . GLU A 1 220 ? -8.938 -26.688 5.172 1 86.44 220 GLU A N 1
ATOM 1689 C CA . GLU A 1 220 ? -10.18 -27.219 5.742 1 86.44 220 GLU A CA 1
ATOM 1690 C C . GLU A 1 220 ? -11.219 -27.484 4.656 1 86.44 220 GLU A C 1
ATOM 1692 O O . GLU A 1 220 ? -11.648 -26.562 3.965 1 86.44 220 GLU A O 1
ATOM 1697 N N . ASN A 1 221 ? -11.609 -28.719 4.441 1 80.38 221 ASN A N 1
ATOM 1698 C CA . ASN A 1 221 ? -12.539 -29.109 3.389 1 80.38 221 ASN A CA 1
ATOM 1699 C C . ASN A 1 221 ? -12.031 -28.688 2.01 1 80.38 221 ASN A C 1
ATOM 1701 O O . ASN A 1 221 ? -12.781 -28.094 1.229 1 80.38 221 ASN A O 1
ATOM 1705 N N . HIS A 1 222 ? -10.742 -28.766 1.801 1 74.38 222 HIS A N 1
ATOM 1706 C CA . HIS A 1 222 ? -10.062 -28.531 0.529 1 74.38 222 HIS A CA 1
ATOM 1707 C C . HIS A 1 222 ? -10.016 -27.047 0.191 1 74.38 222 HIS A C 1
ATOM 1709 O O . HIS A 1 222 ? -9.859 -26.688 -0.974 1 74.38 222 HIS A O 1
ATOM 1715 N N . ILE A 1 223 ? -10.25 -26.297 1.266 1 80.31 223 ILE A N 1
ATOM 1716 C CA . ILE A 1 223 ? -10.133 -24.859 1.113 1 80.31 223 ILE A CA 1
ATOM 1717 C C . ILE A 1 223 ? -8.977 -24.344 1.97 1 80.31 223 ILE A C 1
ATOM 1719 O O . ILE A 1 223 ? -8.859 -24.703 3.145 1 80.31 223 ILE A O 1
ATOM 1723 N N . CYS A 1 224 ? -8.117 -23.578 1.372 1 89.25 224 CYS A N 1
ATOM 1724 C CA . CYS A 1 224 ? -7.055 -22.953 2.148 1 89.25 224 CYS A CA 1
ATOM 1725 C C . CYS A 1 224 ? -7.617 -21.859 3.053 1 89.25 224 CYS A C 1
ATOM 1727 O O . CYS A 1 224 ? -7.969 -20.781 2.582 1 89.25 224 CYS A O 1
ATOM 1729 N N . VAL A 1 225 ? -7.66 -22.062 4.32 1 93.69 225 VAL A N 1
ATOM 1730 C CA . VAL A 1 225 ? -8.328 -21.141 5.23 1 93.69 225 VAL A CA 1
ATOM 1731 C C . VAL A 1 225 ? -7.293 -20.25 5.91 1 93.69 225 VAL A C 1
ATOM 1733 O O . VAL A 1 225 ? -7.633 -19.188 6.445 1 93.69 225 VAL A O 1
ATOM 1736 N N . ALA A 1 226 ? -6.078 -20.766 5.879 1 97.69 226 ALA A N 1
ATOM 1737 C CA . ALA A 1 226 ? -5.055 -20 6.586 1 97.69 226 ALA A CA 1
ATOM 1738 C C . ALA A 1 226 ? -3.658 -20.344 6.082 1 97.69 226 ALA A C 1
ATOM 1740 O O . ALA A 1 226 ? -3.492 -21.281 5.289 1 97.69 226 ALA A O 1
ATOM 1741 N N . LEU A 1 227 ? -2.764 -19.578 6.539 1 98.38 227 LEU A N 1
ATOM 1742 C CA . LEU A 1 227 ? -1.346 -19.766 6.258 1 98.38 227 LEU A CA 1
ATOM 1743 C C . LEU A 1 227 ? -0.502 -19.484 7.496 1 98.38 227 LEU A C 1
ATOM 1745 O O . LEU A 1 227 ? -0.786 -18.547 8.25 1 98.38 227 LEU A O 1
ATOM 1749 N N . LYS A 1 228 ? 0.515 -20.297 7.723 1 98.62 228 LYS A N 1
ATOM 1750 C CA . LYS A 1 228 ? 1.499 -20.125 8.789 1 98.62 228 LYS A CA 1
ATOM 1751 C C . LYS A 1 228 ? 2.91 -20.016 8.219 1 98.62 228 LYS A C 1
ATOM 1753 O O . LYS A 1 228 ? 3.314 -20.812 7.379 1 98.62 228 LYS A O 1
ATOM 1758 N N . THR A 1 229 ? 3.605 -19.078 8.594 1 98.56 229 THR A N 1
ATOM 1759 C CA . THR A 1 229 ? 4.992 -18.922 8.172 1 98.56 229 THR A CA 1
ATOM 1760 C C . THR A 1 229 ? 5.859 -18.422 9.32 1 98.56 229 THR A C 1
ATOM 1762 O O . THR A 1 229 ? 5.457 -17.547 10.078 1 98.56 229 THR A O 1
ATOM 1765 N N . PRO A 1 230 ? 7.062 -19.016 9.469 1 98.44 230 PRO A N 1
ATOM 1766 C CA . PRO A 1 230 ? 7.602 -20.141 8.719 1 98.44 230 PRO A CA 1
ATOM 1767 C C . PRO A 1 230 ? 6.812 -21.438 8.961 1 98.44 230 PRO A C 1
ATOM 1769 O O . PRO A 1 230 ? 6.219 -21.609 10.023 1 98.44 230 PRO A O 1
ATOM 1772 N N . ALA A 1 231 ? 6.793 -22.25 7.918 1 98.75 231 ALA A N 1
ATOM 1773 C CA . ALA A 1 231 ? 6.113 -23.531 8.07 1 98.75 231 ALA A CA 1
ATOM 1774 C C . ALA A 1 231 ? 6.625 -24.281 9.297 1 98.75 231 ALA A C 1
ATOM 1776 O O . ALA A 1 231 ? 7.832 -24.312 9.555 1 98.75 231 ALA A O 1
ATOM 1777 N N . PRO A 1 232 ? 5.711 -24.844 10.133 1 98.06 232 PRO A N 1
ATOM 1778 C CA . PRO A 1 232 ? 6.133 -25.594 11.32 1 98.06 232 PRO A CA 1
ATOM 1779 C C . PRO A 1 232 ? 6.66 -26.984 11 1 98.06 232 PRO A C 1
ATOM 1781 O O . PRO A 1 232 ? 6.109 -27.984 11.477 1 98.06 232 PRO A O 1
ATOM 1784 N N . VAL A 1 233 ? 7.688 -27.062 10.258 1 98.31 233 VAL A N 1
ATOM 1785 C CA . VAL A 1 233 ? 8.414 -28.266 9.883 1 98.31 233 VAL A CA 1
ATOM 1786 C C . VAL A 1 233 ? 9.906 -28.078 10.148 1 98.31 233 VAL A C 1
ATOM 1788 O O . VAL A 1 233 ? 10.344 -27 10.547 1 98.31 233 VAL A O 1
ATOM 1791 N N . ASP A 1 234 ? 10.656 -29.125 9.977 1 97.75 234 ASP A N 1
ATOM 1792 C CA . ASP A 1 234 ? 12.102 -29.047 10.18 1 97.75 234 ASP A CA 1
ATOM 1793 C C . ASP A 1 234 ? 12.727 -27.984 9.305 1 97.75 234 ASP A C 1
ATOM 1795 O O . ASP A 1 234 ? 12.383 -27.859 8.125 1 97.75 234 ASP A O 1
ATOM 1799 N N . PRO A 1 235 ? 13.594 -27.188 9.867 1 97.94 235 PRO A N 1
ATOM 1800 C CA . PRO A 1 235 ? 14.242 -26.125 9.086 1 97.94 235 PRO A CA 1
ATOM 1801 C C . PRO A 1 235 ? 14.906 -26.656 7.816 1 97.94 235 PRO A C 1
ATOM 1803 O O . PRO A 1 235 ? 14.969 -25.938 6.809 1 97.94 235 PRO A O 1
ATOM 1806 N N . SER A 1 236 ? 15.367 -27.859 7.867 1 98.44 236 SER A N 1
ATOM 1807 C CA . SER A 1 236 ? 15.992 -28.438 6.68 1 98.44 236 SER A CA 1
ATOM 1808 C C . SER A 1 236 ? 14.984 -28.625 5.555 1 98.44 236 SER A C 1
ATOM 1810 O O . SER A 1 236 ? 15.328 -28.484 4.379 1 98.44 236 SER A O 1
ATOM 1812 N N . ILE A 1 237 ? 13.742 -28.938 5.922 1 98.69 237 ILE A N 1
ATOM 1813 C CA . ILE A 1 237 ? 12.672 -29.078 4.941 1 98.69 237 ILE A CA 1
ATOM 1814 C C . ILE A 1 237 ? 12.336 -27.719 4.34 1 98.69 237 ILE A C 1
ATOM 1816 O O . ILE A 1 237 ? 12.141 -27.594 3.127 1 98.69 237 ILE A O 1
ATOM 1820 N N . GLN A 1 238 ? 12.312 -26.719 5.207 1 98.69 238 GLN A N 1
ATOM 1821 C CA . GLN A 1 238 ? 12.078 -25.359 4.715 1 98.69 238 GLN A CA 1
ATOM 1822 C C . GLN A 1 238 ? 13.133 -24.969 3.693 1 98.69 238 GLN A C 1
ATOM 1824 O O . GLN A 1 238 ? 12.805 -24.422 2.631 1 98.69 238 GLN A O 1
ATOM 1829 N N . LYS A 1 239 ? 14.352 -25.219 4.086 1 98.69 239 LYS A N 1
ATOM 1830 C CA . LYS A 1 239 ? 15.477 -24.875 3.217 1 98.69 239 LYS A CA 1
ATOM 1831 C C . LYS A 1 239 ? 15.391 -25.609 1.887 1 98.69 239 LYS A C 1
ATOM 1833 O O . LYS A 1 239 ? 15.625 -25.031 0.828 1 98.69 239 LYS A O 1
ATOM 1838 N N . GLU A 1 240 ? 15.062 -26.844 1.941 1 98.75 240 GLU A N 1
ATOM 1839 C CA . GLU A 1 240 ? 14.961 -27.672 0.736 1 98.75 240 GLU A CA 1
ATOM 1840 C C . GLU A 1 240 ? 13.812 -27.203 -0.155 1 98.75 240 GLU A C 1
ATOM 1842 O O . GLU A 1 240 ? 13.953 -27.141 -1.378 1 98.75 240 GLU A O 1
ATOM 1847 N N . ALA A 1 241 ? 12.68 -26.906 0.431 1 98.88 241 ALA A N 1
ATOM 1848 C CA . ALA A 1 241 ? 11.547 -26.406 -0.334 1 98.88 241 ALA A CA 1
ATOM 1849 C C . ALA A 1 241 ? 11.914 -25.125 -1.082 1 98.88 241 ALA A C 1
ATOM 1851 O O . ALA A 1 241 ? 11.562 -24.953 -2.25 1 98.88 241 ALA A O 1
ATOM 1852 N N . ARG A 1 242 ? 12.609 -24.266 -0.41 1 98.88 242 ARG A N 1
ATOM 1853 C CA . ARG A 1 242 ? 13.039 -23.016 -1.025 1 98.88 242 ARG A CA 1
ATOM 1854 C C . ARG A 1 242 ? 14.023 -23.281 -2.166 1 98.88 242 ARG A C 1
ATOM 1856 O O . ARG A 1 242 ? 13.953 -22.625 -3.211 1 98.88 242 ARG A O 1
ATOM 1863 N N . ARG A 1 243 ? 14.922 -24.172 -1.936 1 98.81 243 ARG A N 1
ATOM 1864 C CA . ARG A 1 243 ? 15.875 -24.531 -2.98 1 98.81 243 ARG A CA 1
ATOM 1865 C C . ARG A 1 243 ? 15.156 -25.062 -4.219 1 98.81 243 ARG A C 1
ATOM 1867 O O . ARG A 1 243 ? 15.453 -24.641 -5.34 1 98.81 243 ARG A O 1
ATOM 1874 N N . ILE A 1 244 ? 14.227 -25.969 -4.039 1 98.88 244 ILE A N 1
ATOM 1875 C CA . ILE A 1 244 ? 13.484 -26.578 -5.145 1 98.88 244 ILE A CA 1
ATOM 1876 C C . ILE A 1 244 ? 12.68 -25.5 -5.871 1 98.88 244 ILE A C 1
ATOM 1878 O O . ILE A 1 244 ? 12.609 -25.484 -7.102 1 98.88 244 ILE A O 1
ATOM 1882 N N . ALA A 1 245 ? 12.07 -24.625 -5.105 1 98.88 245 ALA A N 1
ATOM 1883 C CA . ALA A 1 245 ? 11.273 -23.562 -5.707 1 98.88 245 ALA A CA 1
ATOM 1884 C C . ALA A 1 245 ? 12.141 -22.688 -6.609 1 98.88 245 ALA A C 1
ATOM 1886 O O . ALA A 1 245 ? 11.727 -22.328 -7.715 1 98.88 245 ALA A O 1
ATOM 1887 N N . ALA A 1 246 ? 13.305 -22.297 -6.129 1 98.75 246 ALA A N 1
ATOM 1888 C CA . ALA A 1 246 ? 14.234 -21.516 -6.941 1 98.75 246 ALA A CA 1
ATOM 1889 C C . ALA A 1 246 ? 14.617 -22.25 -8.219 1 98.75 246 ALA A C 1
ATOM 1891 O O . ALA A 1 246 ? 14.641 -21.672 -9.297 1 98.75 246 ALA A O 1
ATOM 1892 N N . GLN A 1 247 ? 14.898 -23.516 -8.094 1 98.69 247 GLN A N 1
ATOM 1893 C CA . GLN A 1 247 ? 15.234 -24.359 -9.234 1 98.69 247 GLN A CA 1
ATOM 1894 C C . GLN A 1 247 ? 14.086 -24.422 -10.234 1 98.69 247 GLN A C 1
ATOM 1896 O O . GLN A 1 247 ? 14.305 -24.375 -11.445 1 98.69 247 GLN A O 1
ATOM 1901 N N . ALA A 1 248 ? 12.898 -24.562 -9.695 1 98.75 248 ALA A N 1
ATOM 1902 C CA . ALA A 1 248 ? 11.711 -24.625 -10.547 1 98.75 248 ALA A CA 1
ATOM 1903 C C . ALA A 1 248 ? 11.539 -23.328 -11.336 1 98.75 248 ALA A C 1
ATOM 1905 O O . ALA A 1 248 ? 11.242 -23.359 -12.531 1 98.75 248 ALA A O 1
ATOM 1906 N N . ALA A 1 249 ? 11.695 -22.219 -10.672 1 98.62 249 ALA A N 1
ATOM 1907 C CA . ALA A 1 249 ? 11.586 -20.922 -11.344 1 98.62 249 ALA A CA 1
ATOM 1908 C C . ALA A 1 249 ? 12.617 -20.797 -12.461 1 98.62 249 ALA A C 1
ATOM 1910 O O . ALA A 1 249 ? 12.32 -20.25 -13.523 1 98.62 249 ALA A O 1
ATOM 1911 N N . GLU A 1 250 ? 13.797 -21.25 -12.219 1 98 250 GLU A N 1
ATOM 1912 C CA . GLU A 1 250 ? 14.859 -21.219 -13.219 1 98 250 GLU A CA 1
ATOM 1913 C C . GLU A 1 250 ? 14.523 -22.125 -14.398 1 98 250 GLU A C 1
ATOM 1915 O O . GLU A 1 250 ? 14.766 -21.766 -15.555 1 98 250 GLU A O 1
ATOM 1920 N N . ALA A 1 251 ? 13.961 -23.266 -14.133 1 97.88 251 ALA A N 1
ATOM 1921 C CA . ALA A 1 251 ? 13.656 -24.266 -15.148 1 97.88 251 ALA A CA 1
ATOM 1922 C C . ALA A 1 251 ? 12.672 -23.734 -16.188 1 97.88 251 ALA A C 1
ATOM 1924 O O . ALA A 1 251 ? 12.68 -24.141 -17.344 1 97.88 251 ALA A O 1
ATOM 1925 N N . ILE A 1 252 ? 11.906 -22.781 -15.773 1 97.5 252 ILE A N 1
ATOM 1926 C CA . ILE A 1 252 ? 10.898 -22.281 -16.688 1 97.5 252 ILE A CA 1
ATOM 1927 C C . ILE A 1 252 ? 11.305 -20.891 -17.188 1 97.5 252 ILE A C 1
ATOM 1929 O O . ILE A 1 252 ? 10.5 -20.188 -17.812 1 97.5 252 ILE A O 1
ATOM 1933 N N . ASP A 1 253 ? 12.469 -20.438 -16.859 1 96.88 253 ASP A N 1
ATOM 1934 C CA . ASP A 1 253 ? 12.969 -19.109 -17.203 1 96.88 253 ASP A CA 1
ATOM 1935 C C . ASP A 1 253 ? 11.992 -18.016 -16.734 1 96.88 253 ASP A C 1
ATOM 1937 O O . ASP A 1 253 ? 11.57 -17.188 -17.531 1 96.88 253 ASP A O 1
ATOM 1941 N N . GLY A 1 254 ? 11.711 -18.141 -15.508 1 97.19 254 GLY A N 1
ATOM 1942 C CA . GLY A 1 254 ? 10.68 -17.281 -14.953 1 97.19 254 GLY A CA 1
ATOM 1943 C C . GLY A 1 254 ? 11.125 -15.836 -14.797 1 97.19 254 GLY A C 1
ATOM 1944 O O . GLY A 1 254 ? 12.211 -15.562 -14.273 1 97.19 254 GLY A O 1
ATOM 1945 N N . LYS A 1 255 ? 10.391 -14.906 -15.305 1 98.44 255 LYS A N 1
ATOM 1946 C CA . LYS A 1 255 ? 10.453 -13.484 -14.984 1 98.44 255 LYS A CA 1
ATOM 1947 C C . LYS A 1 255 ? 9.133 -12.984 -14.398 1 98.44 255 LYS A C 1
ATOM 1949 O O . LYS A 1 255 ? 8.086 -13.109 -15.031 1 98.44 255 LYS A O 1
ATOM 1954 N N . GLY A 1 256 ? 9.125 -12.484 -13.25 1 98.5 256 GLY A N 1
ATOM 1955 C CA . GLY A 1 256 ? 7.941 -12.172 -12.477 1 98.5 256 GLY A CA 1
ATOM 1956 C C . GLY A 1 256 ? 7.883 -12.898 -11.148 1 98.5 256 GLY A C 1
ATOM 1957 O O . GLY A 1 256 ? 8.914 -13.125 -10.516 1 98.5 256 GLY A O 1
ATOM 1958 N N . LEU A 1 257 ? 6.77 -13.141 -10.648 1 98.62 257 LEU A N 1
ATOM 1959 C CA . LEU A 1 257 ? 6.539 -13.883 -9.422 1 98.62 257 LEU A CA 1
ATOM 1960 C C . LEU A 1 257 ? 5.938 -15.25 -9.719 1 98.62 257 LEU A C 1
ATOM 1962 O O . LEU A 1 257 ? 5.062 -15.375 -10.578 1 98.62 257 LEU A O 1
ATOM 1966 N N . PHE A 1 258 ? 6.391 -16.25 -8.984 1 98.19 258 PHE A N 1
ATOM 1967 C CA . PHE A 1 258 ? 5.906 -17.625 -9.109 1 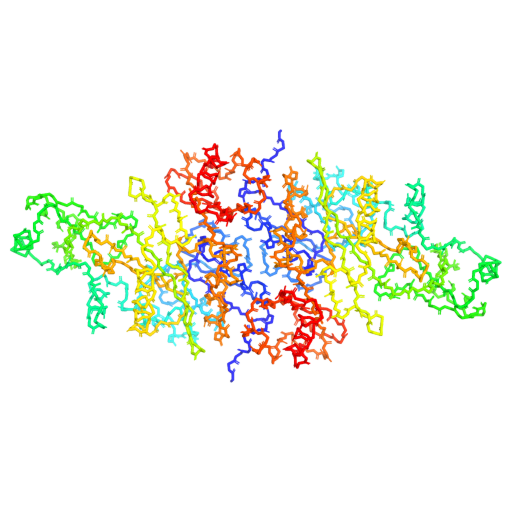98.19 258 PHE A CA 1
ATOM 1968 C C . PHE A 1 258 ? 5.68 -18.25 -7.734 1 98.19 258 PHE A C 1
ATOM 1970 O O . PHE A 1 258 ? 6.434 -17.984 -6.797 1 98.19 258 PHE A O 1
ATOM 1977 N N . ALA A 1 259 ? 4.691 -19.016 -7.672 1 97.81 259 ALA A N 1
ATOM 1978 C CA . ALA A 1 259 ? 4.434 -19.781 -6.453 1 97.81 259 ALA A CA 1
ATOM 1979 C C . ALA A 1 259 ? 4.5 -21.281 -6.727 1 97.81 259 ALA A C 1
ATOM 1981 O O . ALA A 1 259 ? 4.027 -21.75 -7.762 1 97.81 259 ALA A O 1
ATOM 1982 N N . PHE A 1 260 ? 5.102 -21.953 -5.836 1 98.25 260 PHE A N 1
ATOM 1983 C CA . PHE A 1 260 ? 5.227 -23.406 -5.922 1 98.25 260 PHE A CA 1
ATOM 1984 C C . PHE A 1 260 ? 4.66 -24.062 -4.672 1 98.25 260 PHE A C 1
ATOM 1986 O O . PHE A 1 260 ? 5.02 -23.703 -3.551 1 98.25 260 PHE A O 1
ATOM 1993 N N . GLU A 1 261 ? 3.789 -25 -4.898 1 96.81 261 GLU A N 1
ATOM 1994 C CA . GLU A 1 261 ? 3.162 -25.734 -3.803 1 96.81 261 GLU A CA 1
ATOM 1995 C C . GLU A 1 261 ? 3.682 -27.156 -3.734 1 96.81 261 GLU A C 1
ATOM 1997 O O . GLU A 1 261 ? 3.898 -27.797 -4.766 1 96.81 261 GLU A O 1
ATOM 2002 N N . PHE A 1 262 ? 3.85 -27.641 -2.508 1 98.12 262 PHE A N 1
ATOM 2003 C CA . PHE A 1 262 ? 4.445 -28.953 -2.275 1 98.12 262 PHE A CA 1
ATOM 2004 C C . PHE A 1 262 ? 3.58 -29.781 -1.335 1 98.12 262 PHE A C 1
ATOM 2006 O O . PHE A 1 262 ? 2.928 -29.234 -0.44 1 98.12 262 PHE A O 1
ATOM 2013 N N . PHE A 1 263 ? 3.668 -31.094 -1.54 1 97.19 263 PHE A N 1
ATOM 2014 C CA . PHE A 1 263 ? 3.299 -32.062 -0.499 1 97.19 263 PHE A CA 1
ATOM 2015 C C . PHE A 1 263 ? 4.531 -32.531 0.26 1 97.19 263 PHE A C 1
ATOM 2017 O O . PHE A 1 263 ? 5.535 -32.906 -0.35 1 97.19 263 PHE A O 1
ATOM 2024 N N . LEU A 1 264 ? 4.473 -32.406 1.508 1 98.5 264 LEU A N 1
ATOM 2025 C CA . LEU A 1 264 ? 5.469 -33.031 2.355 1 98.5 264 LEU A CA 1
ATOM 2026 C C . LEU A 1 264 ? 4.973 -34.375 2.85 1 98.5 264 LEU A C 1
ATOM 2028 O O . LEU A 1 264 ? 3.971 -34.469 3.566 1 98.5 264 LEU A O 1
ATOM 2032 N N . THR A 1 265 ? 5.68 -35.469 2.482 1 97.38 265 THR A N 1
ATOM 2033 C CA . THR A 1 265 ? 5.27 -36.812 2.9 1 97.38 265 THR A CA 1
ATOM 2034 C C . THR A 1 265 ? 5.789 -37.125 4.301 1 97.38 265 THR A C 1
ATOM 2036 O O . THR A 1 265 ? 6.637 -36.375 4.832 1 97.38 265 THR A O 1
ATOM 2039 N N . ARG A 1 266 ? 5.27 -38.156 4.84 1 96.75 266 ARG A N 1
ATOM 2040 C CA . ARG A 1 266 ? 5.68 -38.594 6.172 1 96.75 266 ARG A CA 1
ATOM 2041 C C . ARG A 1 266 ? 7.164 -38.938 6.203 1 96.75 266 ARG A C 1
ATOM 2043 O O . ARG A 1 266 ? 7.828 -38.781 7.227 1 96.75 266 ARG A O 1
ATOM 2050 N N . GLU A 1 267 ? 7.691 -39.375 5.105 1 95.88 267 GLU A N 1
ATOM 2051 C CA . GLU A 1 267 ? 9.086 -39.781 5.004 1 95.88 267 GLU A CA 1
ATOM 2052 C C . GLU A 1 267 ? 10.008 -38.594 4.812 1 95.88 267 GLU A C 1
ATOM 2054 O O . GLU A 1 267 ? 11.234 -38.719 4.801 1 95.88 267 GLU A O 1
ATOM 2059 N N . GLY A 1 268 ? 9.391 -37.438 4.602 1 96.69 268 GLY A N 1
ATOM 2060 C CA . GLY A 1 268 ? 10.188 -36.219 4.484 1 96.69 268 GLY A CA 1
ATOM 2061 C C . GLY A 1 268 ? 10.453 -35.844 3.045 1 96.69 268 GLY A C 1
ATOM 2062 O O . GLY A 1 268 ? 11.305 -34.969 2.779 1 96.69 268 GLY A O 1
ATOM 2063 N N . ASN A 1 269 ? 9.758 -36.469 2.145 1 97 269 ASN A N 1
ATOM 2064 C CA . ASN A 1 269 ? 9.914 -36.125 0.737 1 97 269 ASN A CA 1
ATOM 2065 C C . ASN A 1 269 ? 9.047 -34.906 0.351 1 97 269 ASN A C 1
ATOM 2067 O O . ASN A 1 269 ? 7.902 -34.812 0.806 1 97 269 ASN A O 1
ATOM 2071 N N . LEU A 1 270 ? 9.672 -34.031 -0.4 1 98.56 270 LEU A N 1
ATOM 2072 C CA . LEU A 1 270 ? 8.938 -32.906 -0.986 1 98.56 270 LEU A CA 1
ATOM 2073 C C . LEU A 1 270 ? 8.57 -33.188 -2.436 1 98.56 270 LEU A C 1
ATOM 2075 O O . LEU A 1 270 ? 9.438 -33.5 -3.256 1 98.56 270 LEU A O 1
ATOM 2079 N N . LEU A 1 271 ? 7.266 -33.156 -2.732 1 98.38 271 LEU A N 1
ATOM 2080 C CA . LEU A 1 271 ? 6.762 -33.312 -4.09 1 98.38 271 LEU A CA 1
ATOM 2081 C C . LEU A 1 271 ? 6.094 -32.062 -4.594 1 98.38 271 LEU A C 1
ATOM 2083 O O . LEU A 1 271 ? 5.145 -31.562 -3.982 1 98.38 271 LEU A O 1
ATOM 2087 N N . LEU A 1 272 ? 6.637 -31.5 -5.66 1 98 272 LEU A N 1
ATOM 2088 C CA . LEU A 1 272 ? 5.988 -30.344 -6.27 1 98 272 LEU A CA 1
ATOM 2089 C C . LEU A 1 272 ? 4.625 -30.719 -6.84 1 98 272 LEU A C 1
ATOM 2091 O O . LEU A 1 272 ? 4.523 -31.625 -7.668 1 98 272 LEU A O 1
ATOM 2095 N N . ASN A 1 273 ? 3.633 -30.094 -6.383 1 92.88 273 ASN A N 1
ATOM 2096 C CA . ASN A 1 273 ? 2.254 -30.406 -6.75 1 92.88 273 ASN A CA 1
ATOM 2097 C C . ASN A 1 273 ? 1.745 -29.469 -7.848 1 92.88 273 ASN A C 1
ATOM 2099 O O . ASN A 1 273 ? 1.146 -29.938 -8.82 1 92.88 273 ASN A O 1
ATOM 2103 N N . GLU A 1 274 ? 1.947 -28.25 -7.652 1 90.06 274 GLU A N 1
ATOM 2104 C CA . GLU A 1 274 ? 1.472 -27.281 -8.625 1 90.06 274 GLU A CA 1
ATOM 2105 C C . GLU A 1 274 ? 2.283 -25.984 -8.555 1 90.06 274 GLU A C 1
ATOM 2107 O O . GLU A 1 274 ? 3.025 -25.766 -7.598 1 90.06 274 GLU A O 1
ATOM 2112 N N . SER A 1 275 ? 2.184 -25.203 -9.617 1 94.38 275 SER A N 1
ATOM 2113 C CA . SER A 1 275 ? 2.824 -23.891 -9.695 1 94.38 275 SER A CA 1
ATOM 2114 C C . SER A 1 275 ? 1.856 -22.844 -10.219 1 94.38 275 SER A C 1
ATOM 2116 O O . SER A 1 275 ? 0.859 -23.172 -10.867 1 94.38 275 SER A O 1
ATOM 2118 N N . ALA A 1 276 ? 2.074 -21.641 -9.828 1 94 276 ALA A N 1
ATOM 2119 C CA . ALA A 1 276 ? 1.33 -20.5 -10.336 1 94 276 ALA A CA 1
ATOM 2120 C C . ALA A 1 276 ? 2.275 -19.422 -10.852 1 94 276 ALA A C 1
ATOM 2122 O O . ALA A 1 276 ? 3.143 -18.938 -10.117 1 94 276 ALA A O 1
ATOM 2123 N N . PRO A 1 277 ? 2.178 -19.031 -12.086 1 95.5 277 PRO A N 1
ATOM 2124 C CA . PRO A 1 277 ? 3.066 -18.016 -12.68 1 95.5 277 PRO A CA 1
ATOM 2125 C C . PRO A 1 277 ? 2.578 -16.594 -12.461 1 95.5 277 PRO A C 1
ATOM 2127 O O . PRO A 1 277 ? 2.537 -15.797 -13.398 1 95.5 277 PRO A O 1
ATOM 2130 N N . ARG A 1 278 ? 2.213 -16.281 -11.297 1 96.25 278 ARG A N 1
ATOM 2131 C CA . ARG A 1 278 ? 1.66 -15.016 -10.812 1 96.25 278 ARG A CA 1
ATOM 2132 C C . ARG A 1 278 ? 1.708 -14.945 -9.289 1 96.25 278 ARG A C 1
ATOM 2134 O O . ARG A 1 278 ? 1.975 -15.945 -8.625 1 96.25 278 ARG A O 1
ATOM 2141 N N . PRO A 1 279 ? 1.466 -13.703 -8.727 1 97.19 279 PRO A N 1
ATOM 2142 C CA . PRO A 1 279 ? 1.247 -13.711 -7.281 1 97.19 279 PRO A CA 1
ATOM 2143 C C . PRO A 1 279 ? 0.182 -14.719 -6.848 1 97.19 279 PRO A C 1
ATOM 2145 O O . PRO A 1 279 ? -0.678 -15.094 -7.648 1 97.19 279 PRO A O 1
ATOM 2148 N N . HIS A 1 280 ? 0.323 -15.18 -5.668 1 96.06 280 HIS A N 1
ATOM 2149 C CA . HIS A 1 280 ? -0.495 -16.297 -5.207 1 96.06 280 HIS A CA 1
ATOM 2150 C C . HIS A 1 280 ? -1.066 -16.016 -3.818 1 96.06 280 HIS A C 1
ATOM 2152 O O . HIS A 1 280 ? -0.464 -15.289 -3.027 1 96.06 280 HIS A O 1
ATOM 2158 N N . ASN A 1 281 ? -2.189 -16.578 -3.521 1 94 281 ASN A N 1
ATOM 2159 C CA . ASN A 1 281 ? -2.861 -16.391 -2.238 1 94 281 ASN A CA 1
ATOM 2160 C C . ASN A 1 281 ? -1.971 -16.828 -1.075 1 94 281 ASN A C 1
ATOM 2162 O O . ASN A 1 281 ? -2.027 -16.234 0.006 1 94 281 ASN A O 1
ATOM 2166 N N . SER A 1 282 ? -1.188 -17.828 -1.331 1 96.25 282 SER A N 1
ATOM 2167 C CA . SER A 1 282 ? -0.306 -18.312 -0.279 1 96.25 282 SER A CA 1
ATOM 2168 C C . SER A 1 282 ? 0.796 -17.312 0.037 1 96.25 282 SER A C 1
ATOM 2170 O O . SER A 1 282 ? 1.562 -17.5 0.985 1 96.25 282 SER A O 1
ATOM 2172 N N . GLY A 1 283 ? 0.88 -16.234 -0.708 1 97.75 283 GLY A N 1
ATOM 2173 C CA . GLY A 1 283 ? 1.923 -15.242 -0.475 1 97.75 283 GLY A CA 1
ATOM 2174 C C . GLY A 1 283 ? 1.386 -13.914 0.027 1 97.75 283 GLY A C 1
ATOM 2175 O O . GLY A 1 283 ? 2.143 -12.953 0.184 1 97.75 283 GLY A O 1
ATOM 2176 N N . HIS A 1 284 ? 0.066 -13.805 0.309 1 98.5 284 HIS A N 1
ATOM 2177 C CA . HIS A 1 284 ? -0.518 -12.539 0.737 1 98.5 284 HIS A CA 1
ATOM 2178 C C . HIS A 1 284 ? 0.095 -12.062 2.051 1 98.5 284 HIS A C 1
ATOM 2180 O O . HIS A 1 284 ? 0.205 -10.859 2.293 1 98.5 284 HIS A O 1
ATOM 2186 N N . TYR A 1 285 ? 0.611 -13.008 2.865 1 98.62 285 TYR A N 1
ATOM 2187 C CA . TYR A 1 285 ? 1.203 -12.68 4.16 1 98.62 285 TYR A CA 1
ATOM 2188 C C . TYR A 1 285 ? 2.418 -11.781 3.99 1 98.62 285 TYR A C 1
ATOM 2190 O O . TYR A 1 285 ? 2.807 -11.07 4.922 1 98.62 285 TYR A O 1
ATOM 2198 N N . THR A 1 286 ? 3.016 -11.805 2.826 1 98.88 286 THR A N 1
ATOM 2199 C CA . THR A 1 286 ? 4.277 -11.109 2.598 1 98.88 286 THR A CA 1
ATOM 2200 C C . THR A 1 286 ? 4.074 -9.602 2.617 1 98.88 286 THR A C 1
ATOM 2202 O O . THR A 1 286 ? 5.035 -8.836 2.74 1 98.88 286 THR A O 1
ATOM 2205 N N . ILE A 1 287 ? 2.842 -9.133 2.469 1 98.75 287 ILE A N 1
ATOM 2206 C CA . ILE A 1 287 ? 2.582 -7.695 2.426 1 98.75 287 ILE A CA 1
ATOM 2207 C C . ILE A 1 287 ? 3.098 -7.039 3.703 1 98.75 287 ILE A C 1
ATOM 2209 O O . ILE A 1 287 ? 3.852 -6.062 3.648 1 98.75 287 ILE A O 1
ATOM 2213 N N . GLU A 1 288 ? 2.73 -7.594 4.828 1 98.5 288 GLU A N 1
ATOM 2214 C CA . GLU A 1 288 ? 3.234 -7.082 6.102 1 98.5 288 GLU A CA 1
ATOM 2215 C C . GLU A 1 288 ? 4.348 -7.973 6.648 1 98.5 288 GLU A C 1
ATOM 2217 O O . GLU A 1 288 ? 5.238 -7.496 7.355 1 98.5 288 GLU A O 1
ATOM 2222 N N . GLY A 1 289 ? 4.324 -9.211 6.297 1 98.75 289 GLY A N 1
ATOM 2223 C CA . GLY A 1 289 ? 5.168 -10.203 6.941 1 98.75 289 GLY A CA 1
ATOM 2224 C C . GLY A 1 289 ? 6.613 -10.141 6.488 1 98.75 289 GLY A C 1
ATOM 2225 O O . GLY A 1 289 ? 7.516 -10.578 7.207 1 98.75 289 GLY A O 1
ATOM 2226 N N . CYS A 1 290 ? 6.82 -9.648 5.297 1 98.75 290 CYS A N 1
ATOM 2227 C CA . CYS A 1 290 ? 8.18 -9.578 4.762 1 98.75 290 CYS A CA 1
ATOM 2228 C C . CYS A 1 290 ? 8.57 -8.133 4.484 1 98.75 290 CYS A C 1
ATOM 2230 O O . CYS A 1 290 ? 7.715 -7.246 4.43 1 98.75 290 CYS A O 1
ATOM 2232 N N . ILE A 1 291 ? 9.867 -7.875 4.305 1 98.62 291 ILE A N 1
ATOM 2233 C CA . ILE A 1 291 ? 10.391 -6.551 4.004 1 98.62 291 ILE A CA 1
ATOM 2234 C C . ILE A 1 291 ? 9.82 -6.059 2.676 1 98.62 291 ILE A C 1
ATOM 2236 O O . ILE A 1 291 ? 9.406 -4.902 2.559 1 98.62 291 ILE A O 1
ATOM 2240 N N . THR A 1 292 ? 9.82 -6.969 1.722 1 98.75 292 THR A N 1
ATOM 2241 C CA . THR A 1 292 ? 9.227 -6.68 0.42 1 98.75 292 THR A CA 1
ATOM 2242 C C . THR A 1 292 ? 8.164 -7.715 0.065 1 98.75 292 THR A C 1
ATOM 2244 O O . THR A 1 292 ? 8.414 -8.922 0.14 1 98.75 292 THR A O 1
ATOM 2247 N N . SER A 1 293 ? 7.016 -7.336 -0.281 1 98.81 293 SER A N 1
ATOM 2248 C CA . SER A 1 293 ? 5.906 -8.234 -0.564 1 98.81 293 SER A CA 1
ATOM 2249 C C . SER A 1 293 ? 6.102 -8.953 -1.895 1 98.81 293 SER A C 1
ATOM 2251 O O . SER A 1 293 ? 6.855 -8.492 -2.752 1 98.81 293 SER A O 1
ATOM 2253 N N . GLN A 1 294 ? 5.383 -10.055 -2.07 1 98.88 294 GLN A N 1
ATOM 2254 C CA . GLN A 1 294 ? 5.398 -10.742 -3.357 1 98.88 294 GLN A CA 1
ATOM 2255 C C . GLN A 1 294 ? 4.898 -9.828 -4.473 1 98.88 294 GLN A C 1
ATOM 2257 O O . GLN A 1 294 ? 5.363 -9.922 -5.613 1 98.88 294 GLN A O 1
ATOM 2262 N N . PHE A 1 295 ? 4.023 -8.914 -4.168 1 98.81 295 PHE A N 1
ATOM 2263 C CA . PHE A 1 295 ? 3.438 -8.023 -5.164 1 98.81 295 PHE A CA 1
ATOM 2264 C C . PHE A 1 295 ? 4.445 -6.961 -5.598 1 98.81 295 PHE A C 1
ATOM 2266 O O . PHE A 1 295 ? 4.559 -6.656 -6.785 1 98.81 295 PHE A O 1
ATOM 2273 N N . GLU A 1 296 ? 5.109 -6.41 -4.613 1 98.81 296 GLU A N 1
ATOM 2274 C CA . GLU A 1 296 ? 6.133 -5.434 -4.961 1 98.81 296 GLU A CA 1
ATOM 2275 C C . GLU A 1 296 ? 7.238 -6.066 -5.801 1 98.81 296 GLU A C 1
ATOM 2277 O O . GLU A 1 296 ? 7.648 -5.504 -6.82 1 98.81 296 GLU A O 1
ATOM 2282 N N . ASN A 1 297 ? 7.695 -7.215 -5.375 1 98.88 297 ASN A N 1
ATOM 2283 C CA . ASN A 1 297 ? 8.75 -7.871 -6.145 1 98.88 297 ASN A CA 1
ATOM 2284 C C . ASN A 1 297 ? 8.25 -8.305 -7.52 1 98.88 297 ASN A C 1
ATOM 2286 O O . ASN A 1 297 ? 9.016 -8.328 -8.484 1 98.88 297 ASN A O 1
ATOM 2290 N N . HIS A 1 298 ? 6.969 -8.68 -7.629 1 98.88 298 HIS A N 1
ATOM 2291 C CA . HIS A 1 298 ? 6.41 -8.961 -8.945 1 98.88 298 HIS A CA 1
ATOM 2292 C C . HIS A 1 298 ? 6.508 -7.738 -9.859 1 98.88 298 HIS A C 1
ATOM 2294 O O . HIS A 1 298 ? 6.992 -7.84 -10.984 1 98.88 298 HIS A O 1
ATOM 2300 N N . VAL A 1 299 ? 6.117 -6.586 -9.352 1 98.81 299 VAL A N 1
ATOM 2301 C CA . VAL A 1 299 ? 6.156 -5.34 -10.109 1 98.81 299 VAL A CA 1
ATOM 2302 C C . VAL A 1 299 ? 7.602 -5 -10.469 1 98.81 299 VAL A C 1
ATOM 2304 O O . VAL A 1 299 ? 7.906 -4.699 -11.625 1 98.81 299 VAL A O 1
ATOM 2307 N N . ARG A 1 300 ? 8.5 -5.109 -9.469 1 98.81 300 ARG A N 1
ATOM 2308 C CA . ARG A 1 300 ? 9.906 -4.852 -9.742 1 98.81 300 ARG A CA 1
ATOM 2309 C C . ARG A 1 300 ? 10.445 -5.793 -10.812 1 98.81 300 ARG A C 1
ATOM 2311 O O . ARG A 1 300 ? 11.164 -5.367 -11.719 1 98.81 300 ARG A O 1
ATOM 2318 N N . ALA A 1 301 ? 10.039 -7.023 -10.703 1 98.81 301 ALA A N 1
ATOM 2319 C CA . ALA A 1 301 ? 10.547 -8.031 -11.625 1 98.81 301 ALA A CA 1
ATOM 2320 C C . ALA A 1 301 ? 10.125 -7.73 -13.062 1 98.81 301 ALA A C 1
ATOM 2322 O O . ALA A 1 301 ? 10.953 -7.734 -13.969 1 98.81 301 ALA A O 1
ATOM 2323 N N . VAL A 1 302 ? 8.883 -7.426 -13.25 1 98.44 302 VAL A N 1
ATOM 2324 C CA . VAL A 1 302 ? 8.375 -7.238 -14.602 1 98.44 302 VAL A CA 1
ATOM 2325 C C . VAL A 1 302 ? 8.883 -5.91 -15.164 1 98.44 302 VAL A C 1
ATOM 2327 O O . VAL A 1 302 ? 8.953 -5.73 -16.375 1 98.44 302 VAL A O 1
ATOM 2330 N N . LEU A 1 303 ? 9.289 -4.996 -14.289 1 98.12 303 LEU A N 1
ATOM 2331 C CA . LEU A 1 303 ? 9.836 -3.713 -14.719 1 98.12 303 LEU A CA 1
ATOM 2332 C C . LEU A 1 303 ? 11.344 -3.814 -14.938 1 98.12 303 LEU A C 1
ATOM 2334 O O . LEU A 1 303 ? 11.969 -2.863 -15.406 1 98.12 303 LEU A O 1
ATOM 2338 N N . GLY A 1 304 ? 11.938 -4.914 -14.539 1 97.69 304 GLY A N 1
ATOM 2339 C CA . GLY A 1 304 ? 13.375 -5.094 -14.68 1 97.69 304 GLY A CA 1
ATOM 2340 C C . GLY A 1 304 ? 14.172 -4.387 -13.602 1 97.69 304 GLY A C 1
ATOM 2341 O O . GLY A 1 304 ? 15.32 -3.996 -13.828 1 97.69 304 GLY A O 1
ATOM 2342 N N . LEU A 1 305 ? 13.594 -4.168 -12.469 1 98.31 305 LEU A N 1
ATOM 2343 C CA . LEU A 1 305 ? 14.242 -3.471 -11.359 1 98.31 305 LEU A CA 1
ATOM 2344 C C . LEU A 1 305 ? 14.859 -4.461 -10.383 1 98.31 305 LEU A C 1
ATOM 2346 O O . LEU A 1 305 ? 14.477 -5.633 -10.352 1 98.31 305 LEU A O 1
ATOM 2350 N N . PRO A 1 306 ? 15.82 -4.012 -9.562 1 98.5 306 PRO A N 1
ATOM 2351 C CA . PRO A 1 306 ? 16.328 -4.883 -8.508 1 98.5 306 PRO A CA 1
ATOM 2352 C C . PRO A 1 306 ? 15.242 -5.379 -7.566 1 98.5 306 PRO A C 1
ATOM 2354 O O . PRO A 1 306 ? 14.312 -4.633 -7.246 1 98.5 306 PRO A O 1
ATOM 2357 N N . LEU A 1 307 ? 15.383 -6.582 -7.148 1 98.69 307 LEU A N 1
ATOM 2358 C CA . LEU A 1 307 ? 14.383 -7.191 -6.273 1 98.69 307 LEU A CA 1
ATOM 2359 C C . LEU A 1 307 ? 14.68 -6.875 -4.809 1 98.69 307 LEU A C 1
ATOM 2361 O O . LEU A 1 307 ? 15.836 -6.652 -4.441 1 98.69 307 LEU A O 1
ATOM 2365 N N . GLY A 1 308 ? 13.648 -6.812 -4.027 1 98.62 308 GLY A N 1
ATOM 2366 C CA . GLY A 1 308 ? 13.789 -6.512 -2.611 1 98.62 308 GLY A CA 1
ATOM 2367 C C . GLY A 1 308 ? 13.844 -7.754 -1.74 1 98.62 308 GLY A C 1
ATOM 2368 O O . GLY A 1 308 ? 13.469 -8.844 -2.18 1 98.62 308 GLY A O 1
ATOM 2369 N N . SER A 1 309 ? 14.125 -7.594 -0.516 1 98.69 309 SER A N 1
ATOM 2370 C CA . SER A 1 309 ? 14.359 -8.68 0.431 1 98.69 309 SER A CA 1
ATOM 2371 C C . SER A 1 309 ? 13.055 -9.375 0.812 1 98.69 309 SER A C 1
ATOM 2373 O O . SER A 1 309 ? 12.047 -8.711 1.071 1 98.69 309 SER A O 1
ATOM 2375 N N . ALA A 1 310 ? 13.102 -10.695 0.904 1 98.69 310 ALA A N 1
ATOM 2376 C CA . ALA A 1 310 ? 11.945 -11.492 1.307 1 98.69 310 ALA A CA 1
ATOM 2377 C C . ALA A 1 310 ? 12.008 -11.836 2.793 1 98.69 310 ALA A C 1
ATOM 2379 O O . ALA A 1 310 ? 11.227 -12.656 3.281 1 98.69 310 ALA A O 1
ATOM 2380 N N . LYS A 1 311 ? 12.891 -11.203 3.494 1 98.31 311 LYS A N 1
ATOM 2381 C CA . LYS A 1 311 ? 13.078 -11.523 4.906 1 98.31 311 LYS A CA 1
ATOM 2382 C C . LYS A 1 311 ? 11.82 -11.211 5.715 1 98.31 311 LYS A C 1
ATOM 2384 O O . LYS A 1 311 ? 11.172 -10.188 5.492 1 98.31 311 LYS A O 1
ATOM 2389 N N . LEU A 1 312 ? 11.508 -12.047 6.66 1 98.5 312 LEU A N 1
ATOM 2390 C CA . LEU A 1 312 ? 10.375 -11.836 7.555 1 98.5 312 LEU A CA 1
ATOM 2391 C C . LEU A 1 312 ? 10.617 -10.641 8.469 1 98.5 312 LEU A C 1
ATOM 2393 O O . LEU A 1 312 ? 11.734 -10.445 8.961 1 98.5 312 LEU A O 1
ATOM 2397 N N . ARG A 1 313 ? 9.602 -9.906 8.766 1 98 313 ARG A N 1
ATOM 2398 C CA . ARG A 1 313 ? 9.68 -8.766 9.68 1 98 313 ARG A CA 1
ATOM 2399 C C . ARG A 1 313 ? 9.609 -9.227 11.133 1 98 313 ARG A C 1
ATOM 2401 O O . ARG A 1 313 ? 10.102 -8.539 12.031 1 98 313 ARG A O 1
ATOM 2408 N N . ARG A 1 314 ? 8.938 -10.312 11.398 1 98.12 314 ARG A N 1
ATOM 2409 C CA . ARG A 1 314 ? 8.789 -10.93 12.711 1 98.12 314 ARG A CA 1
ATOM 2410 C C . ARG A 1 314 ? 8.984 -12.438 12.641 1 98.12 314 ARG A C 1
ATOM 2412 O O . ARG A 1 314 ? 8.898 -13.023 11.555 1 98.12 314 ARG A O 1
ATOM 2419 N N . PRO A 1 315 ? 9.188 -13.094 13.719 1 98.31 315 PRO A N 1
ATOM 2420 C CA . PRO A 1 315 ? 9.469 -14.531 13.719 1 98.31 315 PRO A CA 1
ATOM 2421 C C . PRO A 1 315 ? 8.281 -15.367 13.25 1 98.31 315 PRO A C 1
ATOM 2423 O O . PRO A 1 315 ? 8.461 -16.484 12.75 1 98.31 315 PRO A O 1
ATOM 2426 N N . ALA A 1 316 ? 7.074 -14.766 13.461 1 98.69 316 ALA A N 1
ATOM 2427 C CA . ALA A 1 316 ? 5.875 -15.523 13.117 1 98.69 316 ALA A CA 1
ATOM 2428 C C . ALA A 1 316 ? 4.852 -14.641 12.406 1 98.69 316 ALA A C 1
ATOM 2430 O O . ALA A 1 316 ? 4.629 -13.5 12.805 1 98.69 316 ALA A O 1
ATOM 2431 N N . VAL A 1 317 ? 4.285 -15.18 11.398 1 98.88 317 VAL A N 1
ATOM 2432 C CA . VAL A 1 317 ? 3.195 -14.531 10.672 1 98.88 317 VAL A CA 1
ATOM 2433 C C . VAL A 1 317 ? 2.08 -15.547 10.406 1 98.88 317 VAL A C 1
ATOM 2435 O O . VAL A 1 317 ? 2.34 -16.656 9.961 1 98.88 317 VAL A O 1
ATOM 2438 N N . ALA A 1 318 ? 0.885 -15.195 10.695 1 98.88 318 ALA A N 1
ATOM 2439 C CA . ALA A 1 318 ? -0.312 -15.969 10.375 1 98.88 318 ALA A CA 1
ATOM 2440 C C . ALA A 1 318 ? -1.271 -15.156 9.508 1 98.88 318 ALA A C 1
ATOM 2442 O O . ALA A 1 318 ? -1.455 -13.961 9.727 1 98.88 318 ALA A O 1
ATOM 2443 N N . MET A 1 319 ? -1.812 -15.789 8.578 1 98.81 319 MET A N 1
ATOM 2444 C CA . MET A 1 319 ? -2.791 -15.156 7.695 1 98.81 319 MET A CA 1
ATOM 2445 C C . MET A 1 319 ? -4.078 -15.969 7.641 1 98.81 319 MET A C 1
ATOM 2447 O O . MET A 1 319 ? -4.035 -17.188 7.508 1 98.81 319 MET A O 1
ATOM 2451 N N . ILE A 1 320 ? -5.18 -15.352 7.762 1 98.69 320 ILE A N 1
ATOM 2452 C CA . ILE A 1 320 ? -6.496 -15.969 7.66 1 98.69 320 ILE A CA 1
ATOM 2453 C C . ILE A 1 320 ? -7.188 -15.508 6.383 1 98.69 320 ILE A C 1
ATOM 2455 O O . ILE A 1 320 ? -7.293 -14.305 6.125 1 98.69 320 ILE A O 1
ATOM 2459 N N . ASN A 1 321 ? -7.566 -16.469 5.566 1 97.69 321 ASN A N 1
ATOM 2460 C CA . ASN A 1 321 ? -8.406 -16.141 4.418 1 97.69 321 ASN A CA 1
ATOM 2461 C C . ASN A 1 321 ? -9.852 -15.898 4.84 1 97.69 321 ASN A C 1
ATOM 2463 O O . ASN A 1 321 ? -10.43 -16.688 5.586 1 97.69 321 ASN A O 1
ATOM 2467 N N . LEU A 1 322 ? -10.383 -14.812 4.418 1 97.62 322 LEU A N 1
ATOM 2468 C CA . LEU A 1 322 ? -11.773 -14.492 4.703 1 97.62 322 LEU A CA 1
ATOM 2469 C C . LEU A 1 322 ? -12.641 -14.68 3.467 1 97.62 322 LEU A C 1
ATOM 2471 O O . LEU A 1 322 ? -12.469 -13.977 2.469 1 97.62 322 LEU A O 1
ATOM 2475 N N . LEU A 1 323 ? -13.562 -15.594 3.562 1 95.38 323 LEU A N 1
ATOM 2476 C CA . LEU A 1 323 ? -14.406 -16 2.441 1 95.38 323 LEU A CA 1
ATOM 2477 C C . LEU A 1 323 ? -15.812 -15.438 2.584 1 95.38 323 LEU A C 1
ATOM 2479 O O . LEU A 1 323 ? -16.266 -15.164 3.697 1 95.38 323 LEU A O 1
ATOM 2483 N N . GLY A 1 324 ? -16.422 -15.258 1.495 1 94.75 324 GLY A N 1
ATOM 2484 C CA . GLY A 1 324 ? -17.828 -14.914 1.541 1 94.75 324 GLY A CA 1
ATOM 2485 C C . GLY A 1 324 ? -18.688 -15.984 2.186 1 94.75 324 GLY A C 1
ATOM 2486 O O . GLY A 1 324 ? -18.406 -17.172 2.033 1 94.75 324 GLY A O 1
ATOM 2487 N N . ASP A 1 325 ? -19.75 -15.523 2.871 1 93.44 325 ASP A N 1
ATOM 2488 C CA . ASP A 1 325 ? -20.578 -16.484 3.582 1 93.44 325 ASP A CA 1
ATOM 2489 C C . ASP A 1 325 ? -22 -16.484 3.041 1 93.44 325 ASP A C 1
ATOM 2491 O O . ASP A 1 325 ? -22.797 -17.391 3.342 1 93.44 325 ASP A O 1
ATOM 2495 N N . SER A 1 326 ? -22.312 -15.477 2.281 1 92.31 326 SER A N 1
ATOM 2496 C CA . SER A 1 326 ? -23.656 -15.367 1.709 1 92.31 326 SER A CA 1
ATOM 2497 C C . SER A 1 326 ? -23.641 -14.555 0.416 1 92.31 326 SER A C 1
ATOM 2499 O O . SER A 1 326 ? -22.688 -13.828 0.146 1 92.31 326 SER A O 1
ATOM 2501 N N . LYS A 1 327 ? -24.672 -14.812 -0.337 1 94.06 327 LYS A N 1
ATOM 2502 C CA . LYS A 1 327 ? -24.828 -14.008 -1.543 1 94.06 327 LYS A CA 1
ATOM 2503 C C . LYS A 1 327 ? -25.375 -12.625 -1.211 1 94.06 327 LYS A C 1
ATOM 2505 O O . LYS A 1 327 ? -26.547 -12.484 -0.856 1 94.06 327 LYS A O 1
ATOM 2510 N N . ARG A 1 328 ? -24.594 -11.617 -1.295 1 93.19 328 ARG A N 1
ATOM 2511 C CA . ARG A 1 328 ? -24.969 -10.242 -0.976 1 93.19 328 ARG A CA 1
ATOM 2512 C C . ARG A 1 328 ? -23.969 -9.25 -1.538 1 93.19 328 ARG A C 1
ATOM 2514 O O . ARG A 1 328 ? -22.906 -9.641 -2.047 1 93.19 328 ARG A O 1
ATOM 2521 N N . ASP A 1 329 ? -24.344 -7.969 -1.491 1 93.75 329 ASP A N 1
ATOM 2522 C CA . ASP A 1 329 ? -23.375 -6.926 -1.775 1 93.75 329 ASP A CA 1
ATOM 2523 C C . ASP A 1 329 ? -22.219 -6.965 -0.77 1 93.75 329 ASP A C 1
ATOM 2525 O O . ASP A 1 329 ? -22.438 -7.145 0.429 1 93.75 329 ASP A O 1
ATOM 2529 N N . ALA A 1 330 ? -21.094 -6.84 -1.277 1 94.38 330 ALA A N 1
ATOM 2530 C CA . ALA A 1 330 ? -19.922 -7.09 -0.445 1 94.38 330 ALA A CA 1
ATOM 2531 C C . ALA A 1 330 ? -19.734 -5.984 0.592 1 94.38 330 ALA A C 1
ATOM 2533 O O . ALA A 1 330 ? -19.609 -4.809 0.242 1 94.38 330 ALA A O 1
ATOM 2534 N N . GLN A 1 331 ? -19.703 -6.32 1.831 1 96.31 331 GLN A N 1
ATOM 2535 C CA . GLN A 1 331 ? -19.359 -5.5 2.984 1 96.31 331 GLN A CA 1
ATOM 2536 C C . GLN A 1 331 ? -18.797 -6.352 4.121 1 96.31 331 GLN A C 1
ATOM 2538 O O . GLN A 1 331 ? -19.125 -7.535 4.234 1 96.31 331 GLN A O 1
ATOM 2543 N N . VAL A 1 332 ? -18 -5.805 4.895 1 97.44 332 VAL A N 1
ATOM 2544 C CA . VAL A 1 332 ? -17.391 -6.547 5.984 1 97.44 332 VAL A CA 1
ATOM 2545 C C . VAL A 1 332 ? -18.047 -6.168 7.309 1 97.44 332 VAL A C 1
ATOM 2547 O O . VAL A 1 332 ? -18.078 -4.992 7.684 1 97.44 332 VAL A O 1
ATOM 2550 N N . ASP A 1 333 ? -18.531 -7.145 7.984 1 97.06 333 ASP A N 1
ATOM 2551 C CA . ASP A 1 333 ? -19.156 -6.961 9.289 1 97.06 333 ASP A CA 1
ATOM 2552 C C . ASP A 1 333 ? -18.328 -7.594 10.398 1 97.06 333 ASP A C 1
ATOM 2554 O O . ASP A 1 333 ? -17.594 -8.555 10.156 1 97.06 333 ASP A O 1
ATOM 2558 N N . GLN A 1 334 ? -18.344 -6.984 11.578 1 97.19 334 GLN A N 1
ATOM 2559 C CA . GLN A 1 334 ? -17.75 -7.508 12.797 1 97.19 334 GLN A CA 1
ATOM 2560 C C . GLN A 1 334 ? -16.234 -7.594 12.68 1 97.19 334 GLN A C 1
ATOM 2562 O O . GLN A 1 334 ? -15.633 -8.602 13.062 1 97.19 334 GLN A O 1
ATOM 2567 N N . ALA A 1 335 ? -15.656 -6.586 12.07 1 97.25 335 ALA A N 1
ATOM 2568 C CA . ALA A 1 335 ? -14.219 -6.602 11.844 1 97.25 335 ALA A CA 1
ATOM 2569 C C . ALA A 1 335 ? -13.492 -5.715 12.852 1 97.25 335 ALA A C 1
ATOM 2571 O O . ALA A 1 335 ? -12.258 -5.633 12.844 1 97.25 335 ALA A O 1
ATOM 2572 N N . LEU A 1 336 ? -14.203 -5 13.719 1 96.88 336 LEU A N 1
ATOM 2573 C CA . LEU A 1 336 ? -13.625 -3.957 14.555 1 96.88 336 LEU A CA 1
ATOM 2574 C C . LEU A 1 336 ? -12.586 -4.539 15.516 1 96.88 336 LEU A C 1
ATOM 2576 O O . LEU A 1 336 ? -11.547 -3.924 15.766 1 96.88 336 LEU A O 1
ATOM 2580 N N . ASP A 1 337 ? -12.852 -5.695 16.062 1 96.69 337 ASP A N 1
ATOM 2581 C CA . ASP A 1 337 ? -11.906 -6.324 16.984 1 96.69 337 ASP A CA 1
ATOM 2582 C C . ASP A 1 337 ? -10.594 -6.66 16.281 1 96.69 337 ASP A C 1
ATOM 2584 O O . ASP A 1 337 ? -9.516 -6.492 16.859 1 96.69 337 ASP A O 1
ATOM 2588 N N . ALA A 1 338 ? -10.711 -7.164 15.109 1 98.25 338 ALA A N 1
ATOM 2589 C CA . ALA A 1 338 ? -9.516 -7.48 14.336 1 98.25 338 ALA A CA 1
ATOM 2590 C C . ALA A 1 338 ? -8.68 -6.23 14.07 1 98.25 338 ALA A C 1
ATOM 2592 O O . ALA A 1 338 ? -7.453 -6.27 14.125 1 98.25 338 ALA A O 1
ATOM 2593 N N . LEU A 1 339 ? -9.328 -5.09 13.852 1 98.06 339 LEU A N 1
ATOM 2594 C CA . LEU A 1 339 ? -8.648 -3.842 13.531 1 98.06 339 LEU A CA 1
ATOM 2595 C C . LEU A 1 339 ? -7.938 -3.281 14.766 1 98.06 339 LEU A C 1
ATOM 2597 O O . LEU A 1 339 ? -6.98 -2.516 14.633 1 98.06 339 LEU A O 1
ATOM 2601 N N . ARG A 1 340 ? -8.344 -3.658 15.945 1 97.88 340 ARG A N 1
ATOM 2602 C CA . ARG A 1 340 ? -7.789 -3.125 17.188 1 97.88 340 ARG A CA 1
ATOM 2603 C C . ARG A 1 340 ? -6.488 -3.834 17.547 1 97.88 340 ARG A C 1
ATOM 2605 O O . ARG A 1 340 ? -5.723 -3.346 18.391 1 97.88 340 ARG A O 1
ATOM 2612 N N . VAL A 1 341 ? -6.293 -4.988 16.984 1 98.31 341 VAL A N 1
ATOM 2613 C CA . VAL A 1 341 ? -5.125 -5.793 17.328 1 98.31 341 VAL A CA 1
ATOM 2614 C C . VAL A 1 341 ? -3.863 -5.141 16.766 1 98.31 341 VAL A C 1
ATOM 2616 O O . VAL A 1 341 ? -3.797 -4.84 15.562 1 98.31 341 VAL A O 1
ATOM 2619 N N . SER A 1 342 ? -2.902 -4.961 17.625 1 97.81 342 SER A N 1
ATOM 2620 C CA . SER A 1 342 ? -1.63 -4.414 17.172 1 97.81 342 SER A CA 1
ATOM 2621 C C . SER A 1 342 ? -0.946 -5.352 16.188 1 97.81 342 SER A C 1
ATOM 2623 O O . SER A 1 342 ? -0.865 -6.559 16.422 1 97.81 342 SER A O 1
ATOM 2625 N N . ASP A 1 343 ? -0.546 -4.875 15.078 1 98.38 343 ASP A N 1
ATOM 2626 C CA . ASP A 1 343 ? 0.178 -5.547 14 1 98.38 343 ASP A CA 1
ATOM 2627 C C . ASP A 1 343 ? -0.717 -6.555 13.281 1 98.38 343 ASP A C 1
ATOM 2629 O O . ASP A 1 343 ? -0.24 -7.586 12.805 1 98.38 343 ASP A O 1
ATOM 2633 N N . GLY A 1 344 ? -2.021 -6.438 13.438 1 98.75 344 GLY A N 1
ATOM 2634 C CA . GLY A 1 344 ? -3.018 -7.086 12.602 1 98.75 344 GLY A CA 1
ATOM 2635 C C . GLY A 1 344 ? -3.459 -6.227 11.43 1 98.75 344 GLY A C 1
ATOM 2636 O O . GLY A 1 344 ? -3.684 -5.027 11.578 1 98.75 344 GLY A O 1
ATOM 2637 N N . HIS A 1 345 ? -3.559 -6.871 10.289 1 98.75 345 HIS A N 1
ATOM 2638 C CA . HIS A 1 345 ? -3.789 -6.109 9.07 1 98.75 345 HIS A CA 1
ATOM 2639 C C . HIS A 1 345 ? -4.875 -6.758 8.211 1 98.75 345 HIS A C 1
ATOM 2641 O O . HIS A 1 345 ? -4.703 -7.883 7.738 1 98.75 345 HIS A O 1
ATOM 2647 N N . LEU A 1 346 ? -5.957 -6.043 8 1 98.69 346 LEU A N 1
ATOM 2648 C CA . LEU A 1 346 ? -7.082 -6.484 7.188 1 98.69 346 LEU A CA 1
ATOM 2649 C C . LEU A 1 346 ? -6.961 -5.957 5.762 1 98.69 346 LEU A C 1
ATOM 2651 O O . LEU A 1 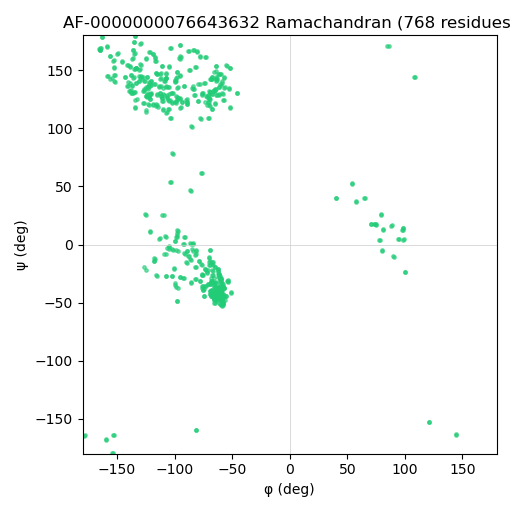346 ? -6.707 -4.766 5.555 1 98.69 346 LEU A O 1
ATOM 2655 N N . HIS A 1 347 ? -7.016 -6.82 4.793 1 98.62 347 HIS A N 1
ATOM 2656 C CA . HIS A 1 347 ? -7.082 -6.477 3.377 1 98.62 347 HIS A CA 1
ATOM 2657 C C . HIS A 1 347 ? -8.398 -6.938 2.762 1 98.62 347 HIS A C 1
ATOM 2659 O O . HIS A 1 347 ? -8.719 -8.125 2.777 1 98.62 347 HIS A O 1
ATOM 2665 N N . ILE A 1 348 ? -9.141 -6.031 2.238 1 98.19 348 ILE A N 1
ATOM 2666 C CA . ILE A 1 348 ? -10.406 -6.312 1.562 1 98.19 348 ILE A CA 1
ATOM 2667 C C . ILE A 1 348 ? -10.234 -6.129 0.055 1 98.19 348 ILE A C 1
ATOM 2669 O O . ILE A 1 348 ? -9.672 -5.129 -0.394 1 98.19 348 ILE A O 1
ATOM 2673 N N . TYR A 1 349 ? -10.742 -7.02 -0.733 1 97.25 349 TYR A N 1
ATOM 2674 C CA . TYR A 1 349 ? -10.336 -7.113 -2.131 1 97.25 349 TYR A CA 1
ATOM 2675 C C . TYR A 1 349 ? -11.203 -6.215 -3.01 1 97.25 349 TYR A C 1
ATOM 2677 O O . TYR A 1 349 ? -10.945 -6.078 -4.207 1 97.25 349 TYR A O 1
ATOM 2685 N N . GLY A 1 350 ? -12.227 -5.586 -2.479 1 95.44 350 GLY A N 1
ATOM 2686 C CA . GLY A 1 350 ? -13 -4.605 -3.223 1 95.44 350 GLY A CA 1
ATOM 2687 C C . GLY A 1 350 ? -13.922 -5.23 -4.254 1 95.44 350 GLY A C 1
ATOM 2688 O O . GLY A 1 350 ? -14.32 -4.574 -5.215 1 95.44 350 GLY A O 1
ATOM 2689 N N . LYS A 1 351 ? -14.18 -6.543 -4.117 1 95.62 351 LYS A N 1
ATOM 2690 C CA . LYS A 1 351 ? -15.172 -7.188 -4.969 1 95.62 351 LYS A CA 1
ATOM 2691 C C . LYS A 1 351 ? -16.578 -6.703 -4.641 1 95.62 351 LYS A C 1
ATOM 2693 O O . LYS A 1 351 ? -16.922 -6.523 -3.469 1 95.62 351 LYS A O 1
ATOM 2698 N N . LEU A 1 352 ? -17.406 -6.543 -5.656 1 93.62 352 LEU A N 1
ATOM 2699 C CA . LEU A 1 352 ? -18.703 -5.906 -5.461 1 93.62 352 LEU A CA 1
ATOM 2700 C C . LEU A 1 352 ? -19.688 -6.879 -4.84 1 93.62 352 LEU A C 1
ATOM 2702 O O . LEU A 1 352 ? -20.594 -6.469 -4.098 1 93.62 352 LEU A O 1
ATOM 2706 N N . ASP A 1 353 ? -19.469 -8.133 -5.188 1 94.44 353 ASP A N 1
ATOM 2707 C CA . ASP A 1 353 ? -20.422 -9.117 -4.711 1 94.44 353 ASP A CA 1
ATOM 2708 C C . ASP A 1 353 ? -19.734 -10.227 -3.924 1 94.44 353 ASP A C 1
ATOM 2710 O O . ASP A 1 353 ? -18.594 -10.578 -4.219 1 94.44 353 ASP A O 1
ATOM 2714 N N . SER A 1 354 ? -20.469 -10.641 -2.926 1 94.69 354 SER A N 1
ATOM 2715 C CA . SER A 1 354 ? -20.016 -11.766 -2.115 1 94.69 354 SER A CA 1
ATOM 2716 C C . SER A 1 354 ? -20.844 -13.023 -2.396 1 94.69 354 SER A C 1
ATOM 2718 O O . SER A 1 354 ? -22.031 -12.93 -2.697 1 94.69 354 SER A O 1
ATOM 2720 N N . ARG A 1 355 ? -20.234 -14.148 -2.383 1 94.75 355 ARG A N 1
ATOM 2721 C CA . ARG A 1 355 ? -20.859 -15.461 -2.455 1 94.75 355 ARG A CA 1
ATOM 2722 C C . ARG A 1 355 ? -20.094 -16.484 -1.626 1 94.75 355 ARG A C 1
ATOM 2724 O O . ARG A 1 355 ? -18.891 -16.328 -1.395 1 94.75 355 ARG A O 1
ATOM 2731 N N . PRO A 1 356 ? -20.781 -17.484 -1.275 1 92.75 356 PRO A N 1
ATOM 2732 C CA . PRO A 1 356 ? -20.125 -18.469 -0.421 1 92.75 356 PRO A CA 1
ATOM 2733 C C . PRO A 1 356 ? -18.859 -19.062 -1.059 1 92.75 356 PRO A C 1
ATOM 2735 O O . PRO A 1 356 ? -18.891 -19.453 -2.227 1 92.75 356 PRO A O 1
ATOM 2738 N N . GLY A 1 357 ? -17.812 -19.016 -0.255 1 90.75 357 GLY A N 1
ATOM 2739 C CA . GLY A 1 357 ? -16.594 -19.672 -0.681 1 90.75 357 GLY A CA 1
ATOM 2740 C C . GLY A 1 357 ? -15.672 -18.75 -1.461 1 90.75 357 GLY A C 1
ATOM 2741 O O . GLY A 1 357 ? -14.492 -19.047 -1.652 1 90.75 357 GLY A O 1
ATOM 2742 N N . ARG A 1 358 ? -16.172 -17.594 -1.838 1 92.31 358 ARG A N 1
ATOM 2743 C CA . ARG A 1 358 ? -15.359 -16.656 -2.6 1 92.31 358 ARG A CA 1
ATOM 2744 C C . ARG A 1 358 ? -14.344 -15.961 -1.702 1 92.31 358 ARG A C 1
ATOM 2746 O O . ARG A 1 358 ? -14.688 -15.477 -0.621 1 92.31 358 ARG A O 1
ATOM 2753 N N . LYS A 1 359 ? -13.102 -15.953 -2.115 1 93.56 359 LYS A N 1
ATOM 2754 C CA . LYS A 1 359 ? -12.086 -15.219 -1.361 1 93.56 359 LYS A CA 1
ATOM 2755 C C . LYS A 1 359 ? -12.328 -13.719 -1.432 1 93.56 359 LYS A C 1
ATOM 2757 O O . LYS A 1 359 ? -12.258 -13.117 -2.51 1 93.56 359 LYS A O 1
ATOM 2762 N N . MET A 1 360 ? -12.602 -13.062 -0.286 1 96.75 360 MET A N 1
ATOM 2763 C CA . MET A 1 360 ? -13.055 -11.68 -0.276 1 96.75 360 MET A CA 1
ATOM 2764 C C . MET A 1 360 ? -12.039 -10.773 0.412 1 96.75 360 MET A C 1
ATOM 2766 O O . MET A 1 360 ? -12.016 -9.57 0.171 1 96.75 360 MET A O 1
ATOM 2770 N N . ALA A 1 361 ? -11.289 -11.359 1.281 1 98.12 361 ALA A N 1
ATOM 2771 C CA . ALA A 1 361 ? -10.352 -10.609 2.115 1 98.12 361 ALA A CA 1
ATOM 2772 C C . ALA A 1 361 ? -9.352 -11.547 2.787 1 98.12 361 ALA A C 1
ATOM 2774 O O . ALA A 1 361 ? -9.438 -12.766 2.65 1 98.12 361 ALA A O 1
ATOM 2775 N N . HIS A 1 362 ? -8.336 -11 3.352 1 98.56 362 HIS A N 1
ATOM 2776 C CA . HIS A 1 362 ? -7.461 -11.75 4.25 1 98.56 362 HIS A CA 1
ATOM 2777 C C . HIS A 1 362 ? -7.016 -10.883 5.43 1 98.56 362 HIS A C 1
ATOM 2779 O O . HIS A 1 362 ? -7.121 -9.656 5.379 1 98.56 362 HIS A O 1
ATOM 2785 N N . TYR A 1 363 ? -6.691 -11.531 6.504 1 98.81 363 TYR A N 1
ATOM 2786 C CA . TYR A 1 363 ? -6.164 -10.906 7.711 1 98.81 363 TYR A CA 1
ATOM 2787 C C . TYR A 1 363 ? -4.797 -11.477 8.07 1 98.81 363 TYR A C 1
ATOM 2789 O O . TYR A 1 363 ? -4.641 -12.695 8.195 1 98.81 363 TYR A O 1
ATOM 2797 N N . THR A 1 364 ? -3.791 -10.648 8.227 1 98.94 364 THR A N 1
ATOM 2798 C CA . THR A 1 364 ? -2.439 -11.062 8.578 1 98.94 364 THR A CA 1
ATOM 2799 C C . THR A 1 364 ? -2.068 -10.57 9.969 1 98.94 364 THR A C 1
ATOM 2801 O O . THR A 1 364 ? -2.262 -9.398 10.289 1 98.94 364 THR A O 1
ATOM 2804 N N . LEU A 1 365 ? -1.594 -11.375 10.773 1 98.94 365 LEU A N 1
ATOM 2805 C CA . LEU A 1 365 ? -1.117 -11.023 12.109 1 98.94 365 LEU A CA 1
ATOM 2806 C C . LEU A 1 365 ? 0.344 -11.422 12.281 1 98.94 365 LEU A C 1
ATOM 2808 O O . LEU A 1 365 ? 0.73 -12.547 11.961 1 98.94 365 LEU A O 1
ATOM 2812 N N . LEU A 1 366 ? 1.173 -10.523 12.68 1 98.88 366 LEU A N 1
ATOM 2813 C CA . LEU A 1 366 ? 2.576 -10.789 12.984 1 98.88 366 LEU A CA 1
ATOM 2814 C C . LEU A 1 366 ? 2.781 -10.969 14.484 1 98.88 366 LEU A C 1
ATOM 2816 O O . LEU A 1 366 ? 2.115 -10.32 15.289 1 98.88 366 LEU A O 1
ATOM 2820 N N . GLY A 1 367 ? 3.656 -11.844 14.844 1 98.5 367 GLY A N 1
ATOM 2821 C CA . GLY A 1 367 ? 3.924 -12.102 16.25 1 98.5 367 GLY A CA 1
ATOM 2822 C C . GLY A 1 367 ? 5.266 -12.766 16.5 1 98.5 367 GLY A C 1
ATOM 2823 O O . GLY A 1 367 ? 6.109 -12.82 15.594 1 98.5 367 GLY A O 1
ATOM 2824 N N . GLU A 1 368 ? 5.48 -13.266 17.703 1 98.19 368 GLU A N 1
ATOM 2825 C CA . GLU A 1 368 ? 6.762 -13.828 18.125 1 98.19 368 GLU A CA 1
ATOM 2826 C C . GLU A 1 368 ? 6.746 -15.352 18.047 1 98.19 368 GLU A C 1
ATOM 2828 O O . GLU A 1 368 ? 7.781 -15.977 17.797 1 98.19 368 GLU A O 1
ATOM 2833 N N . LYS A 1 369 ? 5.582 -15.891 18.344 1 98.38 369 LYS A N 1
ATOM 2834 C CA . LYS A 1 369 ? 5.426 -17.344 18.344 1 98.38 369 LYS A CA 1
ATOM 2835 C C . LYS A 1 369 ? 4.312 -17.781 17.391 1 98.38 369 LYS A C 1
ATOM 2837 O O . LYS A 1 369 ? 3.199 -17.25 17.438 1 98.38 369 LYS A O 1
ATOM 2842 N N . LEU A 1 370 ? 4.574 -18.734 16.625 1 98.38 370 LEU A N 1
ATOM 2843 C CA . LEU A 1 370 ? 3.711 -19.094 15.508 1 98.38 370 LEU A CA 1
ATOM 2844 C C . LEU A 1 370 ? 2.354 -19.578 16 1 98.38 370 LEU A C 1
ATOM 2846 O O . LEU A 1 370 ? 1.313 -19.094 15.562 1 98.38 370 LEU A O 1
AT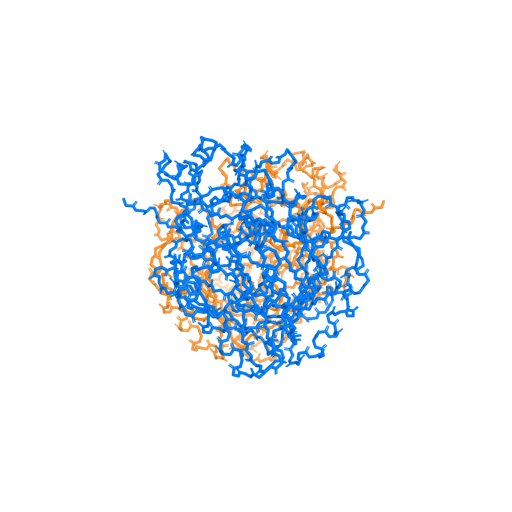OM 2850 N N . GLU A 1 371 ? 2.326 -20.516 16.938 1 97.94 371 GLU A N 1
ATOM 2851 C CA . GLU A 1 371 ? 1.072 -21.125 17.375 1 97.94 371 GLU A CA 1
ATOM 2852 C C . GLU A 1 371 ? 0.16 -20.078 18.031 1 97.94 371 GLU A C 1
ATOM 2854 O O . GLU A 1 371 ? -1.034 -20.031 17.734 1 97.94 371 GLU A O 1
ATOM 2859 N N . SER A 1 372 ? 0.727 -19.266 18.906 1 98.56 372 SER A N 1
ATOM 2860 C CA . SER A 1 372 ? -0.071 -18.25 19.578 1 98.56 372 SER A CA 1
ATOM 2861 C C . SER A 1 372 ? -0.547 -17.188 18.594 1 98.56 372 SER A C 1
ATOM 2863 O O . SER A 1 372 ? -1.666 -16.688 18.703 1 98.56 372 SER A O 1
ATOM 2865 N N . THR A 1 373 ? 0.329 -16.781 17.641 1 98.75 373 THR A N 1
ATOM 2866 C CA . THR A 1 373 ? -0.044 -15.812 16.625 1 98.75 373 THR A CA 1
ATOM 2867 C C . THR A 1 373 ? -1.195 -16.344 15.773 1 98.75 373 THR A C 1
ATOM 2869 O O . THR A 1 373 ? -2.166 -15.625 15.516 1 98.75 373 THR A O 1
ATOM 2872 N N . TYR A 1 374 ? -1.115 -17.625 15.406 1 98.69 374 TYR A N 1
ATOM 2873 C CA . TYR A 1 374 ? -2.148 -18.25 14.594 1 98.69 374 TYR A CA 1
ATOM 2874 C C . TYR A 1 374 ? -3.467 -18.328 15.352 1 98.69 374 TYR A C 1
ATOM 2876 O O . TYR A 1 374 ? -4.52 -17.984 14.812 1 98.69 374 TYR A O 1
ATOM 2884 N N . GLU A 1 375 ? -3.436 -18.766 16.547 1 98.62 375 GLU A N 1
ATOM 2885 C CA . GLU A 1 375 ? -4.641 -18.891 17.375 1 98.62 375 GLU A CA 1
ATOM 2886 C C . GLU A 1 375 ? -5.305 -17.531 17.578 1 98.62 375 GLU A C 1
ATOM 2888 O O . GLU A 1 375 ? -6.531 -17.422 17.5 1 98.62 375 GLU A O 1
ATOM 2893 N N . LYS A 1 376 ? -4.512 -16.562 17.828 1 98.75 376 LYS A N 1
ATOM 2894 C CA . LYS A 1 376 ? -5.051 -15.211 18.016 1 98.75 376 LYS A CA 1
ATOM 2895 C C . LYS A 1 376 ? -5.691 -14.695 16.734 1 98.75 376 LYS A C 1
ATOM 2897 O O . LYS A 1 376 ? -6.781 -14.117 16.766 1 98.75 376 LYS A O 1
ATOM 2902 N N . ALA A 1 377 ? -5.02 -14.867 15.625 1 98.81 377 ALA A N 1
ATOM 2903 C CA . ALA A 1 377 ? -5.57 -14.445 14.344 1 98.81 377 ALA A CA 1
ATOM 2904 C C . ALA A 1 377 ? -6.918 -15.109 14.07 1 98.81 377 ALA A C 1
ATOM 2906 O O . ALA A 1 377 ? -7.867 -14.445 13.648 1 98.81 377 ALA A O 1
ATOM 2907 N N . ARG A 1 378 ? -6.992 -16.391 14.32 1 98.19 378 ARG A N 1
ATOM 2908 C CA . ARG A 1 378 ? -8.234 -17.125 14.133 1 98.19 378 ARG A CA 1
ATOM 2909 C C . ARG A 1 378 ? -9.336 -16.594 15.039 1 98.19 378 ARG A C 1
ATOM 2911 O O . ARG A 1 378 ? -10.477 -16.406 14.594 1 98.19 378 ARG A O 1
ATOM 2918 N N . LYS A 1 379 ? -8.969 -16.328 16.234 1 98.44 379 LYS A N 1
ATOM 2919 C CA . LYS A 1 379 ? -9.938 -15.875 17.234 1 98.44 379 LYS A CA 1
ATOM 2920 C C . LYS A 1 379 ? -10.5 -14.508 16.859 1 98.44 379 LYS A C 1
ATOM 2922 O O . LYS A 1 379 ? -11.719 -14.305 16.859 1 98.44 379 LYS A O 1
ATOM 2927 N N . VAL A 1 380 ? -9.688 -13.57 16.484 1 98.38 380 VAL A N 1
ATOM 2928 C CA . VAL A 1 380 ? -10.125 -12.188 16.312 1 98.38 380 VAL A CA 1
ATOM 2929 C C . VAL A 1 380 ? -10.883 -12.055 14.984 1 98.38 380 VAL A C 1
ATOM 2931 O O . VAL A 1 380 ? -11.562 -11.055 14.758 1 98.38 380 VAL A O 1
ATOM 2934 N N . THR A 1 381 ? -10.734 -13.055 14.078 1 98.19 381 THR A N 1
ATOM 2935 C CA . THR A 1 381 ? -11.414 -12.961 12.789 1 98.19 381 THR A CA 1
ATOM 2936 C C . THR A 1 381 ? -12.625 -13.883 12.742 1 98.19 381 THR A C 1
ATOM 2938 O O . THR A 1 381 ? -13.336 -13.93 11.734 1 98.19 381 THR A O 1
ATOM 2941 N N . GLN A 1 382 ? -12.883 -14.609 13.75 1 96.75 382 GLN A N 1
ATOM 2942 C CA . GLN A 1 382 ? -13.859 -15.688 13.773 1 96.75 382 GLN A CA 1
ATOM 2943 C C . GLN A 1 382 ? -15.258 -15.172 13.445 1 96.75 382 GLN A C 1
ATOM 2945 O O . GLN A 1 382 ? -16.047 -15.867 12.805 1 96.75 382 GLN A O 1
ATOM 2950 N N . GLU A 1 383 ? -15.531 -13.938 13.859 1 96.38 383 GLU A N 1
ATOM 2951 C CA . GLU A 1 383 ? -16.891 -13.43 13.727 1 96.38 383 GLU A CA 1
ATOM 2952 C C . GLU A 1 383 ? -17.047 -12.578 12.469 1 96.38 383 GLU A C 1
ATOM 2954 O O . GLU A 1 383 ? -18.141 -12.102 12.164 1 96.38 383 GLU A O 1
ATOM 2959 N N . ILE A 1 384 ? -15.945 -12.352 11.789 1 97.69 384 ILE A N 1
ATOM 2960 C CA . ILE A 1 384 ? -16.016 -11.508 10.602 1 97.69 384 ILE A CA 1
ATOM 2961 C C . ILE A 1 384 ? -16.875 -12.18 9.539 1 97.69 384 ILE A C 1
ATOM 2963 O O . ILE A 1 384 ? -16.734 -13.375 9.273 1 97.69 384 ILE A O 1
ATOM 2967 N N . SER A 1 385 ? -17.766 -11.43 8.992 1 97.12 385 SER A N 1
ATOM 2968 C CA . SER A 1 385 ? -18.609 -11.891 7.895 1 97.12 385 SER A CA 1
ATOM 2969 C C . SER A 1 385 ? -18.562 -10.93 6.715 1 97.12 385 SER A C 1
ATOM 2971 O O . SER A 1 385 ? -18.438 -9.719 6.902 1 97.12 385 SER A O 1
ATOM 2973 N N . ILE A 1 386 ? -18.609 -11.453 5.566 1 96.31 386 ILE A N 1
ATOM 2974 C CA . ILE A 1 386 ? -18.547 -10.641 4.359 1 96.31 386 ILE A CA 1
ATOM 2975 C C . ILE A 1 386 ? -19.656 -11.055 3.398 1 96.31 386 ILE A C 1
ATOM 2977 O O . ILE A 1 386 ? -19.812 -12.234 3.084 1 96.31 386 ILE A O 1
ATOM 2981 N N . MET B 1 1 ? -29.484 4.875 8.43 1 45.19 1 MET B N 1
ATOM 2982 C CA . MET B 1 1 ? -28.359 4.199 9.07 1 45.19 1 MET B CA 1
ATOM 2983 C C . MET B 1 1 ? -27.078 4.422 8.297 1 45.19 1 MET B C 1
ATOM 2985 O O . MET B 1 1 ? -27.078 4.453 7.062 1 45.19 1 MET B O 1
ATOM 2989 N N . SER B 1 2 ? -25.953 4.922 8.906 1 74.75 2 SER B N 1
ATOM 2990 C CA . SER B 1 2 ? -24.719 5.273 8.211 1 74.75 2 SER B CA 1
ATOM 2991 C C . SER B 1 2 ? -24.156 4.082 7.449 1 74.75 2 SER B C 1
ATOM 2993 O O . SER B 1 2 ? -24.312 2.934 7.871 1 74.75 2 SER B O 1
ATOM 2995 N N . LYS B 1 3 ? -23.953 4.211 6.305 1 87.62 3 LYS B N 1
ATOM 2996 C CA . LYS B 1 3 ? -23.375 3.205 5.414 1 87.62 3 LYS B CA 1
ATOM 2997 C C . LYS B 1 3 ? -22.156 2.549 6.043 1 87.62 3 LYS B C 1
ATOM 2999 O O . LYS B 1 3 ? -21.344 3.223 6.672 1 87.62 3 LYS B O 1
ATOM 3004 N N . ASN B 1 4 ? -22.125 1.188 6.035 1 95.44 4 ASN B N 1
ATOM 3005 C CA . ASN B 1 4 ? -20.938 0.447 6.453 1 95.44 4 ASN B CA 1
ATOM 3006 C C . ASN B 1 4 ? -19.688 0.928 5.719 1 95.44 4 ASN B C 1
ATOM 3008 O O . ASN B 1 4 ? -19.625 0.859 4.492 1 95.44 4 ASN B O 1
ATOM 3012 N N . PRO B 1 5 ? -18.797 1.418 6.422 1 96.81 5 PRO B N 1
ATOM 3013 C CA . PRO B 1 5 ? -17.641 2.012 5.75 1 96.81 5 PRO B CA 1
ATOM 3014 C C . PRO B 1 5 ? -16.75 0.969 5.07 1 96.81 5 PRO B C 1
ATOM 3016 O O . PRO B 1 5 ? -15.867 1.323 4.293 1 96.81 5 PRO B O 1
ATOM 3019 N N . LEU B 1 6 ? -16.922 -0.274 5.383 1 97.5 6 LEU B N 1
ATOM 3020 C CA . LEU B 1 6 ? -16.172 -1.348 4.738 1 97.5 6 LEU B CA 1
ATOM 3021 C C . LEU B 1 6 ? -17.047 -2.08 3.721 1 97.5 6 LEU B C 1
ATOM 3023 O O . LEU B 1 6 ? -17.172 -3.307 3.777 1 97.5 6 LEU B O 1
ATOM 3027 N N . SER B 1 7 ? -17.594 -1.288 2.848 1 96.75 7 SER B N 1
ATOM 3028 C CA . SER B 1 7 ? -18.391 -1.772 1.724 1 96.75 7 SER B CA 1
ATOM 3029 C C . SER B 1 7 ? -17.734 -1.435 0.392 1 96.75 7 SER B C 1
ATOM 3031 O O . SER B 1 7 ? -17.125 -0.37 0.246 1 96.75 7 SER B O 1
ATOM 3033 N N . ALA B 1 8 ? -17.938 -2.291 -0.546 1 94.06 8 ALA B N 1
ATOM 3034 C CA . ALA B 1 8 ? -17.25 -2.143 -1.833 1 94.06 8 ALA B CA 1
ATOM 3035 C C . ALA B 1 8 ? -17.75 -0.898 -2.568 1 94.06 8 ALA B C 1
ATOM 3037 O O . ALA B 1 8 ? -17.047 -0.373 -3.441 1 94.06 8 ALA B O 1
ATOM 3038 N N . ASN B 1 9 ? -18.938 -0.431 -2.23 1 94.19 9 ASN B N 1
ATOM 3039 C CA . ASN B 1 9 ? -19.484 0.732 -2.92 1 94.19 9 ASN B CA 1
ATOM 3040 C C . ASN B 1 9 ? -19.297 2.008 -2.104 1 94.19 9 ASN B C 1
ATOM 3042 O O . ASN B 1 9 ? -19.859 3.055 -2.441 1 94.19 9 ASN B O 1
ATOM 3046 N N . PHE B 1 10 ? -18.625 1.894 -0.933 1 97.88 10 PHE B N 1
ATOM 3047 C CA . PHE B 1 10 ? -18.281 3.074 -0.153 1 97.88 10 PHE B CA 1
ATOM 3048 C C . PHE B 1 10 ? -17.203 3.891 -0.855 1 97.88 10 PHE B C 1
ATOM 3050 O O . PHE B 1 10 ? -16.203 3.336 -1.329 1 97.88 10 PHE B O 1
ATOM 3057 N N . ARG B 1 11 ? -17.422 5.188 -0.954 1 98.38 11 ARG B N 1
ATOM 3058 C CA . ARG B 1 11 ? -16.453 6.027 -1.657 1 98.38 11 ARG B CA 1
ATOM 3059 C C . ARG B 1 11 ? -15.93 7.133 -0.751 1 98.38 11 ARG B C 1
ATOM 3061 O O . ARG B 1 11 ? -16.703 7.961 -0.262 1 98.38 11 ARG B O 1
ATOM 3068 N N . LEU B 1 12 ? -14.609 7.156 -0.527 1 98.75 12 LEU B N 1
ATOM 3069 C CA . LEU B 1 12 ? -13.898 8.234 0.142 1 98.75 12 LEU B CA 1
ATOM 3070 C C . LEU B 1 12 ? -13.453 9.297 -0.86 1 98.75 12 LEU B C 1
ATOM 3072 O O . LEU B 1 12 ? -12.703 9 -1.793 1 98.75 12 LEU B O 1
ATOM 3076 N N . GLY B 1 13 ? -13.898 10.5 -0.666 1 98.75 13 GLY B N 1
ATOM 3077 C CA . GLY B 1 13 ? -13.523 11.586 -1.558 1 98.75 13 GLY B CA 1
ATOM 3078 C C . GLY B 1 13 ? -12.406 12.453 -1.012 1 98.75 13 GLY B C 1
ATOM 3079 O O . GLY B 1 13 ? -12.359 12.734 0.187 1 98.75 13 GLY B O 1
ATOM 3080 N N . PHE B 1 14 ? -11.539 12.859 -1.898 1 98.5 14 PHE B N 1
ATOM 3081 C CA . PHE B 1 14 ? -10.461 13.781 -1.558 1 98.5 14 PHE B CA 1
ATOM 3082 C C . PHE B 1 14 ? -10.68 15.133 -2.236 1 98.5 14 PHE B C 1
ATOM 3084 O O . PHE B 1 14 ? -10.906 15.195 -3.447 1 98.5 14 PHE B O 1
ATOM 3091 N N . LEU B 1 15 ? -10.648 16.172 -1.488 1 97.88 15 LEU B N 1
ATOM 3092 C CA . LEU B 1 15 ? -10.523 17.516 -2.049 1 97.88 15 LEU B CA 1
ATOM 3093 C C . LEU B 1 15 ? -9.062 17.875 -2.291 1 97.88 15 LEU B C 1
ATOM 3095 O O . LEU B 1 15 ? -8.359 18.281 -1.367 1 97.88 15 LEU B O 1
ATOM 3099 N N . GLY B 1 16 ? -8.664 17.766 -3.498 1 96.25 16 GLY B N 1
ATOM 3100 C CA . GLY B 1 16 ? -7.262 17.812 -3.885 1 96.25 16 GLY B CA 1
ATOM 3101 C C . GLY B 1 16 ? -6.727 16.469 -4.336 1 96.25 16 GLY B C 1
ATOM 3102 O O . GLY B 1 16 ? -7.09 15.43 -3.779 1 96.25 16 GLY B O 1
ATOM 3103 N N . GLY B 1 17 ? -5.852 16.422 -5.301 1 95.31 17 GLY B N 1
ATOM 3104 C CA . GLY B 1 17 ? -5.422 15.172 -5.91 1 95.31 17 GLY B CA 1
ATOM 3105 C C . GLY B 1 17 ? -3.918 14.984 -5.883 1 95.31 17 GLY B C 1
ATOM 3106 O O . GLY B 1 17 ? -3.359 14.289 -6.738 1 95.31 17 GLY B O 1
ATOM 3107 N N . GLY B 1 18 ? -3.201 15.602 -4.938 1 94.69 18 GLY B N 1
ATOM 3108 C CA . GLY B 1 18 ? -1.75 15.555 -4.867 1 94.69 18 GLY B CA 1
ATOM 3109 C C . GLY B 1 18 ? -1.223 14.289 -4.223 1 94.69 18 GLY B C 1
ATOM 3110 O O . GLY B 1 18 ? -1.894 13.25 -4.234 1 94.69 18 GLY B O 1
ATOM 3111 N N . GLN B 1 19 ? 0.032 14.336 -3.74 1 95.38 19 GLN B N 1
ATOM 3112 C CA . GLN B 1 19 ? 0.745 13.156 -3.262 1 95.38 19 GLN B CA 1
ATOM 3113 C C . GLN B 1 19 ? 0.133 12.633 -1.966 1 95.38 19 GLN B C 1
ATOM 3115 O O . GLN B 1 19 ? 0.152 11.422 -1.708 1 95.38 19 GLN B O 1
ATOM 3120 N N . LEU B 1 20 ? -0.39 13.523 -1.101 1 96.94 20 LEU B N 1
ATOM 3121 C CA . LEU B 1 20 ? -0.953 13.078 0.168 1 96.94 20 LEU B CA 1
ATOM 3122 C C . LEU B 1 20 ? -2.246 12.297 -0.056 1 96.94 20 LEU B C 1
ATOM 3124 O O . LEU B 1 20 ? -2.461 11.25 0.562 1 96.94 20 LEU B O 1
ATOM 3128 N N . ALA B 1 21 ? -3.076 12.844 -0.977 1 97.12 21 ALA B N 1
ATOM 3129 C CA . ALA B 1 21 ? -4.273 12.109 -1.371 1 97.12 21 ALA B CA 1
ATOM 3130 C C . ALA B 1 21 ? -3.904 10.766 -2.004 1 97.12 21 ALA B C 1
ATOM 3132 O O . ALA B 1 21 ? -4.562 9.758 -1.752 1 97.12 21 ALA B O 1
ATOM 3133 N N . ARG B 1 22 ? -2.883 10.805 -2.777 1 97.31 22 ARG B N 1
ATOM 3134 C CA . ARG B 1 22 ? -2.424 9.594 -3.443 1 97.31 22 ARG B CA 1
ATOM 3135 C C . ARG B 1 22 ? -2.059 8.516 -2.426 1 97.31 22 ARG B C 1
ATOM 3137 O O . ARG B 1 22 ? -2.543 7.387 -2.51 1 97.31 22 ARG B O 1
ATOM 3144 N N . MET B 1 23 ? -1.221 8.812 -1.455 1 98.06 23 MET B N 1
ATOM 3145 C CA . MET B 1 23 ? -0.76 7.836 -0.476 1 98.06 23 MET B CA 1
ATOM 3146 C C . MET B 1 23 ? -1.898 7.41 0.444 1 98.06 23 MET B C 1
ATOM 3148 O O . MET B 1 23 ? -1.964 6.25 0.862 1 98.06 23 MET B O 1
ATOM 3152 N N . SER B 1 24 ? -2.857 8.289 0.744 1 98.44 24 SER B N 1
ATOM 3153 C CA . SER B 1 24 ? -4.047 7.914 1.503 1 98.44 24 SER B CA 1
ATOM 3154 C C . SER B 1 24 ? -4.957 6.996 0.692 1 98.44 24 SER B C 1
ATOM 3156 O O . SER B 1 24 ? -5.535 6.051 1.232 1 98.44 24 SER B O 1
ATOM 3158 N N . ALA B 1 25 ? -5.082 7.293 -0.598 1 98.38 25 ALA B N 1
ATOM 3159 C CA . ALA B 1 25 ? -5.914 6.48 -1.482 1 98.38 25 ALA B CA 1
ATOM 3160 C C . ALA B 1 25 ? -5.426 5.031 -1.516 1 98.38 25 ALA B C 1
ATOM 3162 O O . ALA B 1 25 ? -6.23 4.102 -1.554 1 98.38 25 ALA B O 1
ATOM 3163 N N . LEU B 1 26 ? -4.137 4.844 -1.507 1 98.19 26 LEU B N 1
ATOM 3164 C CA . LEU B 1 26 ? -3.578 3.496 -1.496 1 98.19 26 LEU B CA 1
ATOM 3165 C C . LEU B 1 26 ? -4.098 2.701 -0.304 1 98.19 26 LEU B C 1
ATOM 3167 O O . LEU B 1 26 ? -4.383 1.507 -0.425 1 98.19 26 LEU B O 1
ATOM 3171 N N . GLN B 1 27 ? -4.246 3.381 0.839 1 98.38 27 GLN B N 1
ATOM 3172 C CA . GLN B 1 27 ? -4.746 2.713 2.035 1 98.38 27 GLN B CA 1
ATOM 3173 C C . GLN B 1 27 ? -6.254 2.475 1.942 1 98.38 27 GLN B C 1
ATOM 3175 O O . GLN B 1 27 ? -6.754 1.452 2.414 1 98.38 27 GLN B O 1
ATOM 3180 N N . ALA B 1 28 ? -6.953 3.402 1.349 1 98.44 28 ALA B N 1
ATOM 3181 C CA . ALA B 1 28 ? -8.391 3.223 1.133 1 98.44 28 ALA B CA 1
ATOM 3182 C C . ALA B 1 28 ? -8.664 1.995 0.27 1 98.44 28 ALA B C 1
ATOM 3184 O O . ALA B 1 28 ? -9.539 1.187 0.591 1 98.44 28 ALA B O 1
ATOM 3185 N N . PHE B 1 29 ? -7.891 1.852 -0.79 1 98.12 29 PHE B N 1
ATOM 3186 C CA . PHE B 1 29 ? -8.031 0.701 -1.675 1 98.12 29 PHE B CA 1
ATOM 3187 C C . PHE B 1 29 ? -7.801 -0.599 -0.915 1 98.12 29 PHE B C 1
ATOM 3189 O O . PHE B 1 29 ? -8.469 -1.604 -1.174 1 98.12 29 PHE B O 1
ATOM 3196 N N . ARG B 1 30 ? -6.883 -0.603 -0.001 1 97.62 30 ARG B N 1
ATOM 3197 C CA . ARG B 1 30 ? -6.602 -1.792 0.798 1 97.62 30 ARG B CA 1
ATOM 3198 C C . ARG B 1 30 ? -7.84 -2.234 1.574 1 97.62 30 ARG B C 1
ATOM 3200 O O . ARG B 1 30 ? -8.039 -3.428 1.807 1 97.62 30 ARG B O 1
ATOM 3207 N N . TYR B 1 31 ? -8.68 -1.297 1.912 1 97.75 31 TYR B N 1
ATOM 3208 C CA . TYR B 1 31 ? -9.891 -1.601 2.666 1 97.75 31 TYR B CA 1
ATOM 3209 C C . TYR B 1 31 ? -11.062 -1.883 1.729 1 97.75 31 TYR B C 1
ATOM 3211 O O . TYR B 1 31 ? -12.211 -1.961 2.168 1 97.75 31 TYR B O 1
ATOM 3219 N N . GLY B 1 32 ? -10.781 -1.95 0.445 1 96.75 32 GLY B N 1
ATOM 3220 C CA . GLY B 1 32 ? -11.758 -2.414 -0.527 1 96.75 32 GLY B CA 1
ATOM 3221 C C . GLY B 1 32 ? -12.758 -1.344 -0.932 1 96.75 32 GLY B C 1
ATOM 3222 O O . GLY B 1 32 ? -13.797 -1.646 -1.514 1 96.75 32 GLY B O 1
ATOM 3223 N N . ILE B 1 33 ? -12.484 -0.077 -0.597 1 97.38 33 ILE B N 1
ATOM 3224 C CA . ILE B 1 33 ? -13.453 0.973 -0.901 1 97.38 33 ILE B CA 1
ATOM 3225 C C . ILE B 1 33 ? -12.977 1.78 -2.105 1 97.38 33 ILE B C 1
ATOM 3227 O O . ILE B 1 33 ? -11.859 1.585 -2.588 1 97.38 33 ILE B O 1
ATOM 3231 N N . GLN B 1 34 ? -13.859 2.59 -2.594 1 97.69 34 GLN B N 1
ATOM 3232 C CA . GLN B 1 34 ? -13.57 3.402 -3.771 1 97.69 34 GLN B CA 1
ATOM 3233 C C . GLN B 1 34 ? -13.086 4.793 -3.373 1 97.69 34 GLN B C 1
ATOM 3235 O O . GLN B 1 34 ? -13.242 5.203 -2.221 1 97.69 34 GLN B O 1
ATOM 3240 N N . VAL B 1 35 ? -12.453 5.469 -4.34 1 98.31 35 VAL B N 1
ATOM 3241 C CA . VAL B 1 35 ? -11.883 6.785 -4.09 1 98.31 35 VAL B CA 1
ATOM 3242 C C . VAL B 1 35 ? -12.391 7.777 -5.129 1 98.31 35 VAL B C 1
ATOM 3244 O O . VAL B 1 35 ? -12.484 7.453 -6.316 1 98.31 35 VAL B O 1
ATOM 3247 N N . GLY B 1 36 ? -12.828 8.906 -4.695 1 98.12 36 GLY B N 1
ATOM 3248 C CA . GLY B 1 36 ? -13.102 10.055 -5.547 1 98.12 36 GLY B CA 1
ATOM 3249 C C . GLY B 1 36 ? -12.133 11.203 -5.332 1 98.12 36 GLY B C 1
ATOM 3250 O O . GLY B 1 36 ? -11.586 11.367 -4.242 1 98.12 36 GLY B O 1
ATOM 3251 N N . VAL B 1 37 ? -11.953 12.023 -6.387 1 98 37 VAL B N 1
ATOM 3252 C CA . VAL B 1 37 ? -11.016 13.141 -6.242 1 98 37 VAL B CA 1
ATOM 3253 C C . VAL B 1 37 ? -11.594 14.383 -6.906 1 98 37 VAL B C 1
ATOM 3255 O O . VAL B 1 37 ? -12.18 14.305 -7.992 1 98 37 VAL B O 1
ATOM 3258 N N . PHE B 1 38 ? -11.562 15.461 -6.23 1 97.69 38 PHE B N 1
ATOM 3259 C CA . PHE B 1 38 ? -11.891 16.781 -6.746 1 97.69 38 PHE B CA 1
ATOM 3260 C C . PHE B 1 38 ? -10.633 17.625 -6.949 1 97.69 38 PHE B C 1
ATOM 3262 O O . PHE B 1 38 ? -9.812 17.75 -6.035 1 97.69 38 PHE B O 1
ATOM 3269 N N . SER B 1 39 ? -10.461 18.109 -8.125 1 95.62 39 SER B N 1
ATOM 3270 C CA . SER B 1 39 ? -9.289 18.922 -8.438 1 95.62 39 SER B CA 1
ATOM 3271 C C . SER B 1 39 ? -9.68 20.234 -9.117 1 95.62 39 SER B C 1
ATOM 3273 O O . SER B 1 39 ? -10.648 20.266 -9.875 1 95.62 39 SER B O 1
ATOM 3275 N N . ASP B 1 40 ? -8.938 21.25 -8.812 1 94.25 40 ASP B N 1
ATOM 3276 C CA . ASP B 1 40 ? -9.164 22.531 -9.477 1 94.25 40 ASP B CA 1
ATOM 3277 C C . ASP B 1 40 ? -8.188 22.719 -10.633 1 94.25 40 ASP B C 1
ATOM 3279 O O . ASP B 1 40 ? -8.094 23.812 -11.203 1 94.25 40 ASP B O 1
ATOM 3283 N N . ARG B 1 41 ? -7.414 21.719 -10.938 1 91.38 41 ARG B N 1
ATOM 3284 C CA . ARG B 1 41 ? -6.391 21.828 -11.977 1 91.38 41 ARG B CA 1
ATOM 3285 C C . ARG B 1 41 ? -6.883 21.25 -13.297 1 91.38 41 ARG B C 1
ATOM 3287 O O . ARG B 1 41 ? -7.625 20.266 -13.305 1 91.38 41 ARG B O 1
ATOM 3294 N N . PRO B 1 42 ? -6.391 21.844 -14.32 1 86.44 42 PRO B N 1
ATOM 3295 C CA . PRO B 1 42 ? -6.75 21.297 -15.625 1 86.44 42 PRO B CA 1
ATOM 3296 C C . PRO B 1 42 ? -6.004 20 -15.945 1 86.44 42 PRO B C 1
ATOM 3298 O O . PRO B 1 42 ? -6.562 19.109 -16.578 1 86.44 42 PRO B O 1
ATOM 3301 N N . GLU B 1 43 ? -4.738 20.031 -15.531 1 86 43 GLU B N 1
ATOM 3302 C CA . GLU B 1 43 ? -3.955 18.812 -15.734 1 86 43 GLU B CA 1
ATOM 3303 C C . GLU B 1 43 ? -4.23 17.781 -14.633 1 86 43 GLU B C 1
ATOM 3305 O O . GLU B 1 43 ? -4.496 18.156 -13.492 1 86 43 GLU B O 1
ATOM 3310 N N . ASN B 1 44 ? -4.047 16.531 -15.031 1 87.38 44 ASN B N 1
ATOM 3311 C CA . ASN B 1 44 ? -4.305 15.477 -14.062 1 87.38 44 ASN B CA 1
ATOM 3312 C C . ASN B 1 44 ? -3.256 15.469 -12.945 1 87.38 44 ASN B C 1
ATOM 3314 O O . ASN B 1 44 ? -2.055 15.508 -13.219 1 87.38 44 ASN B O 1
ATOM 3318 N N . GLU B 1 45 ? -3.785 15.43 -11.805 1 92.31 45 GLU B N 1
ATOM 3319 C CA . GLU B 1 45 ? -2.957 15.25 -10.617 1 92.31 45 GLU B CA 1
ATOM 3320 C C . GLU B 1 45 ? -2.74 13.773 -10.312 1 92.31 45 GLU B C 1
ATOM 3322 O O . GLU B 1 45 ? -3.389 12.906 -10.906 1 92.31 45 GLU B O 1
ATOM 3327 N N . PRO B 1 46 ? -1.837 13.453 -9.477 1 92.56 46 PRO B N 1
ATOM 3328 C CA . PRO B 1 46 ? -1.401 12.07 -9.242 1 92.56 46 PRO B CA 1
ATOM 3329 C C . PRO B 1 46 ? -2.566 11.125 -8.977 1 92.56 46 PRO B C 1
ATOM 3331 O O . PRO B 1 46 ? -2.627 10.039 -9.547 1 92.56 46 PRO B O 1
ATOM 3334 N N . VAL B 1 47 ? -3.559 11.469 -8.227 1 94.5 47 VAL B N 1
ATOM 3335 C CA . VAL B 1 47 ? -4.621 10.555 -7.816 1 94.5 47 VAL B CA 1
ATOM 3336 C C . VAL B 1 47 ? -5.57 10.305 -8.984 1 94.5 47 VAL B C 1
ATOM 3338 O O . VAL B 1 47 ? -6.234 9.266 -9.047 1 94.5 47 VAL B O 1
ATOM 3341 N N . GLN B 1 48 ? -5.621 11.25 -9.867 1 94.62 48 GLN B N 1
ATOM 3342 C CA . GLN B 1 48 ? -6.574 11.125 -10.969 1 94.62 48 GLN B CA 1
ATOM 3343 C C . GLN B 1 48 ? -6.199 9.969 -11.891 1 94.62 48 GLN B C 1
ATOM 3345 O O . GLN B 1 48 ? -7.027 9.5 -12.68 1 94.62 48 GLN B O 1
ATOM 3350 N N . PHE B 1 49 ? -4.996 9.531 -11.789 1 95.25 49 PHE B N 1
ATOM 3351 C CA . PHE B 1 49 ? -4.566 8.359 -12.547 1 95.25 49 PHE B CA 1
ATOM 3352 C C . PHE B 1 49 ? -4.891 7.078 -11.797 1 95.25 49 PHE B C 1
ATOM 3354 O O . PHE B 1 49 ? -4.648 5.98 -12.297 1 95.25 49 PHE B O 1
ATOM 3361 N N . MET B 1 50 ? -5.52 7.191 -10.594 1 97.12 50 MET B N 1
ATOM 3362 C CA . MET B 1 50 ? -5.746 6.039 -9.727 1 97.12 50 MET B CA 1
ATOM 3363 C C . MET B 1 50 ? -7.234 5.855 -9.453 1 97.12 50 MET B C 1
ATOM 3365 O O . MET B 1 50 ? -7.613 5.148 -8.516 1 97.12 50 MET B O 1
ATOM 3369 N N . THR B 1 51 ? -8.133 6.523 -10.125 1 97.06 51 THR B N 1
ATOM 3370 C CA . THR B 1 51 ? -9.57 6.367 -9.945 1 97.06 51 THR B CA 1
ATOM 3371 C C . THR B 1 51 ? -10.328 6.844 -11.18 1 97.06 51 THR B C 1
ATOM 3373 O O . THR B 1 51 ? -9.938 7.828 -11.812 1 97.06 51 THR B O 1
ATOM 3376 N N . PRO B 1 52 ? -11.445 6.188 -11.523 1 95.56 52 PRO B N 1
ATOM 3377 C CA . PRO B 1 52 ? -12.312 6.707 -12.586 1 95.56 52 PRO B CA 1
ATOM 3378 C C . PRO B 1 52 ? -13.25 7.805 -12.094 1 95.56 52 PRO B C 1
ATOM 3380 O O . PRO B 1 52 ? -14.008 8.375 -12.883 1 95.56 52 PRO B O 1
ATOM 3383 N N . HIS B 1 53 ? -13.266 8.102 -10.766 1 96.44 53 HIS B N 1
ATOM 3384 C CA . HIS B 1 53 ? -14.18 9.055 -10.156 1 96.44 53 HIS B CA 1
ATOM 3385 C C . HIS B 1 53 ? -13.477 10.383 -9.867 1 96.44 53 HIS B C 1
ATOM 3387 O O . HIS B 1 53 ? -13.109 10.664 -8.727 1 96.44 53 HIS B O 1
ATOM 3393 N N . SER B 1 54 ? -13.328 11.172 -10.914 1 95.88 54 SER B N 1
ATOM 3394 C CA . SER B 1 54 ? -12.656 12.469 -10.82 1 95.88 54 SER B CA 1
ATOM 3395 C C . SER B 1 54 ? -13.57 13.594 -11.289 1 95.88 54 SER B C 1
ATOM 3397 O O . SER B 1 54 ? -14.305 13.43 -12.266 1 95.88 54 SER B O 1
ATOM 3399 N N . GLN B 1 55 ? -13.602 14.656 -10.57 1 95.69 55 GLN B N 1
ATOM 3400 C CA . GLN B 1 55 ? -14.336 15.859 -10.945 1 95.69 55 GLN B CA 1
ATOM 3401 C C . GLN B 1 55 ? -13.461 17.094 -10.852 1 95.69 55 GLN B C 1
ATOM 3403 O O . GLN B 1 55 ? -12.609 17.203 -9.961 1 95.69 55 GLN B O 1
ATOM 3408 N N . THR B 1 56 ? -13.656 18.016 -11.742 1 95.25 56 THR B N 1
ATOM 3409 C CA . THR B 1 56 ? -12.938 19.281 -11.75 1 95.25 56 THR B CA 1
ATOM 3410 C C . THR B 1 56 ? -13.875 20.438 -11.438 1 95.25 56 THR B C 1
ATOM 3412 O O . THR B 1 56 ? -15.031 20.438 -11.867 1 95.25 56 THR B O 1
ATOM 3415 N N . GLY B 1 57 ? -13.414 21.391 -10.711 1 96.12 57 GLY B N 1
ATOM 3416 C CA . GLY B 1 57 ? -14.156 22.578 -10.328 1 96.12 57 GLY B CA 1
ATOM 3417 C C . GLY B 1 57 ? -13.336 23.562 -9.508 1 96.12 57 GLY B C 1
ATOM 3418 O O . GLY B 1 57 ? -12.102 23.531 -9.547 1 96.12 57 GLY B O 1
ATOM 3419 N N . SER B 1 58 ? -14.039 24.469 -8.867 1 96.75 58 SER B N 1
ATOM 3420 C CA . SER B 1 58 ? -13.359 25.484 -8.07 1 96.75 58 SER B CA 1
ATOM 3421 C C . SER B 1 58 ? -13.492 25.203 -6.578 1 96.75 58 SER B C 1
ATOM 3423 O O . SER B 1 58 ? -14.586 24.922 -6.086 1 96.75 58 SER B O 1
ATOM 3425 N N . PHE B 1 59 ? -12.406 25.344 -5.887 1 95.81 59 PHE B N 1
ATOM 3426 C CA . PHE B 1 59 ? -12.414 25.188 -4.438 1 95.81 59 PHE B CA 1
ATOM 3427 C C . PHE B 1 59 ? -13.156 26.344 -3.77 1 95.81 59 PHE B C 1
ATOM 3429 O O . PHE B 1 59 ? -13.508 26.266 -2.59 1 95.81 59 PHE B O 1
ATOM 3436 N N . GLU B 1 60 ? -13.43 27.344 -4.543 1 95.88 60 GLU B N 1
ATOM 3437 C CA . GLU B 1 60 ? -14.133 28.516 -4.008 1 95.88 60 GLU B CA 1
ATOM 3438 C C . GLU B 1 60 ? -15.641 28.375 -4.172 1 95.88 60 GLU B C 1
ATOM 3440 O O . GLU B 1 60 ? -16.406 29.188 -3.656 1 95.88 60 GLU B O 1
ATOM 3445 N N . SER B 1 61 ? -16.031 27.359 -4.867 1 97.69 61 SER B N 1
ATOM 3446 C CA . SER B 1 61 ? -17.453 27.172 -5.16 1 97.69 61 SER B CA 1
ATOM 3447 C C . SER B 1 61 ? -18.047 26.078 -4.277 1 97.69 61 SER B C 1
ATOM 3449 O O . SER B 1 61 ? -17.859 24.891 -4.531 1 97.69 61 SER B O 1
ATOM 3451 N N . ALA B 1 62 ? -18.859 26.5 -3.367 1 97.94 62 ALA B N 1
ATOM 3452 C CA . ALA B 1 62 ? -19.562 25.531 -2.527 1 97.94 62 ALA B CA 1
ATOM 3453 C C . ALA B 1 62 ? -20.438 24.609 -3.371 1 97.94 62 ALA B C 1
ATOM 3455 O O . ALA B 1 62 ? -20.609 23.422 -3.041 1 97.94 62 ALA B O 1
ATOM 3456 N N . ASP B 1 63 ? -20.922 25.109 -4.445 1 98.25 63 ASP B N 1
ATOM 3457 C CA . ASP B 1 63 ? -21.766 24.312 -5.328 1 98.25 63 ASP B CA 1
ATOM 3458 C C . ASP B 1 63 ? -20.969 23.203 -6.004 1 98.25 63 ASP B C 1
ATOM 3460 O O . ASP B 1 63 ? -21.422 22.062 -6.082 1 98.25 63 ASP B O 1
ATOM 3464 N N . ASP B 1 64 ? -19.797 23.578 -6.469 1 98.19 64 ASP B N 1
ATOM 3465 C CA . ASP B 1 64 ? -18.938 22.578 -7.078 1 98.19 64 ASP B CA 1
ATOM 3466 C C . ASP B 1 64 ? -18.562 21.484 -6.07 1 98.19 64 ASP B C 1
ATOM 3468 O O . ASP B 1 64 ? -18.625 20.297 -6.383 1 98.19 64 ASP B O 1
ATOM 3472 N N . LEU B 1 65 ? -18.25 21.922 -4.91 1 98.25 65 LEU B N 1
ATOM 3473 C CA . LEU B 1 65 ? -17.844 20.969 -3.877 1 98.25 65 LEU B CA 1
ATOM 3474 C C . LEU B 1 65 ? -19.016 20.094 -3.451 1 98.25 65 LEU B C 1
ATOM 3476 O O . LEU B 1 65 ? -18.844 18.891 -3.209 1 98.25 65 LEU B O 1
ATOM 3480 N N . SER B 1 66 ? -20.188 20.688 -3.359 1 98.44 66 SER B N 1
ATOM 3481 C CA . SER B 1 66 ? -21.359 19.938 -2.959 1 98.44 66 SER B CA 1
ATOM 3482 C C . SER B 1 66 ? -21.734 18.891 -4.004 1 98.44 66 SER B C 1
ATOM 3484 O O . SER B 1 66 ? -22.172 17.797 -3.656 1 98.44 66 SER B O 1
ATOM 3486 N N . ALA B 1 67 ? -21.625 19.25 -5.234 1 98.5 67 ALA B N 1
ATOM 3487 C CA . ALA B 1 67 ? -21.906 18.297 -6.305 1 98.5 67 ALA B CA 1
ATOM 3488 C C . ALA B 1 67 ? -20.984 17.078 -6.219 1 98.5 67 ALA B C 1
ATOM 3490 O O . ALA B 1 67 ? -21.438 15.945 -6.355 1 98.5 67 ALA B O 1
ATOM 3491 N N . PHE B 1 68 ? -19.734 17.344 -5.973 1 98.38 68 PHE B N 1
ATOM 3492 C CA . PHE B 1 68 ? -18.781 16.266 -5.801 1 98.38 68 PHE B CA 1
ATOM 3493 C C . PHE B 1 68 ? -19.078 15.461 -4.539 1 98.38 68 PHE B C 1
ATOM 3495 O O . PHE B 1 68 ? -19.062 14.234 -4.559 1 98.38 68 PHE B O 1
ATOM 3502 N N . ALA B 1 69 ? -19.359 16.156 -3.49 1 98.5 69 ALA B N 1
ATOM 3503 C CA . ALA B 1 69 ? -19.609 15.539 -2.191 1 98.5 69 ALA B CA 1
ATOM 3504 C C . ALA B 1 69 ? -20.766 14.539 -2.277 1 98.5 69 ALA B C 1
ATOM 3506 O O . ALA B 1 69 ? -20.719 13.477 -1.654 1 98.5 69 ALA B O 1
ATOM 3507 N N . ARG B 1 70 ? -21.781 14.812 -3.051 1 98.25 70 ARG B N 1
ATOM 3508 C CA . ARG B 1 70 ? -22.953 13.953 -3.186 1 98.25 70 ARG B CA 1
ATOM 3509 C C . ARG B 1 70 ? -22.594 12.617 -3.812 1 98.25 70 ARG B C 1
ATOM 3511 O O . ARG B 1 70 ? -23.344 11.641 -3.682 1 98.25 70 ARG B O 1
ATOM 3518 N N . SER B 1 71 ? -21.469 12.578 -4.461 1 98 71 SER B N 1
ATOM 3519 C CA . SER B 1 71 ? -21.031 11.336 -5.105 1 98 71 SER B CA 1
ATOM 3520 C C . SER B 1 71 ? -20.141 10.516 -4.176 1 98 71 SER B C 1
ATOM 3522 O O . SER B 1 71 ? -19.656 9.461 -4.562 1 98 71 SER B O 1
ATOM 3524 N N . CYS B 1 72 ? -19.891 10.992 -2.951 1 98.44 72 CYS B N 1
ATOM 3525 C CA . CYS B 1 72 ? -19.016 10.336 -1.981 1 98.44 72 CYS B CA 1
ATOM 3526 C C . CYS B 1 72 ? -19.75 10.094 -0.668 1 98.44 72 CYS B C 1
ATOM 3528 O O . CYS B 1 72 ? -20.797 10.695 -0.411 1 98.44 72 CYS B O 1
ATOM 3530 N N . ASP B 1 73 ? -19.234 9.172 0.122 1 98.56 73 ASP B N 1
ATOM 3531 C CA . ASP B 1 73 ? -19.844 8.875 1.419 1 98.56 73 ASP B CA 1
ATOM 3532 C C . ASP B 1 73 ? -19.203 9.711 2.525 1 98.56 73 ASP B C 1
ATOM 3534 O O . ASP B 1 73 ? -19.844 10.016 3.531 1 98.56 73 ASP B O 1
ATOM 3538 N N . VAL B 1 74 ? -17.969 10.07 2.369 1 98.62 74 VAL B N 1
ATOM 3539 C CA . VAL B 1 74 ? -17.203 10.938 3.262 1 98.62 74 VAL B CA 1
ATOM 3540 C C . VAL B 1 74 ? -16.125 11.664 2.475 1 98.62 74 VAL B C 1
ATOM 3542 O O . VAL B 1 74 ? -15.609 11.141 1.483 1 98.62 74 VAL B O 1
ATOM 3545 N N . LEU B 1 75 ? -15.82 12.906 2.863 1 98.56 75 LEU B N 1
ATOM 3546 C CA . LEU B 1 75 ? -14.75 13.672 2.236 1 98.56 75 LEU B CA 1
ATOM 3547 C C . LEU B 1 75 ? -13.633 13.961 3.232 1 98.56 75 LEU B C 1
ATOM 3549 O O . LEU B 1 75 ? -13.883 14.086 4.434 1 98.56 75 LEU B O 1
ATOM 3553 N N . THR B 1 76 ? -12.477 14.008 2.758 1 98.38 76 THR B N 1
ATOM 3554 C CA . THR B 1 76 ? -11.336 14.539 3.498 1 98.38 76 THR B CA 1
ATOM 3555 C C . THR B 1 76 ? -10.516 15.477 2.621 1 98.38 76 THR B C 1
ATOM 3557 O O . THR B 1 76 ? -10.891 15.758 1.483 1 98.38 76 THR B O 1
ATOM 3560 N N . LEU B 1 77 ? -9.469 16.016 3.186 1 95.19 77 LEU B N 1
ATOM 3561 C CA . LEU B 1 77 ? -8.766 17.094 2.502 1 95.19 77 LEU B CA 1
ATOM 3562 C C . LEU B 1 77 ? -7.309 16.719 2.248 1 95.19 77 LEU B C 1
ATOM 3564 O O . LEU B 1 77 ? -6.664 16.109 3.105 1 95.19 77 LEU B O 1
ATOM 3568 N N . GLU B 1 78 ? -6.852 17.109 1.08 1 91.12 78 GLU B N 1
ATOM 3569 C CA . GLU B 1 78 ? -5.441 17 0.717 1 91.12 78 GLU B CA 1
ATOM 3570 C C . GLU B 1 78 ? -4.648 18.203 1.201 1 91.12 78 GLU B C 1
ATOM 3572 O O . GLU B 1 78 ? -3.455 18.109 1.482 1 91.12 78 GLU B O 1
ATOM 3577 N N . ASN B 1 79 ? -5.363 19.312 1.201 1 82.62 79 ASN B N 1
ATOM 3578 C CA . ASN B 1 79 ? -4.68 20.562 1.52 1 82.62 79 ASN B CA 1
ATOM 3579 C C . ASN B 1 79 ? -5.488 21.406 2.494 1 82.62 79 ASN B C 1
ATOM 3581 O O . ASN B 1 79 ? -6.605 21.047 2.861 1 82.62 79 ASN B O 1
ATOM 3585 N N . GLU B 1 80 ? -4.844 22.469 2.885 1 80.12 80 GLU B N 1
ATOM 3586 C CA . GLU B 1 80 ? -5.449 23.312 3.902 1 80.12 80 GLU B CA 1
ATOM 3587 C C . GLU B 1 80 ? -5.879 24.656 3.312 1 80.12 80 GLU B C 1
ATOM 3589 O O . GLU B 1 80 ? -6.02 25.641 4.039 1 80.12 80 GLU B O 1
ATOM 3594 N N . PHE B 1 81 ? -6.137 24.719 2.041 1 81.5 81 PHE B N 1
ATOM 3595 C CA . PHE B 1 81 ? -6.297 26.031 1.422 1 81.5 81 PHE B CA 1
ATOM 3596 C C . PHE B 1 81 ? -7.766 26.312 1.143 1 81.5 81 PHE B C 1
ATOM 3598 O O . PHE B 1 81 ? -8.117 27.422 0.709 1 81.5 81 PHE B O 1
ATOM 3605 N N . ILE B 1 82 ? -8.57 25.359 1.412 1 90.62 82 ILE B N 1
ATOM 3606 C CA . ILE B 1 82 ? -9.992 25.562 1.159 1 90.62 82 ILE B CA 1
ATOM 3607 C C . ILE B 1 82 ? -10.625 26.297 2.344 1 90.62 82 ILE B C 1
ATOM 3609 O O . ILE B 1 82 ? -10.406 25.922 3.498 1 90.62 82 ILE B O 1
ATOM 3613 N N . ASP B 1 83 ? -11.414 27.297 2.033 1 92.69 83 ASP B N 1
ATOM 3614 C CA . ASP B 1 83 ? -12.062 28.109 3.059 1 92.69 83 ASP B CA 1
ATOM 3615 C C . ASP B 1 83 ? -13.055 27.266 3.871 1 92.69 83 ASP B C 1
ATOM 3617 O O . ASP B 1 83 ? -13.883 26.562 3.305 1 92.69 83 ASP B O 1
ATOM 3621 N N . SER B 1 84 ? -12.977 27.422 5.188 1 94.56 84 SER B N 1
ATOM 3622 C CA . SER B 1 84 ? -13.828 26.625 6.07 1 94.56 84 SER B CA 1
ATOM 3623 C C . SER B 1 84 ? -15.305 26.953 5.84 1 94.56 84 SER B C 1
ATOM 3625 O O . SER B 1 84 ? -16.172 26.078 5.977 1 94.56 84 SER B O 1
ATOM 3627 N N . ASP B 1 85 ? -15.609 28.203 5.488 1 95.94 85 ASP B N 1
ATOM 3628 C CA . ASP B 1 85 ? -16.984 28.578 5.203 1 95.94 85 ASP B CA 1
ATOM 3629 C C . ASP B 1 85 ? -17.5 27.859 3.953 1 95.94 85 ASP B C 1
ATOM 3631 O O . ASP B 1 85 ? -18.656 27.438 3.908 1 95.94 85 ASP B O 1
ATOM 3635 N N . VAL B 1 86 ? -16.656 27.781 2.955 1 97.12 86 VAL B N 1
ATOM 3636 C CA . VAL B 1 86 ? -17 27.062 1.73 1 97.12 86 VAL B CA 1
ATOM 3637 C C . VAL B 1 86 ? -17.234 25.594 2.039 1 97.12 86 VAL B C 1
ATOM 3639 O O . VAL B 1 86 ? -18.219 25 1.565 1 97.12 86 VAL B O 1
ATOM 3642 N N . LEU B 1 87 ? -16.391 25.016 2.889 1 97.75 87 LEU B N 1
ATOM 3643 C CA . LEU B 1 87 ? -16.531 23.625 3.289 1 97.75 87 LEU B CA 1
ATOM 3644 C C . LEU B 1 87 ? -17.828 23.406 4.051 1 97.75 87 LEU B C 1
ATOM 3646 O O . LEU B 1 87 ? -18.531 22.406 3.824 1 97.75 87 LEU B O 1
ATOM 3650 N N . SER B 1 88 ? -18.125 24.328 4.934 1 98.25 88 SER B N 1
ATOM 3651 C CA . SER B 1 88 ? -19.344 24.234 5.73 1 98.25 88 SER B CA 1
ATOM 3652 C C . SER B 1 88 ? -20.594 24.266 4.848 1 98.25 88 SER B C 1
ATOM 3654 O O . SER B 1 88 ? -21.5 23.453 5.027 1 98.25 88 SER B O 1
ATOM 3656 N N . ARG B 1 89 ? -20.594 25.141 3.949 1 98.44 89 ARG B N 1
ATOM 3657 C CA . ARG B 1 89 ? -21.734 25.25 3.037 1 98.44 89 ARG B CA 1
ATOM 3658 C C . ARG B 1 89 ? -21.875 24 2.172 1 98.44 89 ARG B C 1
ATOM 3660 O O . ARG B 1 89 ? -22.984 23.531 1.939 1 98.44 89 ARG B O 1
ATOM 3667 N N . ALA B 1 90 ? -20.766 23.516 1.689 1 98.38 90 ALA B N 1
ATOM 3668 C CA . ALA B 1 90 ? -20.781 22.312 0.875 1 98.38 90 ALA B CA 1
ATOM 3669 C C . ALA B 1 90 ? -21.328 21.125 1.671 1 98.38 90 ALA B C 1
ATOM 3671 O O . ALA B 1 90 ? -22.109 20.328 1.155 1 98.38 90 ALA B O 1
ATOM 3672 N N . GLN B 1 91 ? -20.828 21.031 2.893 1 98.38 91 GLN B N 1
ATOM 3673 C CA . GLN B 1 91 ? -21.281 19.953 3.762 1 98.38 91 GLN B CA 1
ATOM 3674 C C . GLN B 1 91 ? -22.781 20.031 4.008 1 98.38 91 GLN B C 1
ATOM 3676 O O . GLN B 1 91 ? -23.5 19.031 3.941 1 98.38 91 GLN B O 1
ATOM 3681 N N . GLU B 1 92 ? -23.25 21.172 4.316 1 98.31 92 GLU B N 1
ATOM 3682 C CA . GLU B 1 92 ? -24.672 21.375 4.586 1 98.31 92 GLU B CA 1
ATOM 3683 C C . GLU B 1 92 ? -25.516 21.062 3.355 1 98.31 92 GLU B C 1
ATOM 3685 O O . GLU B 1 92 ? -26.547 20.391 3.459 1 98.31 92 GLU B O 1
ATOM 3690 N N . ALA B 1 93 ? -25.078 21.5 2.262 1 98.38 93 ALA B N 1
ATOM 3691 C CA . ALA B 1 93 ? -25.844 21.359 1.026 1 98.38 93 ALA B CA 1
ATOM 3692 C C . ALA B 1 93 ? -25.875 19.906 0.563 1 98.38 93 ALA B C 1
ATOM 3694 O O . ALA B 1 93 ? -26.859 19.453 -0.009 1 98.38 93 ALA B O 1
ATOM 3695 N N . SER B 1 94 ? -24.812 19.156 0.794 1 98.19 94 SER B N 1
ATOM 3696 C CA . SER B 1 94 ? -24.703 17.797 0.278 1 98.19 94 SER B CA 1
ATOM 3697 C C . SER B 1 94 ? -25.156 16.781 1.31 1 98.19 94 SER B C 1
ATOM 3699 O O . SER B 1 94 ? -25.547 15.664 0.955 1 98.19 94 SER B O 1
ATOM 3701 N N . GLY B 1 95 ? -25.016 17.125 2.568 1 97.94 95 GLY B N 1
ATOM 3702 C CA . GLY B 1 95 ? -25.25 16.156 3.639 1 97.94 95 GLY B CA 1
ATOM 3703 C C . GLY B 1 95 ? -24.094 15.195 3.83 1 97.94 95 GLY B C 1
ATOM 3704 O O . GLY B 1 95 ? -24.172 14.289 4.668 1 97.94 95 GLY B O 1
ATOM 3705 N N . THR B 1 96 ? -23 15.352 3.1 1 98.31 96 THR B N 1
ATOM 3706 C CA . THR B 1 96 ? -21.844 14.469 3.17 1 98.31 96 THR B CA 1
ATOM 3707 C C . THR B 1 96 ? -20.859 14.953 4.23 1 98.31 96 THR B C 1
ATOM 3709 O O . THR B 1 96 ? -20.438 16.109 4.203 1 98.31 96 THR B O 1
ATOM 3712 N N . PRO B 1 97 ? -20.5 14.109 5.164 1 98.19 97 PRO B N 1
ATOM 3713 C CA . PRO B 1 97 ? -19.531 14.539 6.176 1 98.19 97 PRO B CA 1
ATOM 3714 C C . PRO B 1 97 ? -18.172 14.852 5.586 1 98.19 97 PRO B C 1
ATOM 3716 O O . PRO B 1 97 ? -17.719 14.172 4.656 1 98.19 97 PRO B O 1
ATOM 3719 N N . ILE B 1 98 ? -17.531 15.859 6.152 1 98.31 98 ILE B N 1
ATOM 3720 C CA . ILE B 1 98 ? -16.172 16.25 5.809 1 98.31 98 ILE B CA 1
ATOM 3721 C C . ILE B 1 98 ? -15.281 16.188 7.051 1 98.31 98 ILE B C 1
ATOM 3723 O O . ILE B 1 98 ? -15.641 16.719 8.109 1 98.31 98 ILE B O 1
ATOM 3727 N N . TYR B 1 99 ? -14.102 15.5 6.941 1 98.19 99 TYR B N 1
ATOM 3728 C CA . TYR B 1 99 ? -13.156 15.43 8.055 1 98.19 99 TYR B CA 1
ATOM 3729 C C . TYR B 1 99 ? -11.742 15.766 7.59 1 98.19 99 TYR B C 1
ATOM 3731 O O . TYR B 1 99 ? -11.305 15.305 6.531 1 98.19 99 TYR B O 1
ATOM 3739 N N . PRO B 1 100 ? -11.016 16.5 8.43 1 96.94 100 PRO B N 1
ATOM 3740 C CA . PRO B 1 100 ? -11.508 17.172 9.641 1 96.94 100 PRO B CA 1
ATOM 3741 C C . PRO B 1 100 ? -12.695 18.094 9.359 1 96.94 100 PRO B C 1
ATOM 3743 O O . PRO B 1 100 ? -12.828 18.609 8.25 1 96.94 100 PRO B O 1
ATOM 3746 N N . SER B 1 101 ? -13.516 18.312 10.352 1 97.81 101 SER B N 1
ATOM 3747 C CA . SER B 1 101 ? -14.727 19.109 10.148 1 97.81 101 SER B CA 1
ATOM 3748 C C . SER B 1 101 ? -14.391 20.547 9.781 1 97.81 101 SER B C 1
ATOM 3750 O O . SER B 1 101 ? -13.32 21.047 10.141 1 97.81 101 SER B O 1
ATOM 3752 N N . PRO B 1 102 ? -15.344 21.172 9.062 1 97.19 102 PRO B N 1
ATOM 3753 C CA . PRO B 1 102 ? -15.141 22.609 8.789 1 97.19 102 PRO B CA 1
ATOM 3754 C C . PRO B 1 102 ? -14.906 23.422 10.055 1 97.19 102 PRO B C 1
ATOM 3756 O O . PRO B 1 102 ? -14.125 24.375 10.047 1 97.19 102 PRO B O 1
ATOM 3759 N N . GLN B 1 103 ? -15.484 23.031 11.133 1 96.81 103 GLN B N 1
ATOM 3760 C CA . GLN B 1 103 ? -15.281 23.719 12.406 1 96.81 103 GLN B CA 1
ATOM 3761 C C . GLN B 1 103 ? -13.844 23.547 12.906 1 96.81 103 GLN B C 1
ATOM 3763 O O . GLN B 1 103 ? -13.227 24.5 13.383 1 96.81 103 GLN B O 1
ATOM 3768 N N . THR B 1 104 ? -13.352 22.312 12.812 1 96.56 104 THR B N 1
ATOM 3769 C CA . THR B 1 104 ? -11.969 22.047 13.172 1 96.56 104 THR B CA 1
ATOM 3770 C C . THR B 1 104 ? -11.016 22.828 12.273 1 96.56 104 THR B C 1
ATOM 3772 O O . THR B 1 104 ? -10.055 23.438 12.758 1 96.56 104 THR B O 1
ATOM 3775 N N . PHE B 1 105 ? -11.344 22.828 11.039 1 94.31 105 PHE B N 1
ATOM 3776 C CA . PHE B 1 105 ? -10.523 23.516 10.055 1 94.31 105 PHE B CA 1
ATOM 3777 C C . PHE B 1 105 ? -10.469 25.016 10.344 1 94.31 105 PHE B C 1
ATOM 3779 O O . PHE B 1 105 ? -9.43 25.656 10.172 1 94.31 105 PHE B O 1
ATOM 3786 N N . ALA B 1 106 ? -11.539 25.578 10.766 1 94 106 ALA B N 1
ATOM 3787 C CA . ALA B 1 106 ? -11.648 27 11.047 1 94 106 ALA B CA 1
ATOM 3788 C C . ALA B 1 106 ? -10.695 27.422 12.164 1 94 106 ALA B C 1
ATOM 3790 O O . ALA B 1 106 ? -10.289 28.578 12.25 1 94 106 ALA B O 1
ATOM 3791 N N . LEU B 1 107 ? -10.297 26.469 12.938 1 94.44 107 LEU B N 1
ATOM 3792 C CA . LEU B 1 107 ? -9.422 26.75 14.07 1 94.44 107 LEU B CA 1
ATOM 3793 C C . LEU B 1 107 ? -7.957 26.766 13.633 1 94.44 107 LEU B C 1
ATOM 3795 O O . LEU B 1 107 ? -7.094 27.266 14.367 1 94.44 107 LEU B O 1
ATOM 3799 N N . ILE B 1 108 ? -7.668 26.281 12.445 1 91.44 108 ILE B N 1
ATOM 3800 C CA . ILE B 1 108 ? -6.262 26.062 12.109 1 91.44 108 ILE B CA 1
ATOM 3801 C C . ILE B 1 108 ? -5.938 26.766 10.789 1 91.44 108 ILE B C 1
ATOM 3803 O O . ILE B 1 108 ? -4.766 27 10.477 1 91.44 108 ILE B O 1
ATOM 3807 N N . GLU B 1 109 ? -6.949 27.109 9.945 1 87.75 109 GLU B N 1
ATOM 3808 C CA . GLU B 1 109 ? -6.715 27.656 8.617 1 87.75 109 GLU B CA 1
ATOM 3809 C C . GLU B 1 109 ? -6.109 29.047 8.703 1 87.75 109 GLU B C 1
ATOM 3811 O O . GLU B 1 109 ? -5.414 29.484 7.781 1 87.75 109 GLU B O 1
ATOM 3816 N N . ASN B 1 110 ? -6.395 29.781 9.766 1 89 110 ASN B N 1
ATOM 3817 C CA . ASN B 1 110 ? -5.848 31.094 10.07 1 89 110 ASN B CA 1
ATOM 3818 C C . ASN B 1 110 ? -4.758 31.016 11.141 1 89 110 ASN B C 1
ATOM 3820 O O . ASN B 1 110 ? -5.023 30.609 12.273 1 89 110 ASN B O 1
ATOM 3824 N N . LYS B 1 111 ? -3.6 31.484 10.758 1 91.19 111 LYS B N 1
ATOM 3825 C CA . LYS B 1 111 ? -2.441 31.312 11.625 1 91.19 111 LYS B CA 1
ATOM 3826 C C . LYS B 1 111 ? -2.643 32.031 12.969 1 91.19 111 LYS B C 1
ATOM 3828 O O . LYS B 1 111 ? -2.162 31.547 14 1 91.19 111 LYS B O 1
ATOM 3833 N N . LEU B 1 112 ? -3.283 33.156 12.891 1 92.5 112 LEU B N 1
ATOM 3834 C CA . LEU B 1 112 ? -3.568 33.875 14.133 1 92.5 112 LEU B CA 1
ATOM 3835 C C . LEU B 1 112 ? -4.512 33.062 15.016 1 92.5 112 LEU B C 1
ATOM 3837 O O . LEU B 1 112 ? -4.254 32.875 16.203 1 92.5 112 LEU B O 1
ATOM 3841 N N . ILE B 1 113 ? -5.547 32.594 14.461 1 93.81 113 ILE B N 1
ATOM 3842 C CA . ILE B 1 113 ? -6.539 31.812 15.188 1 93.81 113 ILE B CA 1
ATOM 3843 C C . ILE B 1 113 ? -5.902 30.516 15.688 1 93.81 113 ILE B C 1
ATOM 3845 O O . ILE B 1 113 ? -6.164 30.078 16.812 1 93.81 113 ILE B O 1
ATOM 3849 N N . GLU B 1 114 ? -5.094 29.922 14.891 1 95.12 114 GLU B N 1
ATOM 3850 C CA . GLU B 1 114 ? -4.391 28.703 15.266 1 95.12 114 GLU B CA 1
ATOM 3851 C C . GLU B 1 114 ? -3.553 28.906 16.516 1 95.12 114 GLU B C 1
ATOM 3853 O O . GLU B 1 114 ? -3.666 28.141 17.484 1 95.12 114 GLU B O 1
ATOM 3858 N N . LYS B 1 115 ? -2.729 29.953 16.516 1 95.5 115 LYS B N 1
ATOM 3859 C CA . LYS B 1 115 ? -1.87 30.234 17.672 1 95.5 115 LYS B CA 1
ATOM 3860 C C . LYS B 1 115 ? -2.697 30.516 18.922 1 95.5 115 LYS B C 1
ATOM 3862 O O . LYS B 1 115 ? -2.381 30.016 20 1 95.5 115 LYS B O 1
ATOM 3867 N N . MET B 1 116 ? -3.736 31.25 18.734 1 96.38 116 MET B N 1
ATOM 3868 C CA . MET B 1 116 ? -4.609 31.578 19.859 1 96.38 116 MET B CA 1
ATOM 3869 C C . MET B 1 116 ? -5.273 30.312 20.406 1 96.38 116 MET B C 1
ATOM 3871 O O . MET B 1 116 ? -5.383 30.141 21.625 1 96.38 116 MET B O 1
ATOM 3875 N N . THR B 1 117 ? -5.688 29.484 19.516 1 97.44 117 THR B N 1
ATOM 3876 C CA . THR B 1 117 ? -6.348 28.234 19.906 1 97.44 117 THR B CA 1
ATOM 3877 C C . THR B 1 117 ? -5.422 27.375 20.75 1 97.44 117 THR B C 1
ATOM 3879 O O . THR B 1 117 ? -5.82 26.875 21.812 1 97.44 117 THR B O 1
ATOM 3882 N N . PHE B 1 118 ? -4.211 27.203 20.344 1 98.12 118 PHE B N 1
ATOM 3883 C CA . PHE B 1 118 ? -3.273 26.344 21.062 1 98.12 118 PHE B CA 1
ATOM 3884 C C . PHE B 1 118 ? -2.828 27.016 22.359 1 98.12 118 PHE B C 1
ATOM 3886 O O . PHE B 1 118 ? -2.674 26.344 23.391 1 98.12 118 PHE B O 1
ATOM 3893 N N . GLU B 1 119 ? -2.672 28.328 22.344 1 97.56 119 GLU B N 1
ATOM 3894 C CA . GLU B 1 119 ? -2.34 29.047 23.562 1 97.56 119 GLU B CA 1
ATOM 3895 C C . GLU B 1 119 ? -3.436 28.875 24.609 1 97.56 119 GLU B C 1
ATOM 3897 O O . GLU B 1 119 ? -3.146 28.656 25.797 1 97.56 119 GLU B O 1
ATOM 3902 N N . GLN B 1 120 ? -4.605 29.047 24.172 1 97.44 120 GLN B N 1
ATOM 3903 C CA . GLN B 1 120 ? -5.742 28.906 25.078 1 97.44 120 GLN B CA 1
ATOM 3904 C C . GLN B 1 120 ? -5.805 27.5 25.672 1 97.44 120 GLN B C 1
ATOM 3906 O O . GLN B 1 120 ? -6.312 27.297 26.766 1 97.44 120 GLN B O 1
ATOM 3911 N N . ALA B 1 121 ? -5.293 26.578 24.969 1 98.06 121 ALA B N 1
ATOM 3912 C CA . ALA B 1 121 ? -5.27 25.188 25.438 1 98.06 121 ALA B CA 1
ATOM 3913 C C . ALA B 1 121 ? -4.074 24.938 26.359 1 98.06 121 ALA B C 1
ATOM 3915 O O . ALA B 1 121 ? -3.838 23.797 26.781 1 98.06 121 ALA B O 1
ATOM 3916 N N . GLY B 1 122 ? -3.262 25.938 26.609 1 98.19 122 GLY B N 1
ATOM 3917 C CA . GLY B 1 122 ? -2.125 25.812 27.5 1 98.19 122 GLY B CA 1
ATOM 3918 C C . GLY B 1 122 ? -0.863 25.344 26.812 1 98.19 122 GLY B C 1
ATOM 3919 O O . GLY B 1 122 ? 0.069 24.859 27.469 1 98.19 122 GLY B O 1
ATOM 3920 N N . ILE B 1 123 ? -0.827 25.422 25.547 1 98.62 123 ILE B N 1
ATOM 3921 C CA . ILE B 1 123 ? 0.325 24.969 24.766 1 98.62 123 ILE B CA 1
ATOM 3922 C C . ILE B 1 123 ? 1.208 26.172 24.422 1 98.62 123 ILE B C 1
ATOM 3924 O O . ILE B 1 123 ? 0.718 27.188 23.906 1 98.62 123 ILE B O 1
ATOM 3928 N N . ALA B 1 124 ? 2.465 26.078 24.734 1 98.19 124 ALA B N 1
ATOM 3929 C CA . ALA B 1 124 ? 3.404 27.141 24.375 1 98.19 124 ALA B CA 1
ATOM 3930 C C . ALA B 1 124 ? 3.58 27.219 22.859 1 98.19 124 ALA B C 1
ATOM 3932 O O . ALA B 1 124 ? 3.807 26.203 22.188 1 98.19 124 ALA B O 1
ATOM 3933 N N . VAL B 1 125 ? 3.441 28.391 22.328 1 97.62 125 VAL B N 1
ATOM 3934 C CA . VAL B 1 125 ? 3.633 28.641 20.906 1 97.62 125 VAL B CA 1
ATOM 3935 C C . VAL B 1 125 ? 4.727 29.688 20.703 1 97.62 125 VAL B C 1
ATOM 3937 O O . VAL B 1 125 ? 5.141 30.359 21.656 1 97.62 125 VAL B O 1
ATOM 3940 N N . THR B 1 126 ? 5.211 29.797 19.5 1 95.25 126 THR B N 1
ATOM 3941 C CA . THR B 1 126 ? 6.141 30.875 19.188 1 95.25 126 THR B CA 1
ATOM 3942 C C . THR B 1 126 ? 5.5 32.219 19.453 1 95.25 126 THR B C 1
ATOM 3944 O O . THR B 1 126 ? 4.336 32.469 19.094 1 95.25 126 THR B O 1
ATOM 3947 N N . PRO B 1 127 ? 6.246 33.125 19.984 1 95.44 127 PRO B N 1
ATOM 3948 C CA . PRO B 1 127 ? 5.664 34.438 20.234 1 95.44 127 PRO B CA 1
ATOM 3949 C C . PRO B 1 127 ? 5.172 35.125 18.953 1 95.44 127 PRO B C 1
ATOM 3951 O O . PRO B 1 127 ? 5.852 35.094 17.922 1 95.44 127 PRO B O 1
ATOM 3954 N N . TYR B 1 128 ? 4.023 35.719 19.078 1 96.12 128 TYR B N 1
ATOM 3955 C CA . TYR B 1 128 ? 3.396 36.312 17.891 1 96.12 128 TYR B CA 1
ATOM 3956 C C . TYR B 1 128 ? 2.549 37.5 18.266 1 96.12 128 TYR B C 1
ATOM 3958 O O . TYR B 1 128 ? 2.295 37.75 19.453 1 96.12 128 TYR B O 1
ATOM 3966 N N . ALA B 1 129 ? 2.207 38.344 17.188 1 95.75 129 ALA B N 1
ATOM 3967 C CA . ALA B 1 129 ? 1.266 39.438 17.359 1 95.75 129 ALA B CA 1
ATOM 3968 C C . ALA B 1 129 ? 0.597 39.781 16.031 1 95.75 129 ALA B C 1
ATOM 3970 O O . ALA B 1 129 ? 1.219 39.688 14.969 1 95.75 129 ALA B O 1
ATOM 3971 N N . LEU B 1 130 ? -0.661 40.125 16.156 1 95.38 130 LEU B N 1
ATOM 3972 C CA . LEU B 1 130 ? -1.308 40.781 15.016 1 95.38 130 LEU B CA 1
ATOM 3973 C C . LEU B 1 130 ? -0.712 42.156 14.758 1 95.38 130 LEU B C 1
ATOM 3975 O O . LEU B 1 130 ? -0.49 42.938 15.688 1 95.38 130 LEU B O 1
ATOM 3979 N N . VAL B 1 131 ? -0.412 42.375 13.523 1 95.81 131 VAL B N 1
ATOM 3980 C CA . VAL B 1 131 ? 0.15 43.688 13.133 1 95.81 131 VAL B CA 1
ATOM 3981 C C . VAL B 1 131 ? -0.866 44.469 12.297 1 95.81 131 VAL B C 1
ATOM 3983 O O . VAL B 1 131 ? -1.222 44.031 11.195 1 95.81 131 VAL B O 1
ATOM 3986 N N . GLU B 1 132 ? -1.254 45.5 12.789 1 93.06 132 GLU B N 1
ATOM 3987 C CA . GLU B 1 132 ? -2.27 46.281 12.086 1 93.06 132 GLU B CA 1
ATOM 3988 C C . GLU B 1 132 ? -1.67 47.531 11.477 1 93.06 132 GLU B C 1
ATOM 3990 O O . GLU B 1 132 ? -2.236 48.125 10.547 1 93.06 132 GLU B O 1
ATOM 3995 N N . ASP B 1 133 ? -0.596 48 12.102 1 92.06 133 ASP B N 1
ATOM 3996 C CA . ASP B 1 133 ? 0.043 49.219 11.617 1 92.06 133 ASP B CA 1
ATOM 3997 C C . ASP B 1 133 ? 1.525 49.25 11.984 1 92.06 133 ASP B C 1
ATOM 3999 O O . ASP B 1 133 ? 2.059 48.25 12.508 1 92.06 133 ASP B O 1
ATOM 4003 N N . GLU B 1 134 ? 2.121 50.312 11.594 1 93.19 134 GLU B N 1
ATOM 4004 C CA . GLU B 1 134 ? 3.559 50.438 11.805 1 93.19 134 GLU B CA 1
ATOM 4005 C C . GLU B 1 134 ? 3.908 50.406 13.289 1 93.19 134 GLU B C 1
ATOM 4007 O O . GLU B 1 134 ? 4.965 49.906 13.672 1 93.19 134 GLU B O 1
ATOM 4012 N N . GLU B 1 135 ? 3.076 51 14.094 1 95.88 135 GLU B N 1
ATOM 4013 C CA . GLU B 1 135 ? 3.346 51 15.531 1 95.88 135 GLU B CA 1
ATOM 4014 C C . GLU B 1 135 ? 3.422 49.594 16.094 1 95.88 135 GLU B C 1
ATOM 4016 O O . GLU B 1 135 ? 4.238 49.312 16.969 1 95.88 135 GLU B O 1
ATOM 4021 N N . ASP B 1 136 ? 2.6 48.781 15.602 1 96.69 136 ASP B N 1
ATOM 4022 C CA . ASP B 1 136 ? 2.639 47.375 16 1 96.69 136 ASP B CA 1
ATOM 4023 C C . ASP B 1 136 ? 3.959 46.719 15.609 1 96.69 136 ASP B C 1
ATOM 4025 O O . ASP B 1 136 ? 4.512 45.938 16.359 1 96.69 136 ASP B O 1
ATOM 4029 N N . LEU B 1 137 ? 4.426 47.031 14.422 1 96.5 137 LEU B N 1
ATOM 4030 C CA . LEU B 1 137 ? 5.699 46.5 13.945 1 96.5 137 LEU B CA 1
ATOM 4031 C C . LEU B 1 137 ? 6.84 46.938 14.859 1 96.5 137 LEU B C 1
ATOM 4033 O O . LEU B 1 137 ? 7.688 46.125 15.242 1 96.5 137 LEU B O 1
ATOM 4037 N N . LYS B 1 138 ? 6.777 48.219 15.141 1 96.31 138 LYS B N 1
ATOM 4038 C CA . LYS B 1 138 ? 7.809 48.812 16 1 96.31 138 LYS B CA 1
ATOM 4039 C C . LYS B 1 138 ? 7.797 48.156 17.375 1 96.31 138 LYS B C 1
ATOM 4041 O O . LYS B 1 138 ? 8.852 47.781 17.906 1 96.31 138 LYS B O 1
ATOM 4046 N N . SER B 1 139 ? 6.668 48.094 17.922 1 97.12 139 SER B N 1
ATOM 4047 C CA . SER B 1 139 ? 6.52 47.5 19.25 1 97.12 139 SER B CA 1
ATOM 4048 C C . SER B 1 139 ? 6.992 46.062 19.266 1 97.12 139 SER B C 1
ATOM 4050 O O . SER B 1 139 ? 7.672 45.625 20.203 1 97.12 139 SER B O 1
ATOM 4052 N N . PHE B 1 140 ? 6.566 45.281 18.297 1 97.06 140 PHE B N 1
ATOM 4053 C CA . PHE B 1 140 ? 6.961 43.875 18.219 1 97.06 140 PHE B CA 1
ATOM 4054 C C . PHE B 1 140 ? 8.477 43.75 18.125 1 97.06 140 PHE B C 1
ATOM 4056 O O . PHE B 1 140 ? 9.078 42.906 18.797 1 97.06 140 PHE B O 1
ATOM 4063 N N . GLY B 1 141 ? 9.086 44.531 17.266 1 96.19 141 GLY B N 1
ATOM 4064 C CA . GLY B 1 141 ? 10.531 44.531 17.125 1 96.19 141 GLY B CA 1
ATOM 4065 C C . GLY B 1 141 ? 11.25 44.875 18.422 1 96.19 141 GLY B C 1
ATOM 4066 O O . GLY B 1 141 ? 12.312 44.344 18.719 1 96.19 141 GLY B O 1
ATOM 4067 N N . THR B 1 142 ? 10.68 45.812 19.078 1 95.94 142 THR B N 1
ATOM 4068 C CA . THR B 1 142 ? 11.258 46.25 20.344 1 95.94 142 THR B CA 1
ATOM 4069 C C . THR B 1 142 ? 11.172 45.125 21.391 1 95.94 142 THR B C 1
ATOM 4071 O O . THR B 1 142 ? 12.133 44.875 22.109 1 95.94 142 THR B O 1
ATOM 4074 N N . ASP B 1 143 ? 10.102 44.5 21.453 1 96 143 ASP B N 1
ATOM 4075 C CA . ASP B 1 143 ? 9.828 43.469 22.484 1 96 143 ASP B CA 1
ATOM 4076 C C . ASP B 1 143 ? 10.57 42.188 22.188 1 96 143 ASP B C 1
ATOM 4078 O O . ASP B 1 143 ? 11 41.5 23.109 1 96 143 ASP B O 1
ATOM 4082 N N . HIS B 1 144 ? 10.688 41.781 20.953 1 95.69 144 HIS B N 1
ATOM 4083 C CA . HIS B 1 144 ? 11.172 40.438 20.609 1 95.69 144 HIS B CA 1
ATOM 4084 C C . HIS B 1 144 ? 12.469 40.5 19.812 1 95.69 144 HIS B C 1
ATOM 4086 O O . HIS B 1 144 ? 13.125 39.5 19.609 1 95.69 144 HIS B O 1
ATOM 4092 N N . GLY B 1 145 ? 12.75 41.688 19.391 1 94.06 145 GLY B N 1
ATOM 4093 C CA . GLY B 1 145 ? 13.977 41.875 18.625 1 94.06 145 GLY B CA 1
ATOM 4094 C C . GLY B 1 145 ? 13.805 41.562 17.156 1 94.06 145 GLY B C 1
ATOM 4095 O O . GLY B 1 145 ? 12.742 41.094 16.719 1 94.06 145 GLY B O 1
ATOM 4096 N N . TRP B 1 146 ? 14.867 41.906 16.375 1 94.88 146 TRP B N 1
ATOM 4097 C CA . TRP B 1 146 ? 15 41.594 14.961 1 94.88 146 TRP B CA 1
ATOM 4098 C C . TRP B 1 146 ? 16.062 40.5 14.758 1 94.88 146 TRP B C 1
ATOM 4100 O O . TRP B 1 146 ? 17.031 40.438 15.5 1 94.88 146 TRP B O 1
ATOM 4110 N N . PRO B 1 147 ? 16.016 39.594 13.82 1 94.81 147 PRO B N 1
ATOM 4111 C CA . PRO B 1 147 ? 14.945 39.562 12.828 1 94.81 147 PRO B CA 1
ATOM 4112 C C . PRO B 1 147 ? 13.648 38.969 13.391 1 94.81 147 PRO B C 1
ATOM 4114 O O . PRO B 1 147 ? 13.648 38.375 14.477 1 94.81 147 PRO B O 1
ATOM 4117 N N . CYS B 1 148 ? 12.562 39.219 12.727 1 95 148 CYS B N 1
ATOM 4118 C CA . CYS B 1 148 ? 11.281 38.562 12.977 1 95 148 CYS B CA 1
ATOM 4119 C C . CYS B 1 148 ? 10.617 38.156 11.672 1 95 148 CYS B C 1
ATOM 4121 O O . CYS B 1 148 ? 11.109 38.469 10.586 1 95 148 CYS B O 1
ATOM 4123 N N . LEU B 1 149 ? 9.602 37.344 11.781 1 92.88 149 LEU B N 1
ATOM 4124 C CA . LEU B 1 149 ? 8.883 36.844 10.609 1 92.88 149 LEU B CA 1
ATOM 4125 C C . LEU B 1 149 ? 7.52 37.531 10.492 1 92.88 149 LEU B C 1
ATOM 4127 O O . LEU B 1 149 ? 6.777 37.625 11.469 1 92.88 149 LEU B O 1
ATOM 4131 N N . LEU B 1 150 ? 7.27 38.062 9.305 1 93.5 150 LEU B N 1
ATOM 4132 C CA . LEU B 1 150 ? 5.922 38.531 8.984 1 93.5 150 LEU B CA 1
ATOM 4133 C C . LEU B 1 150 ? 5.219 37.562 8.055 1 93.5 150 LEU B C 1
ATOM 4135 O O . LEU B 1 150 ? 5.824 37.031 7.113 1 93.5 150 LEU B O 1
ATOM 4139 N N . LYS B 1 151 ? 4.004 37.219 8.477 1 91.5 151 LYS B N 1
ATOM 4140 C CA . LYS B 1 151 ? 3.229 36.25 7.707 1 91.5 151 LYS B CA 1
ATOM 4141 C C . LYS B 1 151 ? 1.797 36.719 7.496 1 91.5 151 LYS B C 1
ATOM 4143 O O . LYS B 1 151 ? 1.205 37.344 8.383 1 91.5 151 LYS B O 1
ATOM 4148 N N . SER B 1 152 ? 1.382 36.469 6.273 1 88.5 152 SER B N 1
ATOM 4149 C CA . SER B 1 152 ? -0.067 36.562 6.129 1 88.5 152 SER B CA 1
ATOM 4150 C C . SER B 1 152 ? -0.776 35.5 6.98 1 88.5 152 SER B C 1
ATOM 4152 O O . SER B 1 152 ? -0.317 34.375 7.082 1 88.5 152 SER B O 1
ATOM 4154 N N . SER B 1 153 ? -1.891 35.906 7.547 1 86.88 153 SER B N 1
ATOM 4155 C CA . SER B 1 153 ? -2.588 35 8.438 1 86.88 153 SER B CA 1
ATOM 4156 C C . SER B 1 153 ? -3.252 33.875 7.648 1 86.88 153 SER B C 1
ATOM 4158 O O . SER B 1 153 ? -3.566 32.812 8.211 1 86.88 153 SER B O 1
ATOM 4160 N N . LYS B 1 154 ? -3.551 34.062 6.352 1 81.06 154 LYS B N 1
ATOM 4161 C CA . LYS B 1 154 ? -4.141 33.031 5.484 1 81.06 154 LYS B CA 1
ATOM 4162 C C . LYS B 1 154 ? -3.363 32.906 4.176 1 81.06 154 LYS B C 1
ATOM 4164 O O . LYS B 1 154 ? -2.717 33.875 3.738 1 81.06 154 LYS B O 1
ATOM 4169 N N . GLY B 1 155 ? -3.492 31.75 3.625 1 66.31 155 GLY B N 1
ATOM 4170 C CA . GLY B 1 155 ? -3.041 31.562 2.256 1 66.31 155 GLY B CA 1
ATOM 4171 C C . GLY B 1 155 ? -1.54 31.359 2.146 1 66.31 155 GLY B C 1
ATOM 4172 O O . GLY B 1 155 ? -1.008 31.203 1.046 1 66.31 155 GLY B O 1
ATOM 4173 N N . GLY B 1 156 ? -0.851 31.484 3.248 1 61.34 156 GLY B N 1
ATOM 4174 C CA . GLY B 1 156 ? 0.587 31.281 3.17 1 61.34 156 GLY B CA 1
ATOM 4175 C C . GLY B 1 156 ? 0.979 29.812 3.158 1 61.34 156 GLY B C 1
ATOM 4176 O O . GLY B 1 156 ? 0.364 29 3.844 1 61.34 156 GLY B O 1
ATOM 4177 N N . TYR B 1 157 ? 1.728 29.469 2.08 1 56.66 157 TYR B N 1
ATOM 4178 C CA . TYR B 1 157 ? 2.287 28.125 2.043 1 56.66 157 TYR B CA 1
ATOM 4179 C C . TYR B 1 157 ? 3.721 28.156 1.525 1 56.66 157 TYR B C 1
ATOM 4181 O O . TYR B 1 157 ? 4.102 29.047 0.769 1 56.66 157 TYR B O 1
ATOM 4189 N N . ASP B 1 158 ? 4.555 27.125 1.957 1 49.91 158 ASP B N 1
ATOM 4190 C CA . ASP B 1 158 ? 5.906 26.859 1.471 1 49.91 158 ASP B CA 1
ATOM 4191 C C . ASP B 1 158 ? 6.691 28.141 1.266 1 49.91 158 ASP B C 1
ATOM 4193 O O . ASP B 1 158 ? 7.305 28.344 0.215 1 49.91 158 ASP B O 1
ATOM 4197 N N . GLY B 1 159 ? 6.516 29.094 2.207 1 54.59 159 GLY B N 1
ATOM 4198 C CA . GLY B 1 159 ? 7.309 30.312 2.109 1 54.59 159 GLY B CA 1
ATOM 4199 C C . GLY B 1 159 ? 6.543 31.469 1.497 1 54.59 159 GLY B C 1
ATOM 4200 O O . GLY B 1 159 ? 6.902 32.625 1.7 1 54.59 159 GLY B O 1
ATOM 4201 N N . PHE B 1 160 ? 5.543 30.984 0.74 1 61.16 160 PHE B N 1
ATOM 4202 C CA . PHE B 1 160 ? 4.699 32.031 0.201 1 61.16 160 PHE B CA 1
ATOM 4203 C C . PHE B 1 160 ? 3.873 32.688 1.305 1 61.16 160 PHE B C 1
ATOM 4205 O O . PHE B 1 160 ? 3.371 32 2.197 1 61.16 160 PHE B O 1
ATOM 4212 N N . GLY B 1 161 ? 4 33.938 1.381 1 71.5 161 GLY B N 1
ATOM 4213 C CA . GLY B 1 161 ? 3.227 34.719 2.346 1 71.5 161 GLY B CA 1
ATOM 4214 C C . GLY B 1 161 ? 3.971 34.969 3.643 1 71.5 161 GLY B C 1
ATOM 4215 O O . GLY B 1 161 ? 3.359 35.312 4.656 1 71.5 161 GLY B O 1
ATOM 4216 N N . ASN B 1 162 ? 5.215 34.531 3.631 1 82.69 162 ASN B N 1
ATOM 4217 C CA . ASN B 1 162 ? 6.031 34.812 4.809 1 82.69 162 ASN B CA 1
ATOM 4218 C C . ASN B 1 162 ? 7.328 35.5 4.438 1 82.69 162 ASN B C 1
ATOM 4220 O O . ASN B 1 162 ? 7.906 35.25 3.381 1 82.69 162 ASN B O 1
ATOM 4224 N N . GLU B 1 163 ? 7.758 36.469 5.23 1 88.38 163 GLU B N 1
ATOM 4225 C CA . GLU B 1 163 ? 9 37.188 5 1 88.38 163 GLU B CA 1
ATOM 4226 C C . GLU B 1 163 ? 9.758 37.406 6.305 1 88.38 163 GLU B C 1
ATOM 4228 O O . GLU B 1 163 ? 9.18 37.875 7.297 1 88.38 163 GLU B O 1
ATOM 4233 N N . THR B 1 164 ? 11.016 37.094 6.203 1 91.44 164 THR B N 1
ATOM 4234 C CA . THR B 1 164 ? 11.891 37.438 7.309 1 91.44 164 THR B CA 1
ATOM 4235 C C . THR B 1 164 ? 12.344 38.906 7.195 1 91.44 164 THR B C 1
ATOM 4237 O O . THR B 1 164 ? 12.828 39.312 6.145 1 91.44 164 THR B O 1
ATOM 4240 N N . VAL B 1 165 ? 12.164 39.625 8.266 1 95.06 165 VAL B N 1
ATOM 4241 C CA . VAL B 1 165 ? 12.492 41.062 8.258 1 95.06 165 VAL B CA 1
ATOM 4242 C C . VAL B 1 165 ? 13.516 41.344 9.352 1 95.06 165 VAL B C 1
ATOM 4244 O O . VAL B 1 165 ? 13.422 40.812 10.461 1 95.06 165 VAL B O 1
ATOM 4247 N N . ARG B 1 166 ? 14.578 42.25 9.07 1 94.31 166 ARG B N 1
ATOM 4248 C CA . ARG B 1 166 ? 15.734 42.406 9.945 1 94.31 166 ARG B CA 1
ATOM 4249 C C . ARG B 1 166 ? 15.68 43.75 10.656 1 94.31 166 ARG B C 1
ATOM 4251 O O . ARG B 1 166 ? 16.469 44 11.578 1 94.31 166 ARG B O 1
ATOM 4258 N N . ASP B 1 167 ? 14.664 44.562 10.164 1 96.38 167 ASP B N 1
ATOM 4259 C CA . ASP B 1 167 ? 14.469 45.844 10.797 1 96.38 167 ASP B CA 1
ATOM 4260 C C . ASP B 1 167 ? 13.102 46.438 10.453 1 96.38 167 ASP B C 1
ATOM 4262 O O . ASP B 1 167 ? 12.312 45.781 9.75 1 96.38 167 ASP B O 1
ATOM 4266 N N . LEU B 1 168 ? 12.898 47.625 11.062 1 96.38 168 LEU B N 1
ATOM 4267 C CA . LEU B 1 168 ? 11.586 48.25 10.914 1 96.38 168 LEU B CA 1
ATOM 4268 C C . LEU B 1 168 ? 11.32 48.594 9.453 1 96.38 168 LEU B C 1
ATOM 4270 O O . LEU B 1 168 ? 10.188 48.5 8.984 1 96.38 168 LEU B O 1
ATOM 4274 N N . GLU B 1 169 ? 12.281 49.031 8.766 1 96.81 169 GLU B N 1
ATOM 4275 C CA . GLU B 1 169 ? 12.133 49.406 7.363 1 96.81 169 GLU B CA 1
ATOM 4276 C C . GLU B 1 169 ? 11.727 48.219 6.504 1 96.81 169 GLU B C 1
ATOM 4278 O O . GLU B 1 169 ? 10.789 48.312 5.703 1 96.81 169 GLU B O 1
ATOM 4283 N N . GLU B 1 170 ? 12.414 47.094 6.746 1 96.75 170 GLU B N 1
ATOM 4284 C CA . GLU B 1 170 ? 12.055 45.875 6.035 1 96.75 170 GLU B CA 1
ATOM 4285 C C . GLU B 1 170 ? 10.656 45.406 6.418 1 96.75 170 GLU B C 1
ATOM 4287 O O . GLU B 1 170 ? 9.914 44.906 5.578 1 96.75 170 GLU B O 1
ATOM 4292 N N . ALA B 1 171 ? 10.367 45.594 7.648 1 96.44 171 ALA B N 1
ATOM 4293 C CA . ALA B 1 171 ? 9.07 45.156 8.148 1 96.44 171 ALA B CA 1
ATOM 4294 C C . ALA B 1 171 ? 7.938 45.938 7.496 1 96.44 171 ALA B C 1
ATOM 4296 O O . ALA B 1 171 ? 6.898 45.375 7.141 1 96.44 171 ALA B O 1
ATOM 4297 N N . ARG B 1 172 ? 8.172 47.188 7.363 1 95.38 172 ARG B N 1
ATOM 4298 C CA . ARG B 1 172 ? 7.18 48.062 6.723 1 95.38 172 ARG B CA 1
ATOM 4299 C C . ARG B 1 172 ? 6.938 47.625 5.277 1 95.38 172 ARG B C 1
ATOM 4301 O O . ARG B 1 172 ? 5.793 47.531 4.84 1 95.38 172 ARG B O 1
ATOM 4308 N N . ALA B 1 173 ? 7.969 47.406 4.633 1 95.81 173 ALA B N 1
ATOM 4309 C CA . ALA B 1 173 ? 7.875 47 3.234 1 95.81 173 ALA B CA 1
ATOM 4310 C C . ALA B 1 173 ? 7.18 45.656 3.104 1 95.81 173 ALA B C 1
ATOM 4312 O O . ALA B 1 173 ? 6.348 45.438 2.215 1 95.81 173 ALA B O 1
ATOM 4313 N N . ALA B 1 174 ? 7.574 44.75 3.967 1 95.06 174 ALA B N 1
ATOM 4314 C CA . ALA B 1 174 ? 6.98 43.406 3.953 1 95.06 174 ALA B CA 1
ATOM 4315 C C . ALA B 1 174 ? 5.492 43.469 4.289 1 95.06 174 ALA B C 1
ATOM 4317 O O . ALA B 1 174 ? 4.691 42.75 3.707 1 95.06 174 ALA B O 1
ATOM 4318 N N . PHE B 1 175 ? 5.188 44.281 5.23 1 94.5 175 PHE B N 1
ATOM 4319 C CA . PHE B 1 175 ? 3.793 44.469 5.621 1 94.5 175 PHE B CA 1
ATOM 4320 C C . PHE B 1 175 ? 2.945 44.875 4.426 1 94.5 175 PHE B C 1
ATOM 4322 O O . PHE B 1 175 ? 1.848 44.344 4.223 1 94.5 175 PHE B O 1
ATOM 4329 N N . ASP B 1 176 ? 3.496 45.781 3.688 1 92.94 176 ASP B N 1
ATOM 4330 C CA . ASP B 1 176 ? 2.812 46.25 2.486 1 92.94 176 ASP B CA 1
ATOM 4331 C C . ASP B 1 176 ? 2.707 45.125 1.44 1 92.94 176 ASP B C 1
ATOM 4333 O O . ASP B 1 176 ? 1.636 44.906 0.877 1 92.94 176 ASP B O 1
ATOM 4337 N N . ARG B 1 177 ? 3.732 44.406 1.232 1 91.88 177 ARG B N 1
ATOM 4338 C CA . ARG B 1 177 ? 3.789 43.375 0.206 1 91.88 177 ARG B CA 1
ATOM 4339 C C . ARG B 1 177 ? 2.861 42.219 0.546 1 91.88 177 ARG B C 1
ATOM 4341 O O . ARG B 1 177 ? 2.291 41.594 -0.349 1 91.88 177 ARG B O 1
ATOM 4348 N N . LEU B 1 178 ? 2.738 42.031 1.789 1 91.31 178 LEU B N 1
ATOM 4349 C CA . LEU B 1 178 ? 1.921 40.906 2.236 1 91.31 178 LEU B CA 1
ATOM 4350 C C . LEU B 1 178 ? 0.446 41.281 2.283 1 91.31 178 LEU B C 1
ATOM 4352 O O . LEU B 1 178 ? -0.409 40.438 2.59 1 91.31 178 LEU B O 1
ATOM 4356 N N . GLY B 1 179 ? 0.214 42.562 2.033 1 88.31 179 GLY B N 1
ATOM 4357 C CA . GLY B 1 179 ? -1.162 43 1.896 1 88.31 179 GLY B CA 1
ATOM 4358 C C . GLY B 1 179 ? -1.719 43.625 3.166 1 88.31 179 GLY B C 1
ATOM 4359 O O . GLY B 1 179 ? -2.936 43.75 3.32 1 88.31 179 GLY B O 1
ATOM 4360 N N . GLY B 1 180 ? -0.903 43.938 4.031 1 88.75 180 GLY B N 1
ATOM 4361 C CA . GLY B 1 180 ? -1.367 44.531 5.27 1 88.75 180 GLY B CA 1
ATOM 4362 C C . GLY B 1 180 ? -2.168 45.812 5.055 1 88.75 180 GLY B C 1
ATOM 4363 O O . GLY B 1 180 ? -3.205 46 5.688 1 88.75 180 GLY B O 1
ATOM 4364 N N . ASN B 1 181 ? -1.769 46.531 4.121 1 89.44 181 ASN B N 1
ATOM 4365 C CA . ASN B 1 181 ? -2.451 47.781 3.832 1 89.44 181 ASN B CA 1
ATOM 4366 C C . ASN B 1 181 ? -3.74 47.562 3.049 1 89.44 181 ASN B C 1
ATOM 4368 O O . ASN B 1 181 ? -4.57 48.469 2.932 1 89.44 181 ASN B O 1
ATOM 4372 N N . GLU B 1 182 ? -3.84 46.406 2.561 1 88.25 182 GLU B N 1
ATOM 4373 C CA . GLU B 1 182 ? -5.035 46.062 1.795 1 88.25 182 GLU B CA 1
ATOM 4374 C C . GLU B 1 182 ? -6.047 45.312 2.654 1 88.25 182 GLU B C 1
ATOM 4376 O O . GLU B 1 182 ? -7.027 44.75 2.137 1 88.25 182 GLU B O 1
ATOM 4381 N N . GLY B 1 183 ? -5.742 45.281 3.879 1 83.38 183 GLY B N 1
ATOM 4382 C CA . GLY B 1 183 ? -6.727 44.719 4.797 1 83.38 183 GLY B CA 1
ATOM 4383 C C . GLY B 1 183 ? -6.453 43.281 5.172 1 83.38 183 GLY B C 1
ATOM 4384 O O . GLY B 1 183 ? -7.211 42.688 5.93 1 83.38 183 GLY B O 1
ATOM 4385 N N . ARG B 1 184 ? -5.391 42.719 4.766 1 87.25 184 ARG B N 1
ATOM 4386 C CA . ARG B 1 184 ? -5.047 41.375 5.164 1 87.25 184 ARG B CA 1
ATOM 4387 C C . ARG B 1 184 ? -4.469 41.344 6.574 1 87.25 184 ARG B C 1
ATOM 4389 O O . ARG B 1 184 ? -3.703 42.219 6.953 1 87.25 184 ARG B O 1
ATOM 4396 N N . ASP B 1 185 ? -4.883 40.406 7.277 1 90.56 185 ASP B N 1
ATOM 4397 C CA . ASP B 1 185 ? -4.301 40.219 8.602 1 90.56 185 ASP B CA 1
ATOM 4398 C C . ASP B 1 185 ? -2.863 39.719 8.508 1 90.56 185 ASP B C 1
ATOM 4400 O O . ASP B 1 185 ? -2.605 38.656 7.914 1 90.56 185 ASP B O 1
ATOM 4404 N N . ILE B 1 186 ? -1.978 40.5 9.062 1 93.5 186 ILE B N 1
ATOM 4405 C CA . ILE B 1 186 ? -0.564 40.125 9.078 1 93.5 186 ILE B CA 1
ATOM 4406 C C . ILE B 1 186 ? -0.134 39.812 10.508 1 93.5 186 ILE B C 1
ATOM 4408 O O . ILE B 1 186 ? -0.504 40.531 11.445 1 93.5 186 ILE B O 1
ATOM 4412 N N . ILE B 1 187 ? 0.581 38.781 10.617 1 94.94 187 ILE B N 1
ATOM 4413 C CA . ILE B 1 187 ? 1.09 38.375 11.922 1 94.94 187 ILE B CA 1
ATOM 4414 C C . ILE B 1 187 ? 2.611 38.5 11.945 1 94.94 187 ILE B C 1
ATOM 4416 O O . ILE B 1 187 ? 3.281 38.188 10.961 1 94.94 187 ILE B O 1
ATOM 4420 N N . ALA B 1 188 ? 3.096 39.062 13.031 1 95.38 188 ALA B N 1
ATOM 4421 C CA . ALA B 1 188 ? 4.527 39 13.305 1 95.38 188 ALA B CA 1
ATOM 4422 C C . ALA B 1 188 ? 4.859 37.875 14.258 1 95.38 188 ALA B C 1
ATOM 4424 O O . ALA B 1 188 ? 4.129 37.625 15.219 1 95.38 188 ALA B O 1
ATOM 4425 N N . GLU B 1 189 ? 5.891 37.156 13.93 1 94.94 189 GLU B N 1
ATOM 4426 C CA . GLU B 1 189 ? 6.398 36.062 14.781 1 94.94 189 GLU B CA 1
ATOM 4427 C C . GLU B 1 189 ? 7.867 36.312 15.133 1 94.94 189 GLU B C 1
ATOM 4429 O O . GLU B 1 189 ? 8.656 36.719 14.273 1 94.94 189 GLU B O 1
ATOM 4434 N N . ALA B 1 190 ? 8.156 36.094 16.375 1 94.88 190 ALA B N 1
ATOM 4435 C CA . ALA B 1 190 ? 9.547 36.219 16.797 1 94.88 190 ALA B CA 1
ATOM 4436 C C . ALA B 1 190 ? 10.414 35.125 16.188 1 94.88 190 ALA B C 1
ATOM 4438 O O . ALA B 1 190 ? 9.969 34 16.031 1 94.88 190 ALA B O 1
ATOM 4439 N N . PHE B 1 191 ? 11.555 35.562 15.867 1 92.19 191 PHE B N 1
ATOM 4440 C CA . PHE B 1 191 ? 12.539 34.531 15.492 1 92.19 191 PHE B CA 1
ATOM 4441 C C . PHE B 1 191 ? 13.023 33.781 16.719 1 92.19 191 PHE B C 1
ATOM 4443 O O . PHE B 1 191 ? 13.578 34.375 17.641 1 92.19 191 PHE B O 1
ATOM 4450 N N . VAL B 1 192 ? 12.875 32.5 16.734 1 91.44 192 VAL B N 1
ATOM 4451 C CA . VAL B 1 192 ? 13.219 31.672 17.891 1 91.44 192 VAL B CA 1
ATOM 4452 C C . VAL B 1 192 ? 14.484 30.875 17.594 1 91.44 192 VAL B C 1
ATOM 4454 O O . VAL B 1 192 ? 14.5 30.047 16.672 1 91.44 192 VAL B O 1
ATOM 4457 N N . PRO B 1 193 ? 15.547 31.188 18.312 1 92.31 193 PRO B N 1
ATOM 4458 C CA . PRO B 1 193 ? 16.672 30.25 18.219 1 92.31 193 PRO B CA 1
ATOM 4459 C C . PRO B 1 193 ? 16.312 28.844 18.703 1 92.31 193 PRO B C 1
ATOM 4461 O O . PRO B 1 193 ? 15.703 28.688 19.75 1 92.31 193 PRO B O 1
ATOM 4464 N N . PHE B 1 194 ? 16.594 27.844 17.891 1 94.69 194 PHE B N 1
ATOM 4465 C CA . PHE B 1 194 ? 16.266 26.469 18.266 1 94.69 194 PHE B CA 1
ATOM 4466 C C . PHE B 1 194 ? 17.422 25.531 17.938 1 94.69 194 PHE B C 1
ATOM 4468 O O . PHE B 1 194 ? 18.297 25.875 17.141 1 94.69 194 PHE B O 1
ATOM 4475 N N . THR B 1 195 ? 17.438 24.375 18.562 1 96.31 195 THR B N 1
ATOM 4476 C CA . THR B 1 195 ? 18.453 23.359 18.312 1 96.31 195 THR B CA 1
ATOM 4477 C C . THR B 1 195 ? 17.922 22.297 17.344 1 96.31 195 THR B C 1
ATOM 4479 O O . THR B 1 195 ? 18.672 21.781 16.531 1 96.31 195 THR B O 1
ATOM 4482 N N . HIS B 1 196 ? 16.594 22 17.5 1 96.75 196 HIS B N 1
ATOM 4483 C CA . HIS B 1 196 ? 15.969 20.984 16.641 1 96.75 196 HIS B CA 1
ATOM 4484 C C . HIS B 1 196 ? 14.586 21.453 16.188 1 96.75 196 HIS B C 1
ATOM 4486 O O . HIS B 1 196 ? 13.898 22.188 16.906 1 96.75 196 HIS B O 1
ATOM 4492 N N . GLU B 1 197 ? 14.266 21.078 15.031 1 97.12 197 GLU B N 1
ATOM 4493 C CA . GLU B 1 197 ? 12.875 21.078 14.594 1 97.12 197 GLU B CA 1
ATOM 4494 C C . GLU B 1 197 ? 12.258 19.672 14.695 1 97.12 197 GLU B C 1
ATOM 4496 O O . GLU B 1 197 ? 12.82 18.719 14.172 1 97.12 197 GLU B O 1
ATOM 4501 N N . LEU B 1 198 ? 11.203 19.594 15.422 1 98.56 198 LEU B N 1
ATOM 4502 C CA . LEU B 1 198 ? 10.57 18.297 15.68 1 98.56 198 LEU B CA 1
ATOM 4503 C C . LEU B 1 198 ? 9.164 18.25 15.094 1 98.56 198 LEU B C 1
ATOM 4505 O O . LEU B 1 198 ? 8.562 19.297 14.82 1 98.56 198 LEU B O 1
ATOM 4509 N N . ALA B 1 199 ? 8.68 17.094 14.867 1 98.62 199 ALA B N 1
ATOM 4510 C CA . ALA B 1 199 ? 7.32 16.891 14.383 1 98.62 199 ALA B CA 1
ATOM 4511 C C . ALA B 1 199 ? 6.695 15.641 15 1 98.62 199 ALA B C 1
ATOM 4513 O O . ALA B 1 199 ? 7.398 14.664 15.281 1 98.62 199 ALA B O 1
ATOM 4514 N N . VAL B 1 200 ? 5.457 15.688 15.266 1 98.88 200 VAL B N 1
ATOM 4515 C CA . VAL B 1 200 ? 4.668 14.57 15.766 1 98.88 200 VAL B CA 1
ATOM 4516 C C . VAL B 1 200 ? 3.328 14.508 15.039 1 98.88 200 VAL B C 1
ATOM 4518 O O . VAL B 1 200 ? 2.645 15.531 14.898 1 98.88 200 VAL B O 1
ATOM 4521 N N . GLN B 1 201 ? 2.986 13.344 14.547 1 98.88 201 GLN B N 1
ATOM 4522 C CA . GLN B 1 201 ? 1.667 13.117 13.969 1 98.88 201 GLN B CA 1
ATOM 4523 C C . GLN B 1 201 ? 0.711 12.508 14.992 1 98.88 201 GLN B C 1
ATOM 4525 O O . GLN B 1 201 ? 1.118 11.695 15.82 1 98.88 201 GLN B O 1
ATOM 4530 N N . VAL B 1 202 ? -0.534 12.883 14.898 1 98.94 202 VAL B N 1
ATOM 4531 C CA . VAL B 1 202 ? -1.586 12.336 15.75 1 98.94 202 VAL B CA 1
ATOM 4532 C C . VAL B 1 202 ? -2.795 11.953 14.898 1 98.94 202 VAL B C 1
ATOM 4534 O O . VAL B 1 202 ? -3.299 12.773 14.125 1 98.94 202 VAL B O 1
ATOM 4537 N N . ALA B 1 203 ? -3.197 10.758 15.016 1 98.88 203 ALA B N 1
ATOM 4538 C CA . ALA B 1 203 ? -4.492 10.344 14.477 1 98.88 203 ALA B CA 1
ATOM 4539 C C . ALA B 1 203 ? -5.551 10.289 15.57 1 98.88 203 ALA B C 1
ATOM 4541 O O . ALA B 1 203 ? -5.273 9.852 16.688 1 98.88 203 ALA B O 1
ATOM 4542 N N . ARG B 1 204 ? -6.738 10.734 15.234 1 98.81 204 ARG B N 1
ATOM 4543 C CA . ARG B 1 204 ? -7.781 10.781 16.266 1 98.81 204 ARG B CA 1
ATOM 4544 C C . ARG B 1 204 ? -9.164 10.641 15.641 1 98.81 204 ARG B C 1
ATOM 4546 O O . ARG B 1 204 ? -9.414 11.156 14.547 1 98.81 204 ARG B O 1
ATOM 4553 N N . ASN B 1 205 ? -9.992 9.938 16.25 1 98.25 205 ASN B N 1
ATOM 4554 C CA . ASN B 1 205 ? -11.43 9.891 16 1 98.25 205 ASN B CA 1
ATOM 4555 C C . ASN B 1 205 ? -12.203 9.5 17.25 1 98.25 205 ASN B C 1
ATOM 4557 O O . ASN B 1 205 ? -11.703 9.633 18.375 1 98.25 205 ASN B O 1
ATOM 4561 N N . GLU B 1 206 ? -13.477 9.094 17.125 1 97.06 206 GLU B N 1
ATOM 4562 C CA . GLU B 1 206 ? -14.344 8.797 18.266 1 97.06 206 GLU B CA 1
ATOM 4563 C C . GLU B 1 206 ? -13.859 7.562 19.016 1 97.06 206 GLU B C 1
ATOM 4565 O O . GLU B 1 206 ? -14.266 7.324 20.156 1 97.06 206 GLU B O 1
ATOM 4570 N N . THR B 1 207 ? -12.953 6.773 18.359 1 96 207 THR B N 1
ATOM 4571 C CA . THR B 1 207 ? -12.492 5.547 19 1 96 207 THR B CA 1
ATOM 4572 C C . THR B 1 207 ? -11.258 5.812 19.859 1 96 207 THR B C 1
ATOM 4574 O O . THR B 1 207 ? -10.867 4.973 20.672 1 96 207 THR B O 1
ATOM 4577 N N . GLY B 1 208 ? -10.609 6.918 19.688 1 97.12 208 GLY B N 1
ATOM 4578 C CA . GLY B 1 208 ? -9.422 7.27 20.453 1 97.12 208 GLY B CA 1
ATOM 4579 C C . GLY B 1 208 ? -8.398 8.039 19.641 1 97.12 208 GLY B C 1
ATOM 4580 O O . GLY B 1 208 ? -8.75 8.758 18.703 1 97.12 208 GLY B O 1
ATOM 4581 N N . HIS B 1 209 ? -7.172 8.094 20.172 1 98.44 209 HIS B N 1
ATOM 4582 C CA . HIS B 1 209 ? -6.094 8.727 19.422 1 98.44 209 HIS B CA 1
ATOM 4583 C C . HIS B 1 209 ? -4.824 7.879 19.453 1 98.44 209 HIS B C 1
ATOM 4585 O O . HIS B 1 209 ? -4.66 7.035 20.344 1 98.44 209 HIS B O 1
ATOM 4591 N N . VAL B 1 210 ? -4.062 7.984 18.469 1 98.69 210 VAL B N 1
ATOM 4592 C CA . VAL B 1 210 ? -2.746 7.367 18.312 1 98.69 210 VAL B CA 1
ATOM 4593 C C . VAL B 1 210 ? -1.702 8.445 18.031 1 98.69 210 VAL B C 1
ATOM 4595 O O . VAL B 1 210 ? -1.926 9.328 17.203 1 98.69 210 VAL B O 1
ATOM 4598 N N . VAL B 1 211 ? -0.609 8.422 18.797 1 98.94 211 VAL B N 1
ATOM 4599 C CA . VAL B 1 211 ? 0.459 9.406 18.641 1 98.94 211 VAL B CA 1
ATOM 4600 C C . VAL B 1 211 ? 1.706 8.727 18.078 1 98.94 211 VAL B C 1
ATOM 4602 O O . VAL B 1 211 ? 2.17 7.719 18.609 1 98.94 211 VAL B O 1
ATOM 4605 N N . TYR B 1 212 ? 2.217 9.203 17.047 1 98.94 212 TYR B N 1
ATOM 4606 C CA . TYR B 1 212 ? 3.402 8.648 16.391 1 98.94 212 TYR B CA 1
ATOM 4607 C C . TYR B 1 212 ? 4.672 9.109 17.109 1 98.94 212 TYR B C 1
ATOM 4609 O O . TYR B 1 212 ? 4.637 10.039 17.906 1 98.94 212 TYR B O 1
ATOM 4617 N N . PRO B 1 213 ? 5.812 8.484 16.828 1 98.81 213 PRO B N 1
ATOM 4618 C CA . PRO B 1 213 ? 7.086 8.906 17.422 1 98.81 213 PRO B CA 1
ATOM 4619 C C . PRO B 1 213 ? 7.453 10.344 17.047 1 98.81 213 PRO B C 1
ATOM 4621 O O . PRO B 1 213 ? 7.113 10.812 15.969 1 98.81 213 PRO B O 1
ATOM 4624 N N . CYS B 1 214 ? 8.094 10.977 17.969 1 98.88 214 CYS B N 1
ATOM 4625 C CA . CYS B 1 214 ? 8.672 12.289 17.688 1 98.88 214 CYS B CA 1
ATOM 4626 C C . CYS B 1 214 ? 9.852 12.164 16.734 1 98.88 214 CYS B C 1
ATOM 4628 O O . CYS B 1 214 ? 10.773 11.383 16.953 1 98.88 214 CYS B O 1
ATOM 4630 N N . CYS B 1 215 ? 9.805 12.883 15.664 1 98.69 215 CYS B N 1
ATOM 4631 C CA . CYS B 1 215 ? 10.891 12.844 14.695 1 98.69 215 CYS B CA 1
ATOM 4632 C C . CYS B 1 215 ? 11.562 14.211 14.57 1 98.69 215 CYS B C 1
ATOM 4634 O O . CYS B 1 215 ? 11.016 15.211 15.031 1 98.69 215 CYS B O 1
ATOM 4636 N N . GLU B 1 216 ? 12.742 14.219 14.062 1 98.69 216 GLU B N 1
ATOM 4637 C CA . GLU B 1 216 ? 13.453 15.438 13.703 1 98.69 216 GLU B CA 1
ATOM 4638 C C . GLU B 1 216 ? 13.398 15.695 12.203 1 98.69 216 GLU B C 1
ATOM 4640 O O . GLU B 1 216 ? 13.648 14.789 11.398 1 98.69 216 GLU B O 1
ATOM 4645 N N . THR B 1 217 ? 13.047 16.875 11.836 1 97.5 217 THR B N 1
ATOM 4646 C CA . THR B 1 217 ? 13.141 17.297 10.438 1 97.5 217 THR B CA 1
ATOM 4647 C C . THR B 1 217 ? 14.461 18 10.172 1 97.5 217 THR B C 1
ATOM 4649 O O . THR B 1 217 ? 14.789 18.984 10.828 1 97.5 217 THR B O 1
ATOM 4652 N N . VAL B 1 218 ? 15.164 17.469 9.258 1 95.94 218 VAL B N 1
ATOM 4653 C CA . VAL B 1 218 ? 16.453 18.047 8.891 1 95.94 218 VAL B CA 1
ATOM 4654 C C . VAL B 1 218 ? 16.266 19.094 7.793 1 95.94 218 VAL B C 1
ATOM 4656 O O . VAL B 1 218 ? 15.781 18.766 6.707 1 95.94 218 VAL B O 1
ATOM 4659 N N . GLN B 1 219 ? 16.719 20.266 8.125 1 90.44 219 GLN B N 1
ATOM 4660 C CA . GLN B 1 219 ? 16.547 21.391 7.199 1 90.44 219 GLN B CA 1
ATOM 4661 C C . GLN B 1 219 ? 17.875 21.797 6.578 1 90.44 219 GLN B C 1
ATOM 4663 O O . GLN B 1 219 ? 18.891 21.906 7.273 1 90.44 219 GLN B O 1
ATOM 4668 N N . GLU B 1 220 ? 17.844 21.875 5.316 1 86.31 220 GLU B N 1
ATOM 4669 C CA . GLU B 1 220 ? 18.938 22.469 4.559 1 86.31 220 GLU B CA 1
ATOM 4670 C C . GLU B 1 220 ? 18.438 23.594 3.66 1 86.31 220 GLU B C 1
ATOM 4672 O O . GLU B 1 220 ? 17.641 23.359 2.754 1 86.31 220 GLU B O 1
ATOM 4677 N N . ASN B 1 221 ? 18.828 24.828 3.893 1 80.19 221 ASN B N 1
ATOM 4678 C CA . ASN B 1 221 ? 18.359 26 3.158 1 80.19 221 ASN B CA 1
ATOM 4679 C C . ASN B 1 221 ? 16.844 26.141 3.23 1 80.19 221 ASN B C 1
ATOM 4681 O O . ASN B 1 221 ? 16.188 26.328 2.207 1 80.19 221 ASN B O 1
ATOM 4685 N N . HIS B 1 222 ? 16.281 25.828 4.367 1 74.25 222 HIS B N 1
ATOM 4686 C CA . HIS B 1 222 ? 14.875 26 4.699 1 74.25 222 HIS B CA 1
ATOM 4687 C C . HIS B 1 222 ? 14.008 24.969 3.984 1 74.25 222 HIS B C 1
ATOM 4689 O O . HIS B 1 222 ? 12.805 25.172 3.812 1 74.25 222 HIS B O 1
ATOM 4695 N N . ILE B 1 223 ? 14.727 23.938 3.545 1 80.06 223 ILE B N 1
ATOM 4696 C CA . ILE B 1 223 ? 14.016 22.828 2.934 1 80.06 223 ILE B CA 1
ATOM 4697 C C . ILE B 1 223 ? 14.188 21.562 3.785 1 80.06 223 ILE B C 1
ATOM 4699 O O . ILE B 1 223 ? 15.305 21.234 4.195 1 80.06 223 ILE B O 1
ATOM 4703 N N . CYS B 1 224 ? 13.109 20.938 4.094 1 89.06 224 CYS B N 1
ATOM 4704 C CA . CYS B 1 224 ? 13.203 19.672 4.801 1 89.06 224 CYS B CA 1
ATOM 4705 C C . CYS B 1 224 ? 13.758 18.578 3.891 1 89.06 224 CYS B C 1
ATOM 4707 O O . CYS B 1 224 ? 13.047 18.078 3.014 1 89.06 224 CYS B O 1
ATOM 4709 N N . VAL B 1 225 ? 14.945 18.141 4.098 1 93.56 225 VAL B N 1
ATOM 4710 C CA . VAL B 1 225 ? 15.602 17.219 3.174 1 93.56 225 VAL B CA 1
ATOM 4711 C C . VAL B 1 225 ? 15.523 15.797 3.721 1 93.56 225 VAL B C 1
ATOM 4713 O O . VAL B 1 225 ? 15.703 14.828 2.977 1 93.56 225 VAL B O 1
ATOM 4716 N N . ALA B 1 226 ? 15.305 15.758 5.023 1 97.69 226 ALA B N 1
ATOM 4717 C CA . ALA B 1 226 ? 15.305 14.422 5.621 1 97.69 226 ALA B CA 1
ATOM 4718 C C . ALA B 1 226 ? 14.555 14.414 6.945 1 97.69 226 ALA B C 1
ATOM 4720 O O . ALA B 1 226 ? 14.164 15.469 7.453 1 97.69 226 ALA B O 1
ATOM 4721 N N . LEU B 1 227 ? 14.359 13.25 7.395 1 98.38 227 LEU B N 1
ATOM 4722 C CA . LEU B 1 227 ? 13.734 13 8.688 1 98.38 227 LEU B CA 1
ATOM 4723 C C . LEU B 1 227 ? 14.438 11.867 9.43 1 98.38 227 LEU B C 1
ATOM 4725 O O . LEU B 1 227 ? 14.828 10.867 8.812 1 98.38 227 LEU B O 1
ATOM 4729 N N . LYS B 1 228 ? 14.617 12.023 10.734 1 98.62 228 LYS B N 1
ATOM 4730 C CA . LYS B 1 228 ? 15.164 11.008 11.625 1 98.62 228 LYS B CA 1
ATOM 4731 C C . LYS B 1 228 ? 14.172 10.648 12.734 1 98.62 228 LYS B C 1
ATOM 4733 O O . LYS B 1 228 ? 13.609 11.539 13.375 1 98.62 228 LYS B O 1
ATOM 4738 N N . THR B 1 229 ? 13.938 9.469 12.922 1 98.56 229 THR B N 1
ATOM 4739 C CA . THR B 1 229 ? 13.062 9.023 14 1 98.56 229 THR B CA 1
ATOM 4740 C C . THR B 1 229 ? 13.602 7.75 14.648 1 98.56 229 THR B C 1
ATOM 4742 O O . THR B 1 229 ? 14.062 6.84 13.953 1 98.56 229 THR B O 1
ATOM 4745 N N . PRO B 1 230 ? 13.57 7.68 15.992 1 98.38 230 PRO B N 1
ATOM 4746 C CA . PRO B 1 230 ? 13.172 8.742 16.922 1 98.38 230 PRO B CA 1
ATOM 4747 C C . PRO B 1 230 ? 14.109 9.945 16.875 1 98.38 230 PRO B C 1
ATOM 4749 O O . PRO B 1 230 ? 15.297 9.797 16.562 1 98.38 230 PRO B O 1
ATOM 4752 N N . ALA B 1 231 ? 13.508 11.094 17.141 1 98.75 231 ALA B N 1
ATOM 4753 C CA . ALA B 1 231 ? 14.344 12.297 17.188 1 98.75 231 ALA B CA 1
ATOM 4754 C C . ALA B 1 231 ? 15.531 12.102 18.125 1 98.75 231 ALA B C 1
ATOM 4756 O O . ALA B 1 231 ? 15.383 11.555 19.219 1 98.75 231 ALA B O 1
ATOM 4757 N N . PRO B 1 232 ? 16.766 12.5 17.703 1 98.06 232 PRO B N 1
ATOM 4758 C CA . PRO B 1 232 ? 17.938 12.352 18.547 1 98.06 232 PRO B CA 1
ATOM 4759 C C . PRO B 1 232 ? 18.016 13.406 19.641 1 98.06 232 PRO B C 1
ATOM 4761 O O . PRO B 1 232 ? 18.984 14.18 19.703 1 98.06 232 PRO B O 1
ATOM 4764 N N . VAL B 1 233 ? 17.078 13.438 20.5 1 98.31 233 VAL B N 1
ATOM 4765 C CA . VAL B 1 233 ? 16.969 14.305 21.672 1 98.31 233 VAL B CA 1
ATOM 4766 C C . VAL B 1 233 ? 16.656 13.461 22.906 1 98.31 233 VAL B C 1
ATOM 4768 O O . VAL B 1 233 ? 16.453 12.25 22.812 1 98.31 233 VAL B O 1
ATOM 4771 N N . ASP B 1 234 ? 16.672 14.086 24.047 1 97.75 234 ASP B N 1
ATOM 4772 C CA . ASP B 1 234 ? 16.359 13.383 25.281 1 97.75 234 ASP B CA 1
ATOM 4773 C C . ASP B 1 234 ? 14.992 12.719 25.219 1 97.75 234 ASP B C 1
ATOM 4775 O O . ASP B 1 234 ? 14.031 13.32 24.734 1 97.75 234 ASP B O 1
ATOM 4779 N N . PRO B 1 235 ? 14.898 11.5 25.656 1 97.94 235 PRO B N 1
ATOM 4780 C CA . PRO B 1 235 ? 13.617 10.789 25.625 1 97.94 235 PRO B CA 1
ATOM 4781 C C . PRO B 1 235 ? 12.5 11.562 26.312 1 97.94 235 PRO B C 1
ATOM 4783 O O . PRO B 1 235 ? 11.336 11.461 25.906 1 97.94 235 PRO B O 1
ATOM 4786 N N . SER B 1 236 ? 12.844 12.328 27.297 1 98.44 236 SER B N 1
ATOM 4787 C CA . SER B 1 236 ? 11.828 13.117 27.984 1 98.44 236 SER B CA 1
ATOM 4788 C C . SER B 1 236 ? 11.242 14.188 27.062 1 98.44 236 SER B C 1
ATOM 4790 O O . SER B 1 236 ? 10.055 14.516 27.172 1 98.44 236 SER B O 1
ATOM 4792 N N . ILE B 1 237 ? 12.078 14.727 26.188 1 98.69 237 ILE B N 1
ATOM 4793 C CA . ILE B 1 237 ? 11.625 15.719 25.219 1 98.69 237 ILE B CA 1
ATOM 4794 C C . ILE B 1 237 ? 10.695 15.055 24.203 1 98.69 237 ILE B C 1
ATOM 4796 O O . ILE B 1 237 ? 9.656 15.617 23.844 1 98.69 237 ILE B O 1
ATOM 4800 N N . GLN B 1 238 ? 11.078 13.844 23.797 1 98.69 238 GLN B N 1
ATOM 4801 C CA . GLN B 1 238 ? 10.219 13.102 22.891 1 98.69 238 GLN B CA 1
ATOM 4802 C C . GLN B 1 238 ? 8.836 12.875 23.5 1 98.69 238 GLN B C 1
ATOM 4804 O O . GLN B 1 238 ? 7.816 13.086 22.828 1 98.69 238 GLN B O 1
ATOM 4809 N N . LYS B 1 239 ? 8.891 12.438 24.719 1 98.62 239 LYS B N 1
ATOM 4810 C CA . LYS B 1 239 ? 7.641 12.164 25.422 1 98.62 239 LYS B CA 1
ATOM 4811 C C . LYS B 1 239 ? 6.793 13.422 25.562 1 98.62 239 LYS B C 1
ATOM 4813 O O . LYS B 1 239 ? 5.578 13.383 25.375 1 98.62 239 LYS B O 1
ATOM 4818 N N . GLU B 1 240 ? 7.418 14.5 25.875 1 98.75 240 GLU B N 1
ATOM 4819 C CA . GLU B 1 240 ? 6.715 15.766 26.047 1 98.75 240 GLU B CA 1
ATOM 4820 C C . GLU B 1 240 ? 6.129 16.25 24.734 1 98.75 240 GLU B C 1
ATOM 4822 O O . GLU B 1 240 ? 5 16.75 24.688 1 98.75 240 GLU B O 1
ATOM 4827 N N . ALA B 1 241 ? 6.887 16.172 23.672 1 98.88 241 ALA B N 1
ATOM 4828 C CA . ALA B 1 241 ? 6.391 16.562 22.359 1 98.88 241 ALA B CA 1
ATOM 4829 C C . ALA B 1 241 ? 5.141 15.781 21.984 1 98.88 241 ALA B C 1
ATOM 4831 O O . ALA B 1 241 ? 4.176 16.344 21.453 1 98.88 241 ALA B O 1
ATOM 4832 N N . ARG B 1 242 ? 5.176 14.516 22.25 1 98.88 242 ARG B N 1
ATOM 4833 C CA . ARG B 1 242 ? 4.031 13.664 21.953 1 98.88 242 ARG B CA 1
ATOM 4834 C C . ARG B 1 242 ? 2.826 14.047 22.797 1 98.88 242 ARG B C 1
ATOM 4836 O O . ARG B 1 242 ? 1.695 14.07 22.312 1 98.88 242 ARG B O 1
ATOM 4843 N N . ARG B 1 243 ? 3.08 14.305 24.047 1 98.81 243 ARG B N 1
ATOM 4844 C CA . ARG B 1 243 ? 2.004 14.734 24.922 1 98.81 243 ARG B CA 1
ATOM 4845 C C . ARG B 1 243 ? 1.355 16.016 24.422 1 98.81 243 ARG B C 1
ATOM 4847 O O . ARG B 1 243 ? 0.129 16.109 24.344 1 98.81 243 ARG B O 1
ATOM 4854 N N . ILE B 1 244 ? 2.152 17.016 24.062 1 98.88 244 ILE B N 1
ATOM 4855 C CA . ILE B 1 244 ? 1.656 18.297 23.594 1 98.88 244 ILE B CA 1
ATOM 4856 C C . ILE B 1 244 ? 0.88 18.109 22.297 1 98.88 244 ILE B C 1
ATOM 4858 O O . ILE B 1 244 ? -0.17 18.719 22.094 1 98.88 244 ILE B O 1
ATOM 4862 N N . ALA B 1 245 ? 1.404 17.266 21.438 1 98.88 245 ALA B N 1
ATOM 4863 C CA . ALA B 1 245 ? 0.73 17.016 20.156 1 98.88 245 ALA B CA 1
ATOM 4864 C C . ALA B 1 245 ? -0.662 16.438 20.391 1 98.88 245 ALA B C 1
ATOM 4866 O O . ALA B 1 245 ? -1.624 16.844 19.734 1 98.88 245 ALA B O 1
ATOM 4867 N N . ALA B 1 246 ? -0.76 15.461 21.266 1 98.75 246 ALA B N 1
ATOM 4868 C CA . ALA B 1 246 ? -2.061 14.883 21.609 1 98.75 246 ALA B CA 1
ATOM 4869 C C . ALA B 1 246 ? -3.008 15.945 22.156 1 98.75 246 ALA B C 1
ATOM 4871 O O . ALA B 1 246 ? -4.184 15.992 21.781 1 98.75 246 ALA B O 1
ATOM 4872 N N . GLN B 1 247 ? -2.512 16.781 23.031 1 98.69 247 GLN B N 1
ATOM 4873 C CA . GLN B 1 247 ? -3.291 17.859 23.594 1 98.69 247 GLN B CA 1
ATOM 4874 C C . GLN B 1 247 ? -3.768 18.828 22.516 1 98.69 247 GLN B C 1
ATOM 4876 O O . GLN B 1 247 ? -4.91 19.297 22.547 1 98.69 247 GLN B O 1
ATOM 4881 N N . ALA B 1 248 ? -2.875 19.125 21.609 1 98.75 248 ALA B N 1
ATOM 4882 C CA . ALA B 1 248 ? -3.209 20.031 20.516 1 98.75 248 ALA B CA 1
ATOM 4883 C C . ALA B 1 248 ? -4.328 19.453 19.656 1 98.75 248 ALA B C 1
ATOM 4885 O O . ALA B 1 248 ? -5.266 20.172 19.281 1 98.75 248 ALA B O 1
ATOM 4886 N N . ALA B 1 249 ? -4.223 18.203 19.328 1 98.62 249 ALA B N 1
ATOM 4887 C CA . ALA B 1 249 ? -5.254 17.547 18.531 1 98.62 249 ALA B CA 1
ATOM 4888 C C . ALA B 1 249 ? -6.605 17.594 19.25 1 98.62 249 ALA B C 1
ATOM 4890 O O . ALA B 1 249 ? -7.641 17.797 18.609 1 98.62 249 ALA B O 1
ATOM 4891 N N . GLU B 1 250 ? -6.602 17.391 20.516 1 98 250 GLU B N 1
ATOM 4892 C CA . GLU B 1 250 ? -7.824 17.453 21.312 1 98 250 GLU B CA 1
ATOM 4893 C C . GLU B 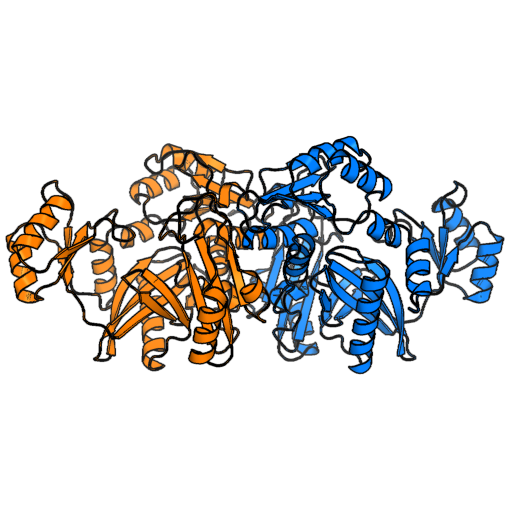1 250 ? -8.406 18.859 21.328 1 98 250 GLU B C 1
ATOM 4895 O O . GLU B 1 250 ? -9.617 19.031 21.234 1 98 250 GLU B O 1
ATOM 4900 N N . ALA B 1 251 ? -7.562 19.844 21.406 1 97.88 251 ALA B N 1
ATOM 4901 C CA . ALA B 1 251 ? -7.969 21.234 21.516 1 97.88 251 ALA B CA 1
ATOM 4902 C C . ALA B 1 251 ? -8.75 21.672 20.297 1 97.88 251 ALA B C 1
ATOM 4904 O O . ALA B 1 251 ? -9.602 22.562 20.375 1 97.88 251 ALA B O 1
ATOM 4905 N N . ILE B 1 252 ? -8.516 21.016 19.219 1 97.5 252 ILE B N 1
ATOM 4906 C CA . ILE B 1 252 ? -9.18 21.438 18 1 97.5 252 ILE B CA 1
ATOM 4907 C C . ILE B 1 252 ? -10.258 20.422 17.609 1 97.5 252 ILE B C 1
ATOM 4909 O O . ILE B 1 252 ? -10.805 20.469 16.516 1 97.5 252 ILE B O 1
ATOM 4913 N N . ASP B 1 253 ? -10.516 19.469 18.453 1 96.88 253 ASP B N 1
ATOM 4914 C CA . ASP B 1 253 ? -11.477 18.406 18.188 1 96.88 253 ASP B CA 1
ATOM 4915 C C . ASP B 1 253 ? -11.164 17.688 16.875 1 96.88 253 ASP B C 1
ATOM 4917 O O . ASP B 1 253 ? -12.039 17.562 16.016 1 96.88 253 ASP B O 1
ATOM 4921 N N . GLY B 1 254 ? -9.961 17.297 16.828 1 97.31 254 GLY B N 1
ATOM 4922 C CA . GLY B 1 254 ? -9.469 16.734 15.586 1 97.31 254 GLY B CA 1
ATOM 4923 C C . GLY B 1 254 ? -10.023 15.359 15.297 1 97.31 254 GLY B C 1
ATOM 4924 O O . GLY B 1 254 ? -10 14.477 16.156 1 97.31 254 GLY B O 1
ATOM 4925 N N . LYS B 1 255 ? -10.586 15.141 14.156 1 98.44 255 LYS B N 1
ATOM 4926 C CA . LYS B 1 255 ? -10.867 13.836 13.562 1 98.44 255 LYS B CA 1
ATOM 4927 C C . LYS B 1 255 ? -10.125 13.672 12.234 1 98.44 255 LYS B C 1
ATOM 4929 O O . LYS B 1 255 ? -10.305 14.461 11.312 1 98.44 255 LYS B O 1
ATOM 4934 N N . GLY B 1 256 ? -9.312 12.711 12.117 1 98.5 256 GLY B N 1
ATOM 4935 C CA . GLY B 1 256 ? -8.375 12.539 11.016 1 98.5 256 GLY B CA 1
ATOM 4936 C C . GLY B 1 256 ? -6.93 12.492 11.469 1 98.5 256 GLY B C 1
ATOM 4937 O O . GLY B 1 256 ? -6.625 11.984 12.547 1 98.5 256 GLY B O 1
ATOM 4938 N N . LEU B 1 257 ? -6.055 12.867 10.664 1 98.62 257 LEU B N 1
ATOM 4939 C CA . LEU B 1 257 ? -4.633 12.953 10.969 1 98.62 257 LEU B CA 1
ATOM 4940 C C . LEU B 1 257 ? -4.18 14.406 11.07 1 98.62 257 LEU B C 1
ATOM 4942 O O . LEU B 1 257 ? -4.605 15.25 10.273 1 98.62 257 LEU B O 1
ATOM 4946 N N . PHE B 1 258 ? -3.312 14.672 12.031 1 98.19 258 PHE B N 1
ATOM 4947 C CA . PHE B 1 258 ? -2.744 15.992 12.258 1 98.19 258 PHE B CA 1
ATOM 4948 C C . PHE B 1 258 ? -1.243 15.898 12.508 1 98.19 258 PHE B C 1
ATOM 4950 O O . PHE B 1 258 ? -0.772 14.953 13.141 1 98.19 258 PHE B O 1
ATOM 4957 N N . ALA B 1 259 ? -0.578 16.844 12.031 1 97.81 259 ALA B N 1
ATOM 4958 C CA . ALA B 1 259 ? 0.851 16.969 12.312 1 97.81 259 ALA B CA 1
ATOM 4959 C C . ALA B 1 259 ? 1.158 18.25 13.07 1 97.81 259 ALA B C 1
ATOM 4961 O O . ALA B 1 259 ? 0.59 19.312 12.766 1 97.81 259 ALA B O 1
ATOM 4962 N N . PHE B 1 260 ? 1.986 18.141 14.008 1 98.25 260 PHE B N 1
ATOM 4963 C CA . PHE B 1 260 ? 2.422 19.266 14.805 1 98.25 260 PHE B CA 1
ATOM 4964 C C . PHE B 1 260 ? 3.939 19.406 14.766 1 98.25 260 PHE B C 1
ATOM 4966 O O . PHE B 1 260 ? 4.66 18.453 15.031 1 98.25 260 PHE B O 1
ATOM 4973 N N . GLU B 1 261 ? 4.379 20.578 14.43 1 96.81 261 GLU B N 1
ATOM 4974 C CA . GLU B 1 261 ? 5.805 20.875 14.367 1 96.81 261 GLU B CA 1
ATOM 4975 C C . GLU B 1 261 ? 6.238 21.766 15.516 1 96.81 261 GLU B C 1
ATOM 4977 O O . GLU B 1 261 ? 5.512 22.688 15.898 1 96.81 261 GLU B O 1
ATOM 4982 N N . PHE B 1 262 ? 7.438 21.516 16.031 1 98.12 262 PHE B N 1
ATOM 4983 C CA . PHE B 1 262 ? 7.941 22.203 17.203 1 98.12 262 PHE B CA 1
ATOM 4984 C C . PHE B 1 262 ? 9.352 22.734 16.969 1 98.12 262 PHE B C 1
ATOM 4986 O O . PHE B 1 262 ? 10.133 22.109 16.234 1 98.12 262 PHE B O 1
ATOM 4993 N N . PHE B 1 263 ? 9.641 23.844 17.656 1 97.12 263 PHE B N 1
ATOM 4994 C CA . PHE B 1 263 ? 11.023 24.234 17.906 1 97.12 263 PHE B CA 1
ATOM 4995 C C . PHE B 1 263 ? 11.469 23.781 19.281 1 97.12 263 PHE B C 1
ATOM 4997 O O . PHE B 1 263 ? 10.758 23.984 20.266 1 97.12 263 PHE B O 1
ATOM 5004 N N . LEU B 1 264 ? 12.523 23.094 19.312 1 98.5 264 LEU B N 1
ATOM 5005 C CA . LEU B 1 264 ? 13.18 22.797 20.578 1 98.5 264 LEU B CA 1
ATOM 5006 C C . LEU B 1 264 ? 14.281 23.828 20.859 1 98.5 264 LEU B C 1
ATOM 5008 O O . LEU B 1 264 ? 15.25 23.922 20.094 1 98.5 264 LEU B O 1
ATOM 5012 N N . THR B 1 265 ? 14.141 24.578 21.953 1 97.38 265 THR B N 1
ATOM 5013 C CA . THR B 1 265 ? 15.141 25.594 22.297 1 97.38 265 THR B CA 1
ATOM 5014 C C . THR B 1 265 ? 16.297 24.953 23.047 1 97.38 265 THR B C 1
ATOM 5016 O O . THR B 1 265 ? 16.219 23.812 23.484 1 97.38 265 THR B O 1
ATOM 5019 N N . ARG B 1 266 ? 17.344 25.719 23.172 1 96.81 266 ARG B N 1
ATOM 5020 C CA . ARG B 1 266 ? 18.531 25.266 23.875 1 96.81 266 ARG B CA 1
ATOM 5021 C C . ARG B 1 266 ? 18.219 24.969 25.344 1 96.81 266 ARG B C 1
ATOM 5023 O O . ARG B 1 266 ? 18.828 24.078 25.938 1 96.81 266 ARG B O 1
ATOM 5030 N N . GLU B 1 267 ? 17.266 25.625 25.875 1 95.88 267 GLU B N 1
ATOM 5031 C CA . GLU B 1 267 ? 16.875 25.484 27.281 1 95.88 267 GLU B CA 1
ATOM 5032 C C . GLU B 1 267 ? 15.961 24.281 27.469 1 95.88 267 GLU B C 1
ATOM 5034 O O . GLU B 1 267 ? 15.609 23.922 28.609 1 95.88 267 GLU B O 1
ATOM 5039 N N . GLY B 1 268 ? 15.531 23.703 26.375 1 96.69 268 GLY B N 1
ATOM 5040 C CA . GLY B 1 268 ? 14.711 22.5 26.469 1 96.69 268 GLY B CA 1
ATOM 5041 C C . GLY B 1 268 ? 13.227 22.797 26.344 1 96.69 268 GLY B C 1
ATOM 5042 O O . GLY B 1 268 ? 12.398 21.922 26.625 1 96.69 268 GLY B O 1
ATOM 5043 N N . ASN B 1 269 ? 12.914 23.984 25.938 1 97 269 ASN B N 1
ATOM 5044 C CA . ASN B 1 269 ? 11.508 24.344 25.75 1 97 269 ASN B CA 1
ATOM 5045 C C . ASN B 1 269 ? 11 23.922 24.375 1 97 269 ASN B C 1
ATOM 5047 O O . ASN B 1 269 ? 11.727 24.047 23.391 1 97 269 ASN B O 1
ATOM 5051 N N . LEU B 1 270 ? 9.797 23.328 24.406 1 98.56 270 LEU B N 1
ATOM 5052 C CA . LEU B 1 270 ? 9.102 23.016 23.156 1 98.56 270 LEU B CA 1
ATOM 5053 C C . LEU B 1 270 ? 8.078 24.094 22.828 1 98.56 270 LEU B C 1
ATOM 5055 O O . LEU B 1 270 ? 7.195 24.391 23.625 1 98.56 270 LEU B O 1
ATOM 5059 N N . LEU B 1 271 ? 8.219 24.672 21.625 1 98.31 271 LEU B N 1
ATOM 5060 C CA . LEU B 1 271 ? 7.27 25.656 21.125 1 98.31 271 LEU B CA 1
ATOM 5061 C C . LEU B 1 271 ? 6.566 25.141 19.875 1 98.31 271 LEU B C 1
ATOM 5063 O O . LEU B 1 271 ? 7.215 24.812 18.875 1 98.31 271 LEU B O 1
ATOM 5067 N N . LEU B 1 272 ? 5.258 25.016 19.953 1 98 272 LEU B N 1
ATOM 5068 C CA . LEU B 1 272 ? 4.5 24.641 18.766 1 98 272 LEU B CA 1
ATOM 5069 C C . LEU B 1 272 ? 4.586 25.734 17.703 1 98 272 LEU B C 1
ATOM 5071 O O . LEU B 1 272 ? 4.246 26.891 17.953 1 98 272 LEU B O 1
ATOM 5075 N N . ASN B 1 273 ? 5.059 25.391 16.594 1 92.94 273 ASN B N 1
ATOM 5076 C CA . ASN B 1 273 ? 5.301 26.328 15.5 1 92.94 273 ASN B CA 1
ATOM 5077 C C . ASN B 1 273 ? 4.156 26.312 14.484 1 92.94 273 ASN B C 1
ATOM 5079 O O . ASN B 1 273 ? 3.676 27.375 14.078 1 92.94 273 ASN B O 1
ATOM 5083 N N . GLU B 1 274 ? 3.799 25.188 14.102 1 90.25 274 GLU B N 1
ATOM 5084 C CA . GLU B 1 274 ? 2.734 25.062 13.109 1 90.25 274 GLU B CA 1
ATOM 5085 C C . GLU B 1 274 ? 2.047 23.703 13.203 1 90.25 274 GLU B C 1
ATOM 5087 O O . GLU B 1 274 ? 2.561 22.781 13.844 1 90.25 274 GLU B O 1
ATOM 5092 N N . SER B 1 275 ? 0.865 23.625 12.625 1 94.44 275 SER B N 1
ATOM 5093 C CA . SER B 1 275 ? 0.096 22.391 12.539 1 94.44 275 SER B CA 1
ATOM 5094 C C . SER B 1 275 ? -0.447 22.172 11.133 1 94.44 275 SER B C 1
ATOM 5096 O O . SER B 1 275 ? -0.56 23.125 10.344 1 94.44 275 SER B O 1
ATOM 5098 N N . ALA B 1 276 ? -0.629 20.969 10.789 1 94 276 ALA B N 1
ATOM 5099 C CA . ALA B 1 276 ? -1.262 20.578 9.531 1 94 276 ALA B CA 1
ATOM 5100 C C . ALA B 1 276 ? -2.422 19.609 9.773 1 94 276 ALA B C 1
ATOM 5102 O O . ALA B 1 276 ? -2.244 18.547 10.375 1 94 276 ALA B O 1
ATOM 5103 N N . PRO B 1 277 ? -3.615 19.938 9.359 1 95.56 277 PRO B N 1
ATOM 5104 C CA . PRO B 1 277 ? -4.797 19.109 9.578 1 95.56 277 PRO B CA 1
ATOM 5105 C C . PRO B 1 277 ? -4.98 18.047 8.492 1 95.56 277 PRO B C 1
ATOM 5107 O O . PRO B 1 277 ? -6.082 17.891 7.965 1 95.56 277 PRO B O 1
ATOM 5110 N N . ARG B 1 278 ? -3.973 17.375 8.156 1 96.25 278 ARG B N 1
ATOM 5111 C CA . ARG B 1 278 ? -3.85 16.344 7.121 1 96.25 278 ARG B CA 1
ATOM 5112 C C . ARG B 1 278 ? -2.568 15.539 7.297 1 96.25 278 ARG B C 1
ATOM 5114 O O . ARG B 1 278 ? -1.701 15.914 8.094 1 96.25 278 ARG B O 1
ATOM 5121 N N . PRO B 1 279 ? -2.469 14.383 6.551 1 97.19 279 PRO B N 1
ATOM 5122 C CA . PRO B 1 279 ? -1.138 13.781 6.523 1 97.19 279 PRO B CA 1
ATOM 5123 C C . PRO B 1 279 ? -0.044 14.766 6.129 1 97.19 279 PRO B C 1
ATOM 5125 O O . PRO B 1 279 ? -0.325 15.773 5.473 1 97.19 279 PRO B O 1
ATOM 5128 N N . HIS B 1 280 ? 1.118 14.508 6.609 1 96.06 280 HIS B N 1
ATOM 5129 C CA . HIS B 1 280 ? 2.203 15.477 6.484 1 96.06 280 HIS B CA 1
ATOM 5130 C C . HIS B 1 280 ? 3.486 14.805 6.008 1 96.06 280 HIS B C 1
ATOM 5132 O O . HIS B 1 280 ? 3.705 13.617 6.27 1 96.06 280 HIS B O 1
ATOM 5138 N N . ASN B 1 281 ? 4.312 15.523 5.336 1 94 281 ASN B N 1
ATOM 5139 C CA . ASN B 1 281 ? 5.574 15.016 4.809 1 94 281 ASN B CA 1
ATOM 5140 C C . ASN B 1 281 ? 6.461 14.453 5.922 1 94 281 ASN B C 1
ATOM 5142 O O . ASN B 1 281 ? 7.195 13.492 5.711 1 94 281 ASN B O 1
ATOM 5146 N N . SER B 1 282 ? 6.363 15.078 7.055 1 96.19 282 SER B N 1
ATOM 5147 C CA . SER B 1 282 ? 7.184 14.625 8.18 1 96.19 282 SER B CA 1
ATOM 5148 C C . SER B 1 282 ? 6.723 13.258 8.688 1 96.19 282 SER B C 1
ATOM 5150 O O . SER B 1 282 ? 7.375 12.664 9.547 1 96.19 282 SER B O 1
ATOM 5152 N N . GLY B 1 283 ? 5.641 12.727 8.148 1 97.69 283 GLY B N 1
ATOM 5153 C CA . GLY B 1 283 ? 5.137 11.445 8.609 1 97.69 283 GLY B CA 1
ATOM 5154 C C . GLY B 1 283 ? 5.246 10.352 7.555 1 97.69 283 GLY B C 1
ATOM 5155 O O . GLY B 1 283 ? 4.789 9.227 7.77 1 97.69 283 GLY B O 1
ATOM 5156 N N . HIS B 1 284 ? 5.867 10.633 6.387 1 98.5 284 HIS B N 1
ATOM 5157 C CA . HIS B 1 284 ? 5.953 9.641 5.312 1 98.5 284 HIS B CA 1
ATOM 5158 C C . HIS B 1 284 ? 6.719 8.406 5.766 1 98.5 284 HIS B C 1
ATOM 5160 O O . HIS B 1 284 ? 6.438 7.297 5.305 1 98.5 284 HIS B O 1
ATOM 5166 N N . TYR B 1 285 ? 7.621 8.562 6.758 1 98.62 285 TYR B N 1
ATOM 5167 C CA . TYR B 1 285 ? 8.438 7.461 7.258 1 98.62 285 TYR B CA 1
ATOM 5168 C C . TYR B 1 285 ? 7.562 6.371 7.859 1 98.62 285 TYR B C 1
ATOM 5170 O O . TYR B 1 285 ? 7.984 5.215 7.961 1 98.62 285 TYR B O 1
ATOM 5178 N N . THR B 1 286 ? 6.363 6.727 8.266 1 98.88 286 THR B N 1
ATOM 5179 C CA . THR B 1 286 ? 5.5 5.809 9.008 1 98.88 286 THR B CA 1
ATOM 5180 C C . THR B 1 286 ? 5.012 4.684 8.102 1 98.88 286 THR B C 1
ATOM 5182 O O . THR B 1 286 ? 4.523 3.658 8.578 1 98.88 286 THR B O 1
ATOM 5185 N N . ILE B 1 287 ? 5.102 4.844 6.785 1 98.75 287 ILE B N 1
ATOM 5186 C CA . ILE B 1 287 ? 4.605 3.826 5.863 1 98.75 287 ILE B CA 1
ATOM 5187 C C . ILE B 1 287 ? 5.301 2.494 6.141 1 98.75 287 ILE B C 1
ATOM 5189 O O . ILE B 1 287 ? 4.641 1.469 6.324 1 98.75 287 ILE B O 1
ATOM 5193 N N . GLU B 1 288 ? 6.605 2.531 6.207 1 98.5 288 GLU B N 1
ATOM 5194 C CA . GLU B 1 288 ? 7.355 1.324 6.543 1 98.5 288 GLU B CA 1
ATOM 5195 C C . GLU B 1 288 ? 7.812 1.344 8 1 98.5 288 GLU B C 1
ATOM 5197 O O . GLU B 1 288 ? 7.961 0.291 8.625 1 98.5 288 GLU B O 1
ATOM 5202 N N . GLY B 1 289 ? 7.977 2.502 8.531 1 98.75 289 GLY B N 1
ATOM 5203 C CA . GLY B 1 289 ? 8.641 2.66 9.82 1 98.75 289 GLY B CA 1
ATOM 5204 C C . GLY B 1 289 ? 7.758 2.281 10.992 1 98.75 289 GLY B C 1
ATOM 5205 O O . GLY B 1 289 ? 8.258 1.943 12.062 1 98.75 289 GLY B O 1
ATOM 5206 N N . CYS B 1 290 ? 6.469 2.383 10.797 1 98.75 290 CYS B N 1
ATOM 5207 C CA . CYS B 1 290 ? 5.539 2.07 11.883 1 98.75 290 CYS B CA 1
ATOM 5208 C C . CYS B 1 290 ? 4.625 0.914 11.492 1 98.75 290 CYS B C 1
ATOM 5210 O O . CYS B 1 290 ? 4.523 0.563 10.32 1 98.75 290 CYS B O 1
ATOM 5212 N N . ILE B 1 291 ? 3.965 0.312 12.477 1 98.62 291 ILE B N 1
ATOM 5213 C CA . ILE B 1 291 ? 3.031 -0.787 12.266 1 98.62 291 ILE B CA 1
ATOM 5214 C C . ILE B 1 291 ? 1.874 -0.317 11.383 1 98.62 291 ILE B C 1
ATOM 5216 O O . ILE B 1 291 ? 1.463 -1.021 10.461 1 98.62 291 ILE B O 1
ATOM 5220 N N . THR B 1 292 ? 1.396 0.861 11.711 1 98.75 292 THR B N 1
ATOM 5221 C CA . THR B 1 292 ? 0.345 1.486 10.914 1 98.75 292 THR B CA 1
ATOM 5222 C C . THR B 1 292 ? 0.771 2.877 10.453 1 98.75 292 THR B C 1
ATOM 5224 O O . THR B 1 292 ? 1.219 3.695 11.258 1 98.75 292 THR B O 1
ATOM 5227 N N . SER B 1 293 ? 0.694 3.186 9.242 1 98.81 293 SER B N 1
ATOM 5228 C CA . SER B 1 293 ? 1.147 4.453 8.688 1 98.81 293 SER B CA 1
ATOM 5229 C C . SER B 1 293 ? 0.201 5.594 9.055 1 98.81 293 SER B C 1
ATOM 5231 O O . SER B 1 293 ? -0.961 5.355 9.391 1 98.81 293 SER B O 1
ATOM 5233 N N . GLN B 1 294 ? 0.692 6.816 8.938 1 98.88 294 GLN B N 1
ATOM 5234 C CA . GLN B 1 294 ? -0.175 7.973 9.141 1 98.88 294 GLN B CA 1
ATOM 5235 C C . GLN B 1 294 ? -1.327 7.977 8.141 1 98.88 294 GLN B C 1
ATOM 5237 O O . GLN B 1 294 ? -2.428 8.438 8.453 1 98.88 294 GLN B O 1
ATOM 5242 N N . PHE B 1 295 ? -1.128 7.434 6.965 1 98.81 295 PHE B N 1
ATOM 5243 C CA . PHE B 1 295 ? -2.141 7.434 5.918 1 98.81 295 PHE B CA 1
ATOM 5244 C C . PHE B 1 295 ? -3.242 6.426 6.234 1 98.81 295 PHE B C 1
ATOM 5246 O O . PHE B 1 295 ? -4.426 6.715 6.051 1 98.81 295 PHE B O 1
ATOM 5253 N N . GLU B 1 296 ? -2.803 5.262 6.652 1 98.81 296 GLU B N 1
ATOM 5254 C CA . GLU B 1 296 ? -3.805 4.273 7.031 1 98.81 296 GLU B CA 1
ATOM 5255 C C . GLU B 1 296 ? -4.648 4.762 8.203 1 98.81 296 GLU B C 1
ATOM 5257 O O . GLU B 1 296 ? -5.879 4.656 8.18 1 98.81 296 GLU B O 1
ATOM 5262 N N . ASN B 1 297 ? -3.994 5.289 9.203 1 98.88 297 ASN B N 1
ATOM 5263 C CA . ASN B 1 297 ? -4.75 5.781 10.352 1 98.88 297 ASN B CA 1
ATOM 5264 C C . ASN B 1 297 ? -5.621 6.977 9.977 1 98.88 297 ASN B C 1
ATOM 5266 O O . ASN B 1 297 ? -6.699 7.168 10.547 1 98.88 297 ASN B O 1
ATOM 5270 N N . HIS B 1 298 ? -5.164 7.805 9.031 1 98.88 298 HIS B N 1
ATOM 5271 C CA . HIS B 1 298 ? -6.02 8.875 8.531 1 98.88 298 HIS B CA 1
ATOM 5272 C C . HIS B 1 298 ? -7.305 8.312 7.926 1 98.88 298 HIS B C 1
ATOM 5274 O O . HIS B 1 298 ? -8.406 8.758 8.273 1 98.88 298 HIS B O 1
ATOM 5280 N N . VAL B 1 299 ? -7.176 7.305 7.086 1 98.81 299 VAL B N 1
ATOM 5281 C CA . VAL B 1 299 ? -8.32 6.676 6.438 1 98.81 299 VAL B CA 1
ATOM 5282 C C . VAL B 1 299 ? -9.227 6.035 7.488 1 98.81 299 VAL B C 1
ATOM 5284 O O . VAL B 1 299 ? -10.438 6.242 7.48 1 98.81 299 VAL B O 1
ATOM 5287 N N . ARG B 1 300 ? -8.602 5.305 8.43 1 98.81 300 ARG B N 1
ATOM 5288 C CA . ARG B 1 300 ? -9.391 4.695 9.492 1 98.81 300 ARG B CA 1
ATOM 5289 C C . ARG B 1 300 ? -10.141 5.758 10.297 1 98.81 300 ARG B C 1
ATOM 5291 O O . ARG B 1 300 ? -11.312 5.582 10.625 1 98.81 300 ARG B O 1
ATOM 5298 N N . ALA B 1 301 ? -9.453 6.828 10.555 1 98.81 301 ALA B N 1
ATOM 5299 C CA . ALA B 1 301 ? -10.039 7.879 11.383 1 98.81 301 ALA B CA 1
ATOM 5300 C C . ALA B 1 301 ? -11.258 8.492 10.711 1 98.81 301 ALA B C 1
ATOM 5302 O O . ALA B 1 301 ? -12.32 8.625 11.328 1 98.81 301 ALA B O 1
ATOM 5303 N N . VAL B 1 302 ? -11.141 8.812 9.461 1 98.44 302 VAL B N 1
ATOM 5304 C CA . VAL B 1 302 ? -12.227 9.508 8.781 1 98.44 302 VAL B CA 1
ATOM 5305 C C . VAL B 1 302 ? -13.375 8.539 8.523 1 98.44 302 VAL B C 1
ATOM 5307 O O . VAL B 1 302 ? -14.523 8.961 8.367 1 98.44 302 VAL B O 1
ATOM 5310 N N . LEU B 1 303 ? -13.094 7.242 8.531 1 98.12 303 LEU B N 1
ATOM 5311 C CA . LEU B 1 303 ? -14.125 6.223 8.344 1 98.12 303 LEU B CA 1
ATOM 5312 C C . LEU B 1 303 ? -14.758 5.844 9.672 1 98.12 303 LEU B C 1
ATOM 5314 O O . LEU B 1 303 ? -15.734 5.086 9.703 1 98.12 303 LEU B O 1
ATOM 5318 N N . GLY B 1 304 ? -14.188 6.297 10.758 1 97.75 304 GLY B N 1
ATOM 5319 C CA . GLY B 1 304 ? -14.703 5.965 12.078 1 97.75 304 GLY B CA 1
ATOM 5320 C C . GLY B 1 304 ? -14.289 4.582 12.547 1 97.75 304 GLY B C 1
ATOM 5321 O O . GLY B 1 304 ? -15 3.949 13.328 1 97.75 304 GLY B O 1
ATOM 5322 N N . LEU B 1 305 ? -13.203 4.078 12.07 1 98.38 305 LEU B N 1
ATOM 5323 C CA . LEU B 1 305 ? -12.711 2.752 12.422 1 98.38 305 LEU B CA 1
ATOM 5324 C C . LEU B 1 305 ? -11.68 2.834 13.547 1 98.38 305 LEU B C 1
ATOM 5326 O O . LEU B 1 305 ? -11.094 3.891 13.773 1 98.38 305 LEU B O 1
ATOM 5330 N N . PRO B 1 306 ? -11.438 1.723 14.25 1 98.5 306 PRO B N 1
ATOM 5331 C CA . PRO B 1 306 ? -10.352 1.709 15.234 1 98.5 306 PRO B CA 1
ATOM 5332 C C . PRO B 1 306 ? -9 2.061 14.625 1 98.5 306 PRO B C 1
ATOM 5334 O O . PRO B 1 306 ? -8.703 1.663 13.5 1 98.5 306 PRO B O 1
ATOM 5337 N N . LEU B 1 307 ? -8.227 2.748 15.375 1 98.75 307 LEU B N 1
ATOM 5338 C CA . LEU B 1 307 ? -6.922 3.182 14.906 1 98.75 307 LEU B CA 1
ATOM 5339 C C . LEU B 1 307 ? -5.863 2.115 15.172 1 98.75 307 LEU B C 1
ATOM 5341 O O . LEU B 1 307 ? -6 1.321 16.109 1 98.75 307 LEU B O 1
ATOM 5345 N N . GLY B 1 308 ? -4.883 2.076 14.336 1 98.69 308 GLY B N 1
ATOM 5346 C CA . GLY B 1 308 ? -3.812 1.103 14.461 1 98.69 308 GLY B CA 1
ATOM 5347 C C . GLY B 1 308 ? -2.604 1.642 15.203 1 98.69 308 GLY B C 1
ATOM 5348 O O . GLY B 1 308 ? -2.455 2.855 15.359 1 98.69 308 GLY B O 1
ATOM 5349 N N . SER B 1 309 ? -1.684 0.82 15.508 1 98.69 309 SER B N 1
ATOM 5350 C CA . SER B 1 309 ? -0.526 1.13 16.344 1 98.69 309 SER B CA 1
ATOM 5351 C C . SER B 1 309 ? 0.485 1.985 15.586 1 98.69 309 SER B C 1
ATOM 5353 O O . SER B 1 309 ? 0.783 1.718 14.422 1 98.69 309 SER B O 1
ATOM 5355 N N . ALA B 1 310 ? 1.039 2.961 16.281 1 98.69 310 ALA B N 1
ATOM 5356 C CA . ALA B 1 310 ? 2.062 3.836 15.703 1 98.69 310 ALA B CA 1
ATOM 5357 C C . ALA B 1 310 ? 3.461 3.365 16.094 1 98.69 310 ALA B C 1
ATOM 5359 O O . ALA B 1 310 ? 4.445 4.07 15.859 1 98.69 310 ALA B O 1
ATOM 5360 N N . LYS B 1 311 ? 3.557 2.199 16.625 1 98.38 311 LYS B N 1
ATOM 5361 C CA . LYS B 1 311 ? 4.844 1.693 17.094 1 98.38 311 LYS B CA 1
ATOM 5362 C C . LYS B 1 311 ? 5.828 1.532 15.945 1 98.38 311 LYS B C 1
ATOM 5364 O O . LYS B 1 311 ? 5.457 1.073 14.859 1 98.38 311 LYS B O 1
ATOM 5369 N N . LEU B 1 312 ? 7.055 1.854 16.172 1 98.5 312 LEU B N 1
ATOM 5370 C CA . LEU B 1 312 ? 8.117 1.683 15.188 1 98.5 312 LEU B CA 1
ATOM 5371 C C . LEU B 1 312 ? 8.383 0.204 14.938 1 98.5 312 LEU B C 1
ATOM 5373 O O . LEU B 1 312 ? 8.375 -0.604 15.867 1 98.5 312 LEU B O 1
ATOM 5377 N N . ARG B 1 313 ? 8.688 -0.146 13.727 1 98 313 ARG B N 1
ATOM 5378 C CA . ARG B 1 313 ? 9.023 -1.516 13.359 1 98 313 ARG B CA 1
ATOM 5379 C C . ARG B 1 313 ? 10.484 -1.825 13.68 1 98 313 ARG B C 1
ATOM 5381 O O . ARG B 1 313 ? 10.852 -2.986 13.875 1 98 313 ARG B O 1
ATOM 5388 N N . ARG B 1 314 ? 11.352 -0.837 13.641 1 98.12 314 ARG B N 1
ATOM 5389 C CA . ARG B 1 314 ? 12.773 -0.925 13.953 1 98.12 314 ARG B CA 1
ATOM 5390 C C . ARG B 1 314 ? 13.211 0.229 14.852 1 98.12 314 ARG B C 1
ATOM 5392 O O . ARG B 1 314 ? 12.516 1.246 14.938 1 98.12 314 ARG B O 1
ATOM 5399 N N . PRO B 1 315 ? 14.328 0.155 15.453 1 98.31 315 PRO B N 1
ATOM 5400 C CA . PRO B 1 315 ? 14.773 1.188 16.391 1 98.31 315 PRO B CA 1
ATOM 5401 C C . PRO B 1 315 ? 15.062 2.523 15.711 1 98.31 315 PRO B C 1
ATOM 5403 O O . PRO B 1 315 ? 14.992 3.576 16.344 1 98.31 315 PRO B O 1
ATOM 5406 N N . ALA B 1 316 ? 15.414 2.402 14.398 1 98.69 316 ALA B N 1
ATOM 5407 C CA . ALA B 1 316 ? 15.789 3.619 13.688 1 98.69 316 ALA B CA 1
ATOM 5408 C C . ALA B 1 316 ? 15.172 3.648 12.289 1 98.69 316 ALA B C 1
ATOM 5410 O O . ALA B 1 316 ? 15.156 2.635 11.586 1 98.69 316 ALA B O 1
ATOM 5411 N N . VAL B 1 317 ? 14.664 4.777 11.945 1 98.88 317 VAL B N 1
ATOM 5412 C CA . VAL B 1 317 ? 14.141 5.023 10.602 1 98.88 317 VAL B CA 1
ATOM 5413 C C . VAL B 1 317 ? 14.648 6.371 10.094 1 98.88 317 VAL B C 1
ATOM 5415 O O . VAL B 1 317 ? 14.594 7.375 10.805 1 98.88 317 VAL B O 1
ATOM 5418 N N . ALA B 1 318 ? 15.164 6.402 8.914 1 98.88 318 ALA B N 1
ATOM 5419 C CA . ALA B 1 318 ? 15.562 7.617 8.211 1 98.88 318 ALA B CA 1
ATOM 5420 C C . ALA B 1 318 ? 14.812 7.762 6.895 1 98.88 318 ALA B C 1
ATOM 5422 O O . ALA B 1 318 ? 14.602 6.781 6.18 1 98.88 318 ALA B O 1
ATOM 5423 N N . MET B 1 319 ? 14.398 8.914 6.629 1 98.81 319 MET B N 1
ATOM 5424 C CA . MET B 1 319 ? 13.711 9.211 5.375 1 98.81 319 MET B CA 1
ATOM 5425 C C . MET B 1 319 ? 14.383 10.367 4.645 1 98.81 319 MET B C 1
ATOM 5427 O O . MET B 1 319 ? 14.719 11.383 5.258 1 98.81 319 MET B O 1
ATOM 5431 N N . ILE B 1 320 ? 14.609 10.242 3.395 1 98.69 320 ILE B N 1
ATOM 5432 C CA . ILE B 1 320 ? 15.18 11.273 2.541 1 98.69 320 ILE B CA 1
ATOM 5433 C C . ILE B 1 320 ? 14.117 11.789 1.572 1 98.69 320 ILE B C 1
ATOM 5435 O O . ILE B 1 320 ? 13.477 11 0.874 1 98.69 320 ILE B O 1
ATOM 5439 N N . ASN B 1 321 ? 13.898 13.086 1.617 1 97.69 321 ASN B N 1
ATOM 5440 C CA . ASN B 1 321 ? 13.047 13.703 0.602 1 97.69 321 ASN B CA 1
ATOM 5441 C C . ASN B 1 321 ? 13.781 13.844 -0.728 1 97.69 321 ASN B C 1
ATOM 5443 O O . ASN B 1 321 ? 14.914 14.328 -0.767 1 97.69 321 ASN B O 1
ATOM 5447 N N . LEU B 1 322 ? 13.172 13.383 -1.754 1 97.62 322 LEU B N 1
ATOM 5448 C CA . LEU B 1 322 ? 13.75 13.508 -3.09 1 97.62 322 LEU B CA 1
ATOM 5449 C C . LEU B 1 322 ? 13.023 14.586 -3.891 1 97.62 322 LEU B C 1
ATOM 5451 O O . LEU B 1 322 ? 11.836 14.445 -4.195 1 97.62 322 LEU B O 1
ATOM 5455 N N . LEU B 1 323 ? 13.742 15.617 -4.238 1 95.44 323 LEU B N 1
ATOM 5456 C CA . LEU B 1 323 ? 13.188 16.797 -4.895 1 95.44 323 LEU B CA 1
ATOM 5457 C C . LEU B 1 323 ? 13.547 16.812 -6.375 1 95.44 323 LEU B C 1
ATOM 5459 O O . LEU B 1 323 ? 14.555 16.234 -6.781 1 95.44 323 LEU B O 1
ATOM 5463 N N . GLY B 1 324 ? 12.734 17.438 -7.105 1 94.75 324 GLY B N 1
ATOM 5464 C CA . GLY B 1 324 ? 13.094 17.672 -8.492 1 94.75 324 GLY B CA 1
ATOM 5465 C C . GLY B 1 324 ? 14.336 18.531 -8.648 1 94.75 324 GLY B C 1
ATOM 5466 O O . GLY B 1 324 ? 14.562 19.438 -7.848 1 94.75 324 GLY B O 1
ATOM 5467 N N . ASP B 1 325 ? 15.102 18.234 -9.703 1 93.56 325 ASP B N 1
ATOM 5468 C CA . ASP B 1 325 ? 16.344 18.969 -9.883 1 93.56 325 ASP B CA 1
ATOM 5469 C C . ASP B 1 325 ? 16.328 19.766 -11.188 1 93.56 325 ASP B C 1
ATOM 5471 O O . ASP B 1 325 ? 17.172 20.641 -11.391 1 93.56 325 ASP B O 1
ATOM 5475 N N . SER B 1 326 ? 15.398 19.453 -12.031 1 92.31 326 SER B N 1
ATOM 5476 C CA . SER B 1 326 ? 15.289 20.156 -13.305 1 92.31 326 SER B CA 1
ATOM 5477 C C . SER B 1 326 ? 13.852 20.141 -13.82 1 92.31 326 SER B C 1
ATOM 5479 O O . SER B 1 326 ? 13.039 19.328 -13.375 1 92.31 326 SER B O 1
ATOM 5481 N N . LYS B 1 327 ? 13.625 21.094 -14.68 1 94.12 327 LYS B N 1
ATOM 5482 C CA . LYS B 1 327 ? 12.32 21.094 -15.336 1 94.12 327 LYS B CA 1
ATOM 5483 C C . LYS B 1 327 ? 12.266 20.047 -16.453 1 94.12 327 LYS B C 1
ATOM 5485 O O . LYS B 1 327 ? 12.891 20.203 -17.5 1 94.12 327 LYS B O 1
ATOM 5490 N N . ARG B 1 328 ? 11.547 18.984 -16.266 1 93.31 328 ARG B N 1
ATOM 5491 C CA . ARG B 1 328 ? 11.43 17.906 -17.219 1 93.31 328 ARG B CA 1
ATOM 5492 C C . ARG B 1 328 ? 10.242 17 -16.891 1 93.31 328 ARG B C 1
ATOM 5494 O O . ARG B 1 328 ? 9.609 17.156 -15.844 1 93.31 328 ARG B O 1
ATOM 5501 N N . ASP B 1 329 ? 9.93 16.125 -17.844 1 93.81 329 ASP B N 1
ATOM 5502 C CA . ASP B 1 329 ? 8.969 15.062 -17.531 1 93.81 329 ASP B CA 1
ATOM 5503 C C . ASP B 1 329 ? 9.484 14.172 -16.406 1 93.81 329 ASP B C 1
ATOM 5505 O O . ASP B 1 329 ? 10.672 13.82 -16.375 1 93.81 329 ASP B O 1
ATOM 5509 N N . ALA B 1 330 ? 8.641 13.891 -15.531 1 94.5 330 ALA B N 1
ATOM 5510 C CA . ALA B 1 330 ? 9.078 13.242 -14.297 1 94.5 330 ALA B CA 1
ATOM 5511 C C . ALA B 1 330 ? 9.508 11.797 -14.562 1 94.5 330 ALA B C 1
ATOM 5513 O O . ALA B 1 330 ? 8.727 10.992 -15.07 1 94.5 330 ALA B O 1
ATOM 5514 N N . GLN B 1 331 ? 10.703 11.461 -14.234 1 96.44 331 GLN B N 1
ATOM 5515 C CA . GLN B 1 331 ? 11.281 10.117 -14.195 1 96.44 331 GLN B CA 1
ATOM 5516 C C . GLN B 1 331 ? 12.406 10.031 -13.172 1 96.44 331 GLN B C 1
ATOM 5518 O O . GLN B 1 331 ? 13.055 11.039 -12.875 1 96.44 331 GLN B O 1
ATOM 5523 N N . VAL B 1 332 ? 12.625 8.93 -12.672 1 97.44 332 VAL B N 1
ATOM 5524 C CA . VAL B 1 332 ? 13.648 8.75 -11.648 1 97.44 332 VAL B CA 1
ATOM 5525 C C . VAL B 1 332 ? 14.867 8.062 -12.258 1 97.44 332 VAL B C 1
ATOM 5527 O O . VAL B 1 332 ? 14.758 6.961 -12.812 1 97.44 332 VAL B O 1
ATOM 5530 N N . ASP B 1 333 ? 15.984 8.688 -12.141 1 97.12 333 ASP B N 1
ATOM 5531 C CA . ASP B 1 333 ? 17.25 8.148 -12.633 1 97.12 333 ASP B CA 1
ATOM 5532 C C . ASP B 1 333 ? 18.172 7.793 -11.477 1 97.12 333 ASP B C 1
ATOM 5534 O O . ASP B 1 333 ? 18.094 8.391 -10.398 1 97.12 333 ASP B O 1
ATOM 5538 N N . GLN B 1 334 ? 18.984 6.754 -11.664 1 97.25 334 GLN B N 1
ATOM 5539 C CA . GLN B 1 334 ? 20.062 6.348 -10.758 1 97.25 334 GLN B CA 1
ATOM 5540 C C . GLN B 1 334 ? 19.5 5.898 -9.414 1 97.25 334 GLN B C 1
ATOM 5542 O O . GLN B 1 334 ? 20.016 6.273 -8.359 1 97.25 334 GLN B O 1
ATOM 5547 N N . ALA B 1 335 ? 18.406 5.184 -9.461 1 97.31 335 ALA B N 1
ATOM 5548 C CA . ALA B 1 335 ? 17.75 4.762 -8.227 1 97.31 335 ALA B CA 1
ATOM 5549 C C . ALA B 1 335 ? 18.062 3.303 -7.91 1 97.31 335 ALA B C 1
ATOM 5551 O O . ALA B 1 335 ? 17.625 2.775 -6.883 1 97.31 335 ALA B O 1
ATOM 5552 N N . LEU B 1 336 ? 18.766 2.59 -8.781 1 96.88 336 LEU B N 1
ATOM 5553 C CA . LEU B 1 336 ? 18.922 1.142 -8.688 1 96.88 336 LEU B CA 1
ATOM 5554 C C . LEU B 1 336 ? 19.641 0.752 -7.402 1 96.88 336 LEU B C 1
ATOM 5556 O O . LEU B 1 336 ? 19.297 -0.25 -6.77 1 96.88 336 LEU B O 1
ATOM 5560 N N . ASP B 1 337 ? 20.641 1.501 -7.016 1 96.69 337 ASP B N 1
ATOM 5561 C CA . ASP B 1 337 ? 21.375 1.197 -5.793 1 96.69 337 ASP B CA 1
ATOM 5562 C C . ASP B 1 337 ? 20.469 1.31 -4.566 1 96.69 337 ASP B C 1
ATOM 5564 O O . ASP B 1 337 ? 20.562 0.494 -3.646 1 96.69 337 ASP B O 1
ATOM 5568 N N . ALA B 1 338 ? 19.672 2.309 -4.555 1 98.31 338 ALA B N 1
ATOM 5569 C CA . ALA B 1 338 ? 18.75 2.482 -3.447 1 98.31 338 ALA B CA 1
ATOM 5570 C C . ALA B 1 338 ? 17.781 1.304 -3.355 1 98.31 338 ALA B C 1
ATOM 5572 O O . ALA B 1 338 ? 17.453 0.844 -2.26 1 98.31 338 ALA B O 1
ATOM 5573 N N . LEU B 1 339 ? 17.359 0.764 -4.488 1 98.06 339 LEU B N 1
ATOM 5574 C CA . LEU B 1 339 ? 16.406 -0.328 -4.535 1 98.06 339 LEU B CA 1
ATOM 5575 C C . LEU B 1 339 ? 17.031 -1.631 -4.051 1 98.06 339 LEU B C 1
ATOM 5577 O O . LEU B 1 339 ? 16.328 -2.537 -3.605 1 98.06 339 LEU B O 1
ATOM 5581 N N . ARG B 1 340 ? 18.328 -1.751 -4.09 1 97.88 340 ARG B N 1
ATOM 5582 C C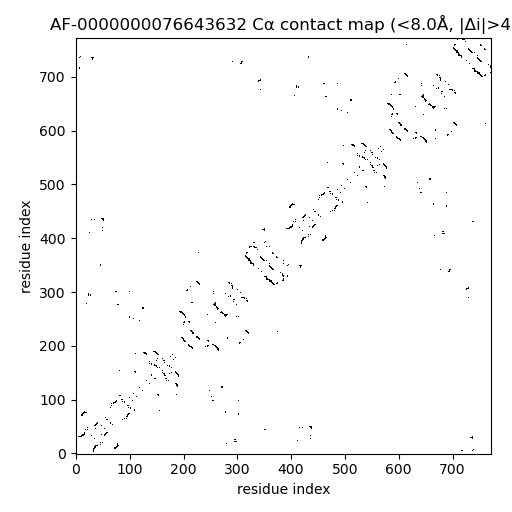A . ARG B 1 340 ? 19.031 -2.979 -3.725 1 97.88 340 ARG B CA 1
ATOM 5583 C C . ARG B 1 340 ? 19.203 -3.086 -2.213 1 97.88 340 ARG B C 1
ATOM 5585 O O . ARG B 1 340 ? 19.5 -4.164 -1.69 1 97.88 340 ARG B O 1
ATOM 5592 N N . VAL B 1 341 ? 19.078 -1.979 -1.549 1 98.31 341 VAL B N 1
ATOM 5593 C CA . VAL B 1 341 ? 19.297 -1.955 -0.108 1 98.31 341 VAL B CA 1
ATOM 5594 C C . VAL B 1 341 ? 18.156 -2.67 0.611 1 98.31 341 VAL B C 1
ATOM 5596 O O . VAL B 1 341 ? 16.984 -2.359 0.391 1 98.31 341 VAL B O 1
ATOM 5599 N N . SER B 1 342 ? 18.547 -3.592 1.458 1 97.81 342 SER B N 1
ATOM 5600 C CA . SER B 1 342 ? 17.547 -4.285 2.25 1 97.81 342 SER B CA 1
ATOM 5601 C C . SER B 1 342 ? 16.812 -3.326 3.188 1 97.81 342 SER B C 1
ATOM 5603 O O . SER B 1 342 ? 17.453 -2.516 3.865 1 97.81 342 SER B O 1
ATOM 5605 N N . ASP B 1 343 ? 15.547 -3.324 3.18 1 98.38 343 ASP B N 1
ATOM 5606 C CA . ASP B 1 343 ? 14.633 -2.547 4.016 1 98.38 343 ASP B CA 1
ATOM 5607 C C . ASP B 1 343 ? 14.672 -1.067 3.641 1 98.38 343 ASP B C 1
ATOM 5609 O O . ASP B 1 343 ? 14.5 -0.2 4.5 1 98.38 343 ASP B O 1
ATOM 5613 N N . GLY B 1 344 ? 15.18 -0.742 2.467 1 98.75 344 GLY B N 1
ATOM 5614 C CA . GLY B 1 344 ? 15.016 0.551 1.822 1 98.75 344 GLY B CA 1
ATOM 5615 C C . GLY B 1 344 ? 13.82 0.608 0.892 1 98.75 344 GLY B C 1
ATOM 5616 O O . GLY B 1 344 ? 13.57 -0.333 0.135 1 98.75 344 GLY B O 1
ATOM 5617 N N . HIS B 1 345 ? 13.094 1.704 0.992 1 98.75 345 HIS B N 1
ATOM 5618 C CA . HIS B 1 345 ? 11.82 1.78 0.285 1 98.75 345 HIS B CA 1
ATOM 5619 C C . HIS B 1 345 ? 11.672 3.115 -0.439 1 98.75 345 HIS B C 1
ATOM 5621 O O . HIS B 1 345 ? 11.633 4.172 0.197 1 98.75 345 HIS B O 1
ATOM 5627 N N . LEU B 1 346 ? 11.562 3.064 -1.745 1 98.69 346 LEU B N 1
ATOM 5628 C CA . LEU B 1 346 ? 11.383 4.23 -2.602 1 98.69 346 LEU B CA 1
ATOM 5629 C C . LEU B 1 346 ? 9.906 4.453 -2.908 1 98.69 346 LEU B C 1
ATOM 5631 O O . LEU B 1 346 ? 9.195 3.518 -3.287 1 98.69 346 LEU B O 1
ATOM 5635 N N . HIS B 1 347 ? 9.406 5.621 -2.643 1 98.62 347 HIS B N 1
ATOM 5636 C CA . HIS B 1 347 ? 8.07 6.059 -3.023 1 98.62 347 HIS B CA 1
ATOM 5637 C C . HIS B 1 347 ? 8.125 7.215 -4.016 1 98.62 347 HIS B C 1
ATOM 5639 O O . HIS B 1 347 ? 8.695 8.273 -3.711 1 98.62 347 HIS B O 1
ATOM 5645 N N . ILE B 1 348 ? 7.57 7.031 -5.156 1 98.25 348 ILE B N 1
ATOM 5646 C CA . ILE B 1 348 ? 7.496 8.062 -6.191 1 98.25 348 ILE B CA 1
ATOM 5647 C C . ILE B 1 348 ? 6.062 8.578 -6.297 1 98.25 348 ILE B C 1
ATOM 5649 O O . ILE B 1 348 ? 5.113 7.789 -6.34 1 98.25 348 ILE B O 1
ATOM 5653 N N . TYR B 1 349 ? 5.879 9.859 -6.398 1 97.31 349 TYR B N 1
ATOM 5654 C CA . TYR B 1 349 ? 4.57 10.453 -6.152 1 97.31 349 TYR B CA 1
ATOM 5655 C C . TYR B 1 349 ? 3.742 10.492 -7.434 1 97.31 349 TYR B C 1
ATOM 5657 O O . TYR B 1 349 ? 2.566 10.867 -7.41 1 97.31 349 TYR B O 1
ATOM 5665 N N . GLY B 1 350 ? 4.277 10.125 -8.578 1 95.56 350 GLY B N 1
ATOM 5666 C CA . GLY B 1 350 ? 3.506 10 -9.805 1 95.56 350 GLY B CA 1
ATOM 5667 C C . GLY B 1 350 ? 3.146 11.344 -10.414 1 95.56 350 GLY B C 1
ATOM 5668 O O . GLY B 1 350 ? 2.193 11.438 -11.195 1 95.56 350 GLY B O 1
ATOM 5669 N N . LYS B 1 351 ? 3.85 12.414 -9.992 1 95.75 351 LYS B N 1
ATOM 5670 C CA . LYS B 1 351 ? 3.67 13.711 -10.641 1 95.75 351 LYS B CA 1
ATOM 5671 C C . LYS B 1 351 ? 4.223 13.695 -12.062 1 95.75 351 LYS B C 1
ATOM 5673 O O . LYS B 1 351 ? 5.281 13.117 -12.32 1 95.75 351 LYS B O 1
ATOM 5678 N N . LEU B 1 352 ? 3.545 14.367 -12.961 1 93.69 352 LEU B N 1
ATOM 5679 C CA . LEU B 1 352 ? 3.883 14.266 -14.383 1 93.69 352 LEU B CA 1
ATOM 5680 C C . LEU B 1 352 ? 5.113 15.102 -14.703 1 93.69 352 LEU B C 1
ATOM 5682 O O . LEU B 1 352 ? 5.891 14.75 -15.602 1 93.69 352 LEU B O 1
ATOM 5686 N N . ASP B 1 353 ? 5.211 16.172 -13.93 1 94.5 353 ASP B N 1
ATOM 5687 C CA . ASP B 1 353 ? 6.309 17.094 -14.234 1 94.5 353 ASP B CA 1
ATOM 5688 C C . ASP B 1 353 ? 7.188 17.312 -13.008 1 94.5 353 ASP B C 1
ATOM 5690 O O . ASP B 1 353 ? 6.695 17.297 -11.875 1 94.5 353 ASP B O 1
ATOM 5694 N N . SER B 1 354 ? 8.453 17.438 -13.328 1 94.75 354 SER B N 1
ATOM 5695 C CA . SER B 1 354 ? 9.438 17.766 -12.305 1 94.75 354 SER B CA 1
ATOM 5696 C C . SER B 1 354 ? 9.93 19.203 -12.445 1 94.75 354 SER B C 1
ATOM 5698 O O . SER B 1 354 ? 10.008 19.734 -13.555 1 94.75 354 SER B O 1
ATOM 5700 N N . ARG B 1 355 ? 10.172 19.859 -11.375 1 94.75 355 ARG B N 1
ATOM 5701 C CA . ARG B 1 355 ? 10.797 21.172 -11.297 1 94.75 355 ARG B CA 1
ATOM 5702 C C . ARG B 1 355 ? 11.664 21.297 -10.047 1 94.75 355 ARG B C 1
ATOM 5704 O O . ARG B 1 355 ? 11.422 20.609 -9.055 1 94.75 355 ARG B O 1
ATOM 5711 N N . PRO B 1 356 ? 12.562 22.188 -10.125 1 92.81 356 PRO B N 1
ATOM 5712 C CA . PRO B 1 356 ? 13.469 22.297 -8.984 1 92.81 356 PRO B CA 1
ATOM 5713 C C . PRO B 1 356 ? 12.734 22.594 -7.676 1 92.81 356 PRO B C 1
ATOM 5715 O O . PRO B 1 356 ? 11.875 23.484 -7.633 1 92.81 356 PRO B O 1
ATOM 5718 N N . GLY B 1 357 ? 13.086 21.781 -6.695 1 90.62 357 GLY B N 1
ATOM 5719 C CA . GLY B 1 357 ? 12.57 22.031 -5.359 1 90.62 357 GLY B CA 1
ATOM 5720 C C . GLY B 1 357 ? 11.25 21.344 -5.086 1 90.62 357 GLY B C 1
ATOM 5721 O O . GLY B 1 357 ? 10.828 21.219 -3.934 1 90.62 357 GLY B O 1
ATOM 5722 N N . ARG B 1 358 ? 10.648 20.797 -6.121 1 92.25 358 ARG B N 1
ATOM 5723 C CA . ARG B 1 358 ? 9.367 20.125 -5.949 1 92.25 358 ARG B CA 1
ATOM 5724 C C . ARG B 1 358 ? 9.562 18.75 -5.305 1 92.25 358 ARG B C 1
ATOM 5726 O O . ARG B 1 358 ? 10.43 17.984 -5.715 1 92.25 358 ARG B O 1
ATOM 5733 N N . LYS B 1 359 ? 8.797 18.469 -4.277 1 93.56 359 LYS B N 1
ATOM 5734 C CA . LYS B 1 359 ? 8.852 17.156 -3.666 1 93.56 359 LYS B CA 1
ATOM 5735 C C . LYS B 1 359 ? 8.297 16.094 -4.613 1 93.56 359 LYS B C 1
ATOM 5737 O O . LYS B 1 359 ? 7.117 16.109 -4.961 1 93.56 359 LYS B O 1
ATOM 5742 N N . MET B 1 360 ? 9.141 15.125 -5.043 1 96.81 360 MET B N 1
ATOM 5743 C CA . MET B 1 360 ? 8.773 14.203 -6.109 1 96.81 360 MET B CA 1
ATOM 5744 C C . MET B 1 360 ? 8.695 12.773 -5.586 1 96.81 360 MET B C 1
ATOM 5746 O O . MET B 1 360 ? 8.023 11.922 -6.172 1 96.81 360 MET B O 1
ATOM 5750 N N . ALA B 1 361 ? 9.438 12.523 -4.559 1 98.12 361 ALA B N 1
ATOM 5751 C CA . ALA B 1 361 ? 9.578 11.172 -4.012 1 98.12 361 ALA B CA 1
ATOM 5752 C C . ALA B 1 361 ? 10.195 11.203 -2.617 1 98.12 361 ALA B C 1
ATOM 5754 O O . ALA B 1 361 ? 10.562 12.273 -2.123 1 98.12 361 ALA B O 1
ATOM 5755 N N . HIS B 1 362 ? 10.148 10.133 -1.936 1 98.56 362 HIS B N 1
ATOM 5756 C CA . HIS B 1 362 ? 10.93 9.953 -0.717 1 98.56 362 HIS B CA 1
ATOM 5757 C C . HIS B 1 362 ? 11.484 8.539 -0.618 1 98.56 362 HIS B C 1
ATOM 5759 O O . HIS B 1 362 ? 11.008 7.629 -1.303 1 98.56 362 HIS B O 1
ATOM 5765 N N . TYR B 1 363 ? 12.57 8.398 0.103 1 98.81 363 TYR B N 1
ATOM 5766 C CA . TYR B 1 363 ? 13.219 7.125 0.393 1 98.81 363 TYR B CA 1
ATOM 5767 C C . TYR B 1 363 ? 13.305 6.887 1.896 1 98.81 363 TYR B C 1
ATOM 5769 O O . TYR B 1 363 ? 13.82 7.727 2.635 1 98.81 363 TYR B O 1
ATOM 5777 N N . THR B 1 364 ? 12.797 5.773 2.377 1 98.94 364 THR B N 1
ATOM 5778 C CA . THR B 1 364 ? 12.82 5.422 3.793 1 98.94 364 THR B CA 1
ATOM 5779 C C . THR B 1 364 ? 13.734 4.219 4.031 1 98.94 364 THR B C 1
ATOM 5781 O O . THR B 1 364 ? 13.633 3.211 3.332 1 98.94 364 THR B O 1
ATOM 5784 N N . LEU B 1 365 ? 14.586 4.297 4.93 1 98.94 365 LEU B N 1
ATOM 5785 C CA . LEU B 1 365 ? 15.461 3.195 5.324 1 98.94 365 LEU B CA 1
ATOM 5786 C C . LEU B 1 365 ? 15.289 2.875 6.805 1 98.94 365 LEU B C 1
ATOM 5788 O O . LEU B 1 365 ? 15.312 3.777 7.648 1 98.94 365 LEU B O 1
ATOM 5792 N N . LEU B 1 366 ? 15.039 1.655 7.141 1 98.88 366 LEU B N 1
ATOM 5793 C CA . LEU B 1 366 ? 14.953 1.191 8.523 1 98.88 366 LEU B CA 1
ATOM 5794 C C . LEU B 1 366 ? 16.25 0.534 8.961 1 98.88 366 LEU B C 1
ATOM 5796 O O . LEU B 1 366 ? 16.922 -0.123 8.156 1 98.88 366 LEU B O 1
ATOM 5800 N N . GLY B 1 367 ? 16.625 0.723 10.18 1 98.5 367 GLY B N 1
ATOM 5801 C CA . GLY B 1 367 ? 17.859 0.147 10.695 1 98.5 367 GLY B CA 1
ATOM 5802 C C . GLY B 1 367 ? 17.875 0.053 12.211 1 98.5 367 GLY B C 1
ATOM 5803 O O . GLY B 1 367 ? 16.844 0.209 12.867 1 98.5 367 GLY B O 1
ATOM 5804 N N . GLU B 1 368 ? 19.047 -0.222 12.766 1 98.19 368 GLU B N 1
ATOM 5805 C CA . GLU B 1 368 ? 19.203 -0.461 14.195 1 98.19 368 GLU B CA 1
ATOM 5806 C C . GLU B 1 368 ? 19.719 0.788 14.914 1 98.19 368 GLU B C 1
ATOM 5808 O O . GLU B 1 368 ? 19.406 1.016 16.078 1 98.19 368 GLU B O 1
ATOM 5813 N N . LYS B 1 369 ? 20.516 1.507 14.188 1 98.5 369 LYS B N 1
ATOM 5814 C CA . LYS B 1 369 ? 21.109 2.711 14.758 1 98.5 369 LYS B CA 1
ATOM 5815 C C . LYS B 1 369 ? 20.812 3.934 13.891 1 98.5 369 LYS B C 1
ATOM 5817 O O . LYS B 1 369 ? 21.016 3.906 12.68 1 98.5 369 LYS B O 1
ATOM 5822 N N . LEU B 1 370 ? 20.453 4.949 14.5 1 98.38 370 LEU B N 1
ATOM 5823 C CA . LEU B 1 370 ? 19.906 6.102 13.797 1 98.38 370 LEU B CA 1
ATOM 5824 C C . LEU B 1 370 ? 20.953 6.758 12.906 1 98.38 370 LEU B C 1
ATOM 5826 O O . LEU B 1 370 ? 20.719 6.969 11.719 1 98.38 370 LEU B O 1
ATOM 5830 N N . GLU B 1 371 ? 22.125 7.055 13.445 1 97.94 371 GLU B N 1
ATOM 5831 C CA . GLU B 1 371 ? 23.141 7.789 12.695 1 97.94 371 GLU B CA 1
ATOM 5832 C C . GLU B 1 371 ? 23.609 7 11.477 1 97.94 371 GLU B C 1
ATOM 5834 O O . GLU B 1 371 ? 23.703 7.547 10.375 1 97.94 371 GLU B O 1
ATOM 5839 N N . SER B 1 372 ? 23.875 5.719 11.672 1 98.5 372 SER B N 1
ATOM 5840 C CA . SER B 1 372 ? 24.328 4.887 10.562 1 98.5 372 SER B CA 1
ATOM 5841 C C . SER B 1 372 ? 23.234 4.699 9.523 1 98.5 372 SER B C 1
ATOM 5843 O O . SER B 1 372 ? 23.5 4.668 8.32 1 98.5 372 SER B O 1
ATOM 5845 N N . THR B 1 373 ? 21.969 4.516 9.984 1 98.75 373 THR B N 1
ATOM 5846 C CA . THR B 1 373 ? 20.844 4.383 9.078 1 98.75 373 THR B CA 1
ATOM 5847 C C . THR B 1 373 ? 20.672 5.645 8.234 1 98.75 373 THR B C 1
ATOM 5849 O O . THR B 1 373 ? 20.484 5.566 7.02 1 98.75 373 THR B O 1
ATOM 5852 N N . TYR B 1 374 ? 20.812 6.805 8.883 1 98.69 374 TYR B N 1
ATOM 5853 C CA . TYR B 1 374 ? 20.672 8.086 8.203 1 98.69 374 TYR B CA 1
ATOM 5854 C C . TYR B 1 374 ? 21.781 8.281 7.18 1 98.69 374 TYR B C 1
ATOM 5856 O O . TYR B 1 374 ? 21.531 8.664 6.035 1 98.69 374 TYR B O 1
ATOM 5864 N N . GLU B 1 375 ? 22.984 8.031 7.551 1 98.56 375 GLU B N 1
ATOM 5865 C CA . GLU B 1 375 ? 24.125 8.195 6.656 1 98.56 375 GLU B CA 1
ATOM 5866 C C . GLU B 1 375 ? 24.016 7.273 5.445 1 98.56 375 GLU B C 1
ATOM 5868 O O . GLU B 1 375 ? 24.297 7.68 4.32 1 98.56 375 GLU B O 1
ATOM 5873 N N . LYS B 1 376 ? 23.609 6.07 5.688 1 98.75 376 LYS B N 1
ATOM 5874 C CA . LYS B 1 376 ? 23.438 5.121 4.594 1 98.75 376 LYS B CA 1
ATOM 5875 C C . LYS B 1 376 ? 22.344 5.574 3.641 1 98.75 376 LYS B C 1
ATOM 5877 O O . LYS B 1 376 ? 22.5 5.512 2.42 1 98.75 376 LYS B O 1
ATOM 5882 N N . ALA B 1 377 ? 21.219 6 4.18 1 98.81 377 ALA B N 1
ATOM 5883 C CA . ALA B 1 377 ? 20.125 6.488 3.354 1 98.81 377 ALA B CA 1
ATOM 5884 C C . ALA B 1 377 ? 20.562 7.652 2.475 1 98.81 377 ALA B C 1
ATOM 5886 O O . ALA B 1 377 ? 20.25 7.695 1.283 1 98.81 377 ALA B O 1
ATOM 5887 N N . ARG B 1 378 ? 21.297 8.578 3.057 1 98.19 378 ARG B N 1
ATOM 5888 C CA . ARG B 1 378 ? 21.797 9.727 2.312 1 98.19 378 ARG B CA 1
ATOM 5889 C C . ARG B 1 378 ? 22.734 9.273 1.193 1 98.19 378 ARG B C 1
ATOM 5891 O O . ARG B 1 378 ? 22.656 9.781 0.07 1 98.19 378 ARG B O 1
ATOM 5898 N N . LYS B 1 379 ? 23.562 8.344 1.527 1 98.44 379 LYS B N 1
ATOM 5899 C CA . LYS B 1 379 ? 24.562 7.875 0.57 1 98.44 379 LYS B CA 1
ATOM 5900 C C . LYS B 1 379 ? 23.906 7.188 -0.62 1 98.44 379 LYS B C 1
ATOM 5902 O O . LYS B 1 379 ? 24.219 7.492 -1.773 1 98.44 379 LYS B O 1
ATOM 5907 N N . VAL B 1 380 ? 22.969 6.32 -0.402 1 98.38 380 VAL B N 1
ATOM 5908 C CA . VAL B 1 380 ? 22.422 5.477 -1.463 1 98.38 380 VAL B CA 1
ATOM 5909 C C . VAL B 1 380 ? 21.484 6.297 -2.334 1 98.38 380 VAL B C 1
ATOM 5911 O O . VAL B 1 380 ? 21.109 5.871 -3.434 1 98.38 380 VAL B O 1
ATOM 5914 N N . THR B 1 381 ? 21.031 7.469 -1.83 1 98.19 381 THR B N 1
ATOM 5915 C CA . THR B 1 381 ? 20.078 8.266 -2.607 1 98.19 381 THR B CA 1
ATOM 5916 C C . THR B 1 381 ? 20.781 9.477 -3.223 1 98.19 381 THR B C 1
ATOM 5918 O O . THR B 1 381 ? 20.156 10.273 -3.928 1 98.19 381 THR B O 1
ATOM 5921 N N . GLN B 1 382 ? 22.016 9.664 -2.979 1 96.75 382 GLN B N 1
ATOM 5922 C CA . GLN B 1 382 ? 22.75 10.883 -3.305 1 96.75 382 GLN B CA 1
ATOM 5923 C C . GLN B 1 382 ? 22.719 11.156 -4.805 1 96.75 382 GLN B C 1
ATOM 5925 O O . GLN B 1 382 ? 22.688 12.312 -5.23 1 96.75 382 GLN B O 1
ATOM 5930 N N . GLU B 1 383 ? 22.688 10.086 -5.605 1 96.38 383 GLU B N 1
ATOM 5931 C CA . GLU B 1 383 ? 22.828 10.266 -7.047 1 96.38 383 GLU B CA 1
ATOM 5932 C C . GLU B 1 383 ? 21.469 10.25 -7.73 1 96.38 383 GLU B C 1
ATOM 5934 O O . GLU B 1 383 ? 21.375 10.438 -8.945 1 96.38 383 GLU B O 1
ATOM 5939 N N . ILE B 1 384 ? 20.422 9.992 -6.949 1 97.69 384 ILE B N 1
ATOM 5940 C CA . ILE B 1 384 ? 19.094 9.914 -7.547 1 97.69 384 ILE B CA 1
ATOM 5941 C C . ILE B 1 384 ? 18.703 11.289 -8.094 1 97.69 384 ILE B C 1
ATOM 5943 O O . ILE B 1 384 ? 18.891 12.305 -7.422 1 97.69 384 ILE B O 1
ATOM 5947 N N . SER B 1 385 ? 18.234 11.297 -9.281 1 97.12 385 SER B N 1
ATOM 5948 C CA . SER B 1 385 ? 17.734 12.508 -9.914 1 97.12 385 SER B CA 1
ATOM 5949 C C . SER B 1 385 ? 16.328 12.305 -10.477 1 97.12 385 SER B C 1
ATOM 5951 O O . SER B 1 385 ? 15.992 11.211 -10.93 1 97.12 385 SER B O 1
ATOM 5953 N N . ILE B 1 386 ? 15.539 13.281 -10.375 1 96.38 386 ILE B N 1
ATOM 5954 C CA . ILE B 1 386 ? 14.164 13.203 -10.852 1 96.38 386 ILE B CA 1
ATOM 5955 C C . ILE B 1 386 ? 13.844 14.414 -11.727 1 96.38 386 ILE B C 1
ATOM 5957 O O . ILE B 1 386 ? 14.086 15.555 -11.328 1 96.38 386 ILE B O 1
#

Solvent-accessible surface area (backbone atoms only — not comparable to full-atom values): 37956 Å² total; per-residue (Å²): 130,85,74,65,68,42,15,30,85,30,24,45,24,26,48,31,28,44,55,61,33,33,57,28,45,54,40,39,42,37,48,9,27,36,49,33,34,34,31,71,56,92,63,83,40,34,30,51,52,44,15,64,45,64,47,73,48,49,75,82,33,32,65,48,46,16,60,54,34,62,73,27,64,35,34,34,53,48,62,79,80,62,51,36,68,37,47,42,49,13,28,67,74,39,69,27,51,49,34,46,35,36,69,34,41,55,42,54,51,31,50,61,49,26,53,49,52,39,41,74,68,72,40,54,52,61,55,68,42,79,38,85,47,68,66,44,50,49,51,49,36,68,75,60,36,66,46,26,33,40,26,32,28,56,88,47,50,98,63,43,49,49,45,82,23,71,43,68,69,48,40,53,52,47,39,50,73,57,27,35,82,75,70,40,60,27,31,38,31,50,60,74,78,55,76,43,42,33,37,26,41,34,28,21,36,95,79,45,73,40,65,33,64,31,23,29,52,39,68,58,95,89,34,71,44,30,37,36,32,58,34,98,60,59,67,67,55,40,52,48,52,40,52,51,40,52,50,49,42,56,70,45,66,49,31,18,23,31,28,35,31,30,35,29,28,86,88,67,48,68,24,44,68,49,73,39,82,22,77,46,81,92,42,59,48,22,62,74,33,13,67,33,20,53,36,46,28,23,48,25,18,64,60,67,41,54,60,50,42,39,50,62,69,48,71,6,34,21,27,38,54,35,47,14,72,39,80,42,74,22,36,60,40,65,48,60,65,35,39,55,38,69,56,36,46,74,38,29,44,30,45,61,65,23,32,65,73,38,83,44,32,37,36,32,25,55,32,77,44,52,69,63,30,38,52,47,47,52,60,44,47,64,68,43,43,50,130,84,72,65,66,43,15,30,84,30,24,46,24,26,48,31,27,44,54,62,33,35,56,28,44,54,41,40,42,38,47,10,26,36,52,32,34,35,31,71,54,90,64,84,40,36,30,50,52,43,15,65,46,64,48,72,49,48,75,82,34,32,64,49,46,16,60,54,36,61,75,26,65,35,36,33,51,48,61,76,79,60,50,34,66,36,46,43,48,15,28,65,73,38,70,27,53,50,34,46,35,37,71,36,40,55,42,55,52,31,50,61,48,27,52,50,51,38,41,74,67,71,41,55,53,61,55,67,43,79,38,85,47,69,66,42,50,49,50,48,38,69,75,61,35,66,46,27,32,40,27,33,28,54,87,47,51,99,61,44,49,48,44,80,23,71,44,69,69,47,38,53,52,48,39,51,74,58,26,33,82,75,69,38,59,26,31,38,31,48,61,72,78,56,77,43,41,33,36,28,42,34,30,21,35,95,79,45,71,41,64,32,66,32,23,27,52,40,66,58,94,90,34,71,45,30,37,37,32,58,36,98,58,59,67,67,56,40,52,48,51,39,51,50,39,53,52,50,40,57,71,45,62,49,34,18,23,31,30,35,31,29,36,29,28,85,89,68,47,68,23,45,69,49,72,39,81,21,77,46,81,92,42,60,49,24,63,74,36,14,66,32,20,53,36,44,28,23,48,25,18,65,62,67,42,54,58,50,42,38,50,63,70,49,72,6,32,20,28,38,52,37,45,14,72,39,79,43,74,22,36,59,41,64,49,58,67,35,39,56,38,70,54,35,46,74,38,29,45,30,47,60,64,22,33,65,72,38,83,44,32,38,37,32,25,54,31,77,44,52,69,64,28,37,52,49,47,52,60,46,47,64,69,43,43,50

Nearest PDB structures (foldseek):
  3qff-assembly1_B  TM=9.113E-01  e=1.140E-40  Bacillus anthracis str. A0248
  3k5h-assembly1_A  TM=8.868E-01  e=6.996E-41  Aspergillus clavatus
  4e4t-assembly1_A  TM=9.105E-01  e=1.235E-39  Burkholderia ambifaria MC40-6
  4ma5-assembly1_A-2  TM=9.184E-01  e=2.005E-36  Francisella tularensis subsp. tularensis SCHU S4
  1kjq-assembly1_A  TM=8.936E-01  e=3.241E-30  Escherichia coli

InterPro domains:
  IPR003135 ATP-grasp fold, ATP-dependent carboxylate-amine ligase-type [PF02222] (118-295)
  IPR005875 Phosphoribosylaminoimidazole carboxylase, ATPase subunit [MF_01928] (11-370)
  IPR005875 Phosphoribosylaminoimidazole carboxylase, ATPase subunit [TIGR01161] (12-374)
  IPR011054 Rudiment single hybrid motif [SSF51246] (317-384)
  IPR011761 ATP-grasp fold [PS50975] (115-303)
  IPR013815 ATP-grasp fold, subdomain 1 [G3DSA:3.30.1490.20] (115-191)
  IPR016185 Pre-ATP-grasp domain superfamily [SSF52440] (9-106)
  IPR040686 Phosphoribosylaminoimidazole carboxylase, C-terminal domain [PF17769] (318-374)
  IPR054350 PurT/PurK-like, preATP-grasp domain [PF22660] (12-108)

Sequence (772 aa):
MSKNPLSANFRLGFLGGGQLARMSALQAFRYGIQVGVFSDRPENEPVQFMTPHSQTGSFESADDLSAFARSCDVLTLENEFIDSDVLSRAQEASGTPIYPSPQTFALIENKLIEKMTFEQAGIAVTPYALVEDEEDLKSFGTDHGWPCLLKSSKGGYDGFGNETVRDLEEARAAFDRLGGNEGRDIIAEAFVPFTHELAVQVARNETGHVVYPCCETVQENHICVALKTPAPVDPSIQKEARRIAAQAAEAIDGKGLFAFEFFLTREGNLLLNESAPRPHNSGHYTIEGCITSQFENHVRAVLGLPLGSAKLRRPAVAMINLLGDSKRDAQVDQALDALRVSDGHLHIYGKLDSRPGRKMAHYTLLGEKLESTYEKARKVTQEISIMSKNPLSANFRLGFLGGGQLARMSALQAFRYGIQVGVFSDRPENEPVQFMTPHSQTGSFESADDLSAFARSCDVLTLENEFIDSDVLSRAQEASGTPIYPSPQTFALIENKLIEKMTFEQAGIAVTPYALVEDEEDLKSFGTDHGWPCLLKSSKGGYDGFGNETVRDLEEARAAFDRLGGNEGRDIIAEAFVPFTHELAVQVARNETGHVVYPCCETVQENHICVALKTPAPVDPSIQKEARRIAAQAAEAIDGKGLFAFEFFLTREGNLLLNESAPRPHNSGHYTIEGCITSQFENHVRAVLGLPLGSAKLRRPAVAMINLLGDSKRDAQVDQALDALRVSDGHLHIYGKLDSRPGRKMAHYTLLGEKLESTYEKARKVTQEISI

pLDDT: mean 95.24, std 6.66, range [45.0, 98.94]

Secondary structure (DSSP, 8-state):
----TTBTT-EEEEES-SHHHHHHHHHHHHBT-EEEEEE--SSPPGGGGG-SEEEE--TT-HHHHHHHHTT-SEEEES-S-S-HHHHHHHHHHH---EES-HHHHHTTSSHHHHHHHHHHTT--B--EEEE-SHHHHHHHHHHH-SSEEEEESSS-BTTBTEEEESSHHHHHHHHHHTTGGGT--EEEEE----SEEEEEEEEEETTEEEEPPPEEEEEETTEEEEEEES-SS-HHHHHHHHHHHHHHHHHTT--EEEEEEEEEPTTS-EEEEEEESS--GGGTTHHHHBSS-HHHHHHHHHHTPPPPP--BSSSEEEEEEEE--SSEE-B-BS-HHHHHSTTEEEEE---SEE-TT-EEEEEEEEESSHHHHHHHHHHHHTT-B-/----TTBTT-EEEEES-SHHHHHHHHHHHHTT-EEEEEE--SSPPGGGGG-SEEEE--TT-HHHHHHHHTT-SEEEES-S-S-HHHHHHHHHHH---EES-HHHHHTTSSHHHHHHHHHHTT--B--EEEE-SHHHHHHHHHHH-SSEEEEESSS-BTTBTEEEESSHHHHHHHHHHTTGGGT--EEEEE----SEEEEEEEEEETTEEEEPPPEEEEEETTEEEEEEES-SS-HHHHHHHHHHHHHHHHHTT--EEEEEEEEEPTTS-EEEEEEESS--GGGTTHHHHBSS-HHHHHHHHHHTPPPPP--BSSSEEEEEEEE--SSEE-B-BS-HHHHHSTTEEEEE---SEE-TT-EEEEEEEEESSHHHHHHHHHHHHTT-B-

Foldseek 3Di:
DQPQCLDLAAEEEEEDQELQLVVLVVLSVVSNYHYAYEEQDPDDYLCVVVHPHYDHDDLAALVRLLVSQLSHQAYEYPALARQLVSQVSSCVNNVHYYFPHSQLSVCAQFQVSVCVLLVVLVAAAFDKDWDQDLVSVVVVCVVQNDFKKKAFRHDDDPCRRIDTDGDSVRVVVSCVVSCSVVPTTMMIGHDADFDFKKKKKKADAPQGIAIAWIKTFDDDPNARFKIKPPHPDPVVLRVVNRVSNRSSCVSSVHFAMKMWMWGQHPVGDTHTYHMTNGDDPNQPLQVLQAPAGSSNSRSCRSSVHDGDHNHGPERIKMKGFAAADAWDFDDKPLLVQQVPDPQKDKAASRGGTGHGPHGGIMIMHGDHDHVVRHVVRCVSCVPMHD/DQDQCLDLAAEEEEEDQFLQLVVLVVLSVVSNYHYAYEEQDPDDYLCVVVHPHYDHDDLAALVRLLVSLLSHQAYEYPALARQLVSQVSSCVNNVHYYFPHSQLSVCAQFQVSVCVLLVVLVAAAFDKDWDQDLVSVVVCCVVQNDFKKKAFRHDDDPCRRIDTAGDSVRVRVSCVVSCSVVPTTMMIGHDADFDFKKKKKKADAPQGIAIAWIKTFDDDPNARFKIKPPHPDDVVLRVVNRVSNRSSCVSSVHFAMKMWMWGQHPVGDTHTYHMTNGDDPNQPLQVLQAPAGSSNSRSCRSSVHDGDHNHGPERIKMKGFAAADAWDFDDKPLLVQQVPDPQKDKAASRGGTGHGPHGGIMIMHGDHDHVVRHVVRCVSCVPMHD

Organism: NCBI:txid1194090